Protein AF-A0A537KIN9-F1 (afdb_monomer)

pLDDT: mean 70.45, std 18.18, range [23.83, 96.81]

Sequence (550 aa):
MKKITTSLFFVIVSTILFAQNVKKIENLKDGWDLSYTYTGEVKDGKPNGMGVAKYKSGNAVRYVGNFQNGMYNGKGTMFFKEGAFLTGEWKNGKLNGKGSFLSESGILYIGNFVNGVKEGKGILFYKDNGMIMGGFSNDKLNGRGFQIFADGSIVSDVNYKDDKRNGTGYQYEIKSKKLYEGEWSDGKWVQSATPAFTSFLKSSSLSAEATEDHILAGPTNKDNFLIDSSYYFDLKKQKRYFGYYVDGHLKNGVIIGDSTRFWGAIGDKGASGYCYDFKYKNFYTEGNYTNDLLNGQILDIDLAKQSAYYGGAINGEFTGKTYFFNDNGTMFVGDYIKGRMNGNGYRLETNGTLTVGIWENGQVKKLTSVTTPAGEIIPGNPKNFMEGLNIAIKSYPDVFDNIYGSLVDDEDVISEMEEIDEDDALTFTYSLVNIPGSIGKNLIAEDYDENTFYYAKFLQTSDAAKAKAKYNELATQLQSAVISNSFFPGKIKLTGKIIPPDISKDKTESEFVLSEKSKDFEDFKIYLRLRKSSNDYVVEILLGEKTEDF

Mean predicted aligned error: 15.91 Å

Structure (mmCIF, N/CA/C/O backbone):
data_AF-A0A537KIN9-F1
#
_entry.id   AF-A0A537KIN9-F1
#
loop_
_atom_site.group_PDB
_atom_site.id
_atom_site.type_symbol
_atom_site.label_atom_id
_atom_site.label_alt_id
_atom_site.label_comp_id
_atom_site.label_asym_id
_atom_site.label_entity_id
_atom_site.label_seq_id
_atom_site.pdbx_PDB_ins_code
_atom_site.Cartn_x
_atom_site.Cartn_y
_atom_site.Cartn_z
_atom_site.occupancy
_atom_site.B_iso_or_equiv
_atom_site.auth_seq_id
_atom_site.auth_comp_id
_atom_site.auth_asym_id
_atom_site.auth_atom_id
_atom_site.pdbx_PDB_model_num
ATOM 1 N N . MET A 1 1 ? -18.355 -51.493 -9.378 1.00 34.62 1 MET A N 1
ATOM 2 C CA . MET A 1 1 ? -17.024 -51.383 -10.027 1.00 34.62 1 MET A CA 1
ATOM 3 C C . MET A 1 1 ? -17.131 -50.259 -11.053 1.00 34.62 1 MET A C 1
ATOM 5 O O . MET A 1 1 ? -17.979 -50.392 -11.910 1.00 34.62 1 MET A O 1
ATOM 9 N N . LYS A 1 2 ? -16.454 -49.110 -11.021 1.00 31.59 2 LYS A N 1
ATOM 10 C CA . LYS A 1 2 ? -15.260 -48.613 -10.320 1.00 31.59 2 LYS A CA 1
ATOM 11 C C . LYS A 1 2 ? -15.567 -47.255 -9.651 1.00 31.59 2 LYS A C 1
ATOM 13 O O . LYS A 1 2 ? -16.523 -46.583 -10.008 1.00 31.59 2 LYS A O 1
ATOM 18 N N . LYS A 1 3 ? -14.753 -46.939 -8.645 1.00 26.83 3 LYS A N 1
ATOM 19 C CA . LYS A 1 3 ? -14.874 -45.887 -7.626 1.00 26.83 3 LYS A CA 1
ATOM 20 C C . LYS A 1 3 ? -14.931 -44.458 -8.194 1.00 26.83 3 LYS A C 1
ATOM 22 O O . LYS A 1 3 ? -14.009 -44.052 -8.891 1.00 26.83 3 LYS A O 1
ATOM 27 N N . ILE A 1 4 ? -15.935 -43.690 -7.771 1.00 27.23 4 ILE A N 1
ATOM 28 C CA . ILE A 1 4 ? -15.866 -42.230 -7.624 1.00 27.23 4 ILE A CA 1
ATOM 29 C C . ILE A 1 4 ? -15.769 -41.993 -6.117 1.00 27.23 4 ILE A C 1
ATOM 31 O O . ILE A 1 4 ? -16.717 -42.267 -5.385 1.00 27.23 4 ILE A O 1
ATOM 35 N N . THR A 1 5 ? -14.603 -41.579 -5.636 1.00 29.66 5 THR A N 1
ATOM 36 C CA . THR A 1 5 ? -14.387 -41.219 -4.230 1.00 29.66 5 THR A CA 1
ATOM 37 C C . THR A 1 5 ? -14.279 -39.705 -4.107 1.00 29.66 5 THR A C 1
ATOM 39 O O . THR A 1 5 ? -13.303 -39.118 -4.556 1.00 29.66 5 THR A O 1
ATOM 42 N N . THR A 1 6 ? -15.315 -39.133 -3.492 1.00 26.94 6 THR A N 1
ATOM 43 C CA . THR A 1 6 ? -15.266 -38.074 -2.472 1.00 26.94 6 THR A CA 1
ATOM 44 C C . THR A 1 6 ? -14.586 -36.748 -2.842 1.00 26.94 6 THR A C 1
ATOM 46 O O . THR A 1 6 ? -13.380 -36.583 -2.707 1.00 26.94 6 THR A O 1
ATOM 49 N N . SER A 1 7 ? -15.394 -35.741 -3.182 1.00 28.12 7 SER A N 1
ATOM 50 C CA . SER A 1 7 ? -15.069 -34.326 -2.954 1.00 28.12 7 SER A CA 1
ATOM 51 C C . SER A 1 7 ? -16.184 -33.710 -2.118 1.00 28.12 7 SER A C 1
ATOM 53 O O . SER A 1 7 ? -17.212 -33.280 -2.630 1.00 28.12 7 SER A O 1
ATOM 55 N N . LEU A 1 8 ? -15.989 -33.755 -0.803 1.00 24.78 8 LEU A N 1
ATOM 56 C CA . LEU A 1 8 ? -16.791 -33.068 0.199 1.00 24.78 8 LEU A CA 1
ATOM 57 C C . LEU A 1 8 ? -15.809 -32.540 1.257 1.00 24.78 8 LEU A C 1
ATOM 59 O O . LEU A 1 8 ? -14.930 -33.284 1.683 1.00 24.78 8 LEU A O 1
ATOM 63 N N . PHE A 1 9 ? -16.006 -31.289 1.678 1.00 26.20 9 PHE A N 1
ATOM 64 C CA . PHE A 1 9 ? -15.374 -30.620 2.826 1.00 26.20 9 PHE A CA 1
ATOM 65 C C . PHE A 1 9 ? -13.874 -30.284 2.751 1.00 26.20 9 PHE A C 1
ATOM 67 O O . PHE A 1 9 ? -13.044 -31.053 3.209 1.00 26.20 9 PHE A O 1
ATOM 74 N N . PHE A 1 10 ? -13.549 -29.058 2.315 1.00 23.83 10 PHE A N 1
ATOM 75 C CA . PHE A 1 10 ? -12.441 -28.251 2.866 1.00 23.83 10 PHE A CA 1
ATOM 76 C C . PHE A 1 10 ? -12.634 -26.757 2.515 1.00 23.83 10 PHE A C 1
ATOM 78 O O . PHE A 1 10 ? -11.935 -26.210 1.674 1.00 23.83 10 PHE A O 1
ATOM 85 N N . VAL A 1 11 ? -13.620 -26.083 3.127 1.00 25.91 11 VAL A N 1
ATOM 86 C CA . VAL A 1 11 ? -13.688 -24.594 3.146 1.00 25.91 11 VAL A CA 1
ATOM 87 C C . VAL A 1 11 ? -13.986 -24.034 4.548 1.00 25.91 11 VAL A C 1
ATOM 89 O O . VAL A 1 11 ? -13.962 -22.829 4.764 1.00 25.91 11 VAL A O 1
ATOM 92 N N . ILE A 1 12 ? -14.157 -24.872 5.571 1.00 29.22 12 ILE A N 1
ATOM 93 C CA . ILE A 1 12 ? -14.297 -24.391 6.951 1.00 29.22 12 ILE A CA 1
ATOM 94 C C . ILE A 1 12 ? -13.080 -24.870 7.735 1.00 29.22 12 ILE A C 1
ATOM 96 O O . ILE A 1 12 ? -13.024 -26.030 8.114 1.00 29.22 12 ILE A O 1
ATOM 100 N N . VAL A 1 13 ? -12.083 -23.987 7.849 1.00 25.67 13 VAL A N 1
ATOM 101 C CA . VAL A 1 13 ? -11.209 -23.669 9.003 1.00 25.67 13 VAL A CA 1
ATOM 102 C C . VAL A 1 13 ? -9.966 -22.961 8.439 1.00 25.67 13 VAL A C 1
ATOM 104 O O . VAL A 1 13 ? -8.955 -23.572 8.118 1.00 25.67 13 VAL A O 1
ATOM 107 N N . SER A 1 14 ? -10.046 -21.641 8.306 1.00 27.45 14 SER A N 1
ATOM 108 C CA . SER A 1 14 ? -8.861 -20.767 8.208 1.00 27.45 14 SER A CA 1
ATOM 109 C C . SER A 1 14 ? -9.145 -19.380 8.800 1.00 27.45 14 SER A C 1
ATOM 111 O O . SER A 1 14 ? -8.244 -18.730 9.317 1.00 27.45 14 SER A O 1
ATOM 113 N N . THR A 1 15 ? -10.413 -18.977 8.884 1.00 32.16 15 THR A N 1
ATOM 114 C CA . THR A 1 15 ? -10.859 -17.680 9.416 1.00 32.16 15 THR A CA 1
ATOM 115 C C . THR A 1 15 ? -10.778 -17.515 10.943 1.00 32.16 15 THR A C 1
ATOM 117 O O . THR A 1 15 ? -11.188 -16.480 11.452 1.00 32.16 15 THR A O 1
ATOM 120 N N . ILE A 1 16 ? -10.217 -18.475 11.691 1.00 28.69 16 ILE A N 1
ATOM 121 C CA . ILE A 1 16 ? -10.007 -18.363 13.156 1.00 28.69 16 ILE A CA 1
ATOM 122 C C . ILE A 1 16 ? -8.514 -18.219 13.525 1.00 28.69 16 ILE A C 1
ATOM 124 O O . ILE A 1 16 ? -8.179 -17.894 14.662 1.00 28.69 16 ILE A O 1
ATOM 128 N N . LEU A 1 17 ? -7.586 -18.383 12.576 1.00 31.67 17 LEU A N 1
ATOM 129 C CA . LEU A 1 17 ? -6.151 -18.452 12.891 1.00 31.67 17 LEU A CA 1
ATOM 130 C C . LEU A 1 17 ? -5.392 -17.122 12.840 1.00 31.67 17 LEU A C 1
ATOM 132 O O . LEU A 1 17 ? -4.299 -17.061 13.397 1.00 31.67 17 LEU A O 1
ATOM 136 N N . PHE A 1 18 ? -5.962 -16.051 12.277 1.00 35.59 18 PHE A N 1
ATOM 137 C CA . PHE A 1 18 ? -5.285 -14.746 12.293 1.00 35.59 18 PHE A CA 1
ATOM 138 C C . PHE A 1 18 ? -5.124 -14.186 13.713 1.00 35.59 18 PHE A C 1
ATOM 140 O O . PHE A 1 18 ? -4.112 -13.566 14.011 1.00 35.59 18 PHE A O 1
ATOM 147 N N . ALA A 1 19 ? -6.065 -14.459 14.622 1.00 34.09 19 ALA A N 1
ATOM 148 C CA . ALA A 1 19 ? -6.001 -13.930 15.984 1.00 34.09 19 ALA A CA 1
ATOM 149 C C . ALA A 1 19 ? -5.093 -14.741 16.934 1.00 34.09 19 ALA A C 1
ATOM 151 O O . ALA A 1 19 ? -4.676 -14.219 17.962 1.00 34.09 19 ALA A O 1
ATOM 152 N N . GLN A 1 20 ? -4.787 -16.012 16.636 1.00 34.62 20 GLN A N 1
ATOM 153 C CA . GLN A 1 20 ? -4.149 -16.910 17.616 1.00 34.62 20 GLN A CA 1
ATOM 154 C C . GLN A 1 20 ? -2.611 -16.925 17.578 1.00 34.62 20 GLN A C 1
ATOM 156 O O . GLN A 1 20 ? -1.999 -17.415 18.525 1.00 34.62 20 GLN A O 1
ATOM 161 N N . ASN A 1 21 ? -1.977 -16.373 16.536 1.00 41.06 21 ASN A N 1
ATOM 162 C CA . ASN A 1 21 ? -0.520 -16.464 16.342 1.00 41.06 21 ASN A CA 1
ATOM 163 C C . ASN A 1 21 ? 0.200 -15.117 16.177 1.00 41.06 21 ASN A C 1
ATOM 165 O O . ASN A 1 21 ? 1.371 -15.106 15.795 1.00 41.06 21 ASN A O 1
ATOM 169 N N . VAL A 1 22 ? -0.445 -13.990 16.485 1.00 38.19 22 VAL A N 1
ATOM 170 C CA . VAL A 1 22 ? 0.256 -12.700 16.562 1.00 38.19 22 VAL A CA 1
ATOM 171 C C . VAL A 1 22 ? 1.024 -12.667 17.881 1.00 38.19 22 VAL A C 1
ATOM 173 O O . VAL A 1 22 ? 0.430 -12.587 18.956 1.00 38.19 22 VAL A O 1
ATOM 176 N N . LYS A 1 23 ? 2.352 -12.788 17.819 1.00 49.94 23 LYS A N 1
ATOM 177 C CA . LYS A 1 23 ? 3.227 -12.667 18.993 1.00 49.94 23 LYS A CA 1
ATOM 178 C C . LYS A 1 23 ? 4.236 -11.557 18.755 1.00 49.94 23 LYS A C 1
ATOM 180 O O . LYS A 1 23 ? 4.973 -11.590 17.774 1.00 49.94 23 LYS A O 1
ATOM 185 N N . LYS A 1 24 ? 4.328 -10.629 19.706 1.00 42.91 24 LYS A N 1
ATOM 186 C CA . LYS A 1 24 ? 5.484 -9.742 19.829 1.00 42.91 24 LYS A CA 1
ATOM 187 C C . LYS A 1 24 ? 6.681 -10.602 20.230 1.00 42.91 24 LYS A C 1
ATOM 189 O O . LYS A 1 24 ? 6.691 -11.174 21.320 1.00 42.91 24 LYS A O 1
ATOM 194 N N . ILE A 1 25 ? 7.665 -10.748 19.350 1.00 48.72 25 ILE A N 1
ATOM 195 C CA . ILE A 1 25 ? 8.933 -11.386 19.716 1.00 48.72 25 ILE A CA 1
ATOM 196 C C . ILE A 1 25 ? 9.941 -10.273 19.947 1.00 48.72 25 ILE A C 1
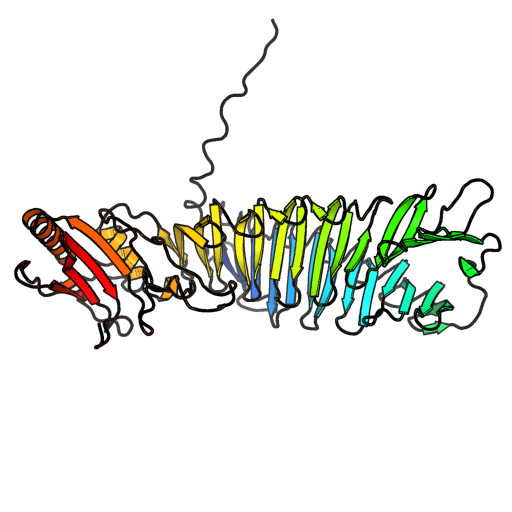ATOM 198 O O . ILE A 1 25 ? 10.457 -9.682 19.003 1.00 48.72 25 ILE A O 1
ATOM 202 N N . GLU A 1 26 ? 10.226 -10.001 21.216 1.00 42.50 26 GLU A N 1
ATOM 203 C CA . GLU A 1 26 ? 11.271 -9.049 21.600 1.00 42.50 26 GLU A CA 1
ATOM 204 C C . GLU A 1 26 ? 12.645 -9.695 21.745 1.00 42.50 26 GLU A C 1
ATOM 206 O O . GLU A 1 26 ? 13.611 -8.962 21.879 1.00 42.50 26 GLU A O 1
ATOM 211 N N . ASN A 1 27 ? 12.740 -11.031 21.728 1.00 41.69 27 ASN A N 1
ATOM 212 C CA . ASN A 1 27 ? 13.978 -11.795 21.894 1.00 41.69 27 ASN A CA 1
ATOM 213 C C . ASN A 1 27 ? 13.826 -13.190 21.275 1.00 41.69 27 ASN A C 1
ATOM 215 O O . ASN A 1 27 ? 13.173 -14.063 21.852 1.00 41.69 27 ASN A O 1
ATOM 219 N N . LEU A 1 28 ? 14.437 -13.420 20.109 1.00 41.97 28 LEU A N 1
ATOM 220 C CA . LEU A 1 28 ? 14.666 -14.780 19.623 1.00 41.97 28 LEU A CA 1
ATOM 221 C C . LEU A 1 28 ? 15.721 -15.412 20.542 1.00 41.97 28 LEU A C 1
ATOM 223 O O . LEU A 1 28 ? 16.890 -15.029 20.507 1.00 41.97 28 LEU A O 1
ATOM 227 N N . LYS A 1 29 ? 15.316 -16.358 21.398 1.00 38.06 29 LYS A N 1
ATOM 228 C CA . LYS A 1 29 ? 16.272 -17.211 22.116 1.00 38.06 29 LYS A CA 1
ATOM 229 C C . LYS A 1 29 ? 16.944 -18.125 21.096 1.00 38.06 29 LYS A C 1
ATOM 231 O O . LYS A 1 29 ? 16.352 -19.119 20.698 1.00 38.06 29 LYS A O 1
ATOM 236 N N . ASP A 1 30 ? 18.091 -17.661 20.605 1.00 37.03 30 ASP A N 1
ATOM 237 C CA . ASP A 1 30 ? 19.316 -18.409 20.285 1.00 37.03 30 ASP A CA 1
ATOM 238 C C . ASP A 1 30 ? 20.252 -17.501 19.463 1.00 37.03 30 ASP A C 1
ATOM 240 O O . ASP A 1 30 ? 20.365 -17.623 18.248 1.00 37.03 30 ASP A O 1
ATOM 244 N N . GLY A 1 31 ? 20.913 -16.552 20.137 1.00 35.69 31 GLY A N 1
ATOM 245 C CA . GLY A 1 31 ? 22.186 -15.985 19.667 1.00 35.69 31 GLY A CA 1
ATOM 246 C C . GLY A 1 31 ? 22.184 -15.070 18.436 1.00 35.69 31 GLY A C 1
ATOM 247 O O . GLY A 1 31 ? 23.253 -14.873 17.865 1.00 35.69 31 GLY A O 1
ATOM 248 N N . TRP A 1 32 ? 21.055 -14.480 18.039 1.00 33.97 32 TRP A N 1
ATOM 249 C CA . TRP A 1 32 ? 21.034 -13.439 17.003 1.00 33.97 32 TRP A CA 1
ATOM 250 C C . TRP A 1 32 ? 20.781 -12.067 17.627 1.00 33.97 32 TRP A C 1
ATOM 252 O O . TRP A 1 32 ? 19.756 -11.849 18.270 1.00 33.97 32 TRP A O 1
ATOM 262 N N . ASP A 1 33 ? 21.734 -11.158 17.429 1.00 40.59 33 ASP A N 1
ATOM 263 C CA . ASP A 1 33 ? 21.604 -9.727 17.700 1.00 40.59 33 ASP A CA 1
ATOM 264 C C . ASP A 1 33 ? 20.346 -9.194 16.991 1.00 40.59 33 ASP A C 1
ATOM 266 O O . ASP A 1 33 ? 20.217 -9.296 15.765 1.00 40.59 33 ASP A O 1
ATOM 270 N N . LEU A 1 34 ? 19.364 -8.709 17.756 1.00 50.94 34 LEU A N 1
ATOM 271 C CA . LEU A 1 34 ? 18.092 -8.245 17.208 1.00 50.94 34 LEU A CA 1
ATOM 272 C C . LEU A 1 34 ? 18.264 -6.862 16.589 1.00 50.94 34 LEU A C 1
ATOM 274 O O . LEU A 1 34 ? 17.921 -5.832 17.176 1.00 50.94 34 LEU A O 1
ATOM 278 N N . SER A 1 35 ? 18.743 -6.864 15.350 1.00 68.62 35 SER A N 1
ATOM 279 C CA . SER A 1 35 ? 18.797 -5.690 14.483 1.00 68.62 35 SER A CA 1
ATOM 280 C C . SER A 1 35 ? 17.413 -5.088 14.197 1.00 68.62 35 SER A C 1
ATOM 282 O O . SER A 1 35 ? 17.344 -3.952 13.726 1.00 68.62 35 SER A O 1
ATOM 284 N N . TYR A 1 36 ? 16.315 -5.791 14.524 1.00 74.00 36 TYR A N 1
ATOM 285 C CA . TYR A 1 36 ? 14.941 -5.316 14.359 1.00 74.00 36 TYR A CA 1
ATOM 286 C C . TYR A 1 36 ? 13.944 -5.823 15.419 1.00 74.00 36 TYR A C 1
ATOM 288 O O . TYR A 1 36 ? 14.142 -6.862 16.045 1.00 74.00 36 TYR A O 1
ATOM 296 N N . THR A 1 37 ? 12.838 -5.094 15.599 1.00 76.19 37 THR A N 1
ATOM 297 C CA . THR A 1 37 ? 11.624 -5.539 16.312 1.00 76.19 37 THR A CA 1
ATOM 298 C C . THR A 1 37 ? 10.613 -6.116 15.325 1.00 76.19 37 THR A C 1
ATOM 300 O O . THR A 1 37 ? 10.437 -5.531 14.254 1.00 76.19 37 THR A O 1
ATOM 303 N N . TYR A 1 38 ? 9.938 -7.217 15.678 1.00 77.12 38 TYR A N 1
ATOM 304 C CA . TYR A 1 38 ? 8.959 -7.877 14.807 1.00 77.12 38 TYR A CA 1
ATOM 305 C C . TYR A 1 38 ? 7.530 -7.850 15.356 1.00 77.12 38 TYR A C 1
ATOM 307 O O . TYR A 1 38 ? 7.301 -8.227 16.508 1.00 77.12 38 TYR A O 1
ATOM 315 N N . THR A 1 39 ? 6.582 -7.510 14.483 1.00 71.81 39 THR A N 1
ATOM 316 C CA . THR A 1 39 ? 5.140 -7.629 14.731 1.00 71.81 39 THR A CA 1
ATOM 317 C C . THR A 1 39 ? 4.496 -8.367 13.568 1.00 71.81 39 THR A C 1
ATOM 319 O O . THR A 1 39 ? 4.611 -7.939 12.422 1.00 71.81 39 THR A O 1
ATOM 322 N N . GLY A 1 40 ? 3.810 -9.468 13.850 1.00 72.25 40 GLY A N 1
ATOM 323 C CA . GLY A 1 40 ? 3.125 -10.253 12.832 1.00 72.25 40 GLY A CA 1
ATOM 324 C C . GLY A 1 40 ? 2.889 -11.684 13.276 1.00 72.25 40 GLY A C 1
ATOM 325 O O . GLY A 1 40 ? 3.007 -12.024 14.458 1.00 72.25 40 GLY A O 1
ATOM 326 N N . GLU A 1 41 ? 2.559 -12.525 12.307 1.00 71.88 41 GLU A N 1
ATOM 327 C CA . GLU A 1 41 ? 2.373 -13.952 12.521 1.00 71.88 41 GLU A CA 1
ATOM 328 C C . GLU A 1 41 ? 3.688 -14.618 12.981 1.00 71.88 41 GLU A C 1
ATOM 330 O O . GLU A 1 41 ? 4.795 -14.296 12.534 1.00 71.88 41 GLU A O 1
ATOM 335 N N . VAL A 1 42 ? 3.576 -15.547 13.929 1.00 75.19 42 VAL A N 1
ATOM 336 C CA . VAL A 1 42 ? 4.709 -16.294 14.478 1.00 75.19 42 VAL A CA 1
ATOM 337 C C . VAL A 1 42 ? 4.407 -17.778 14.449 1.00 75.19 42 VAL A C 1
ATOM 339 O O . VAL A 1 42 ? 3.397 -18.239 14.980 1.00 75.19 42 VAL A O 1
ATOM 342 N N . LYS A 1 43 ? 5.348 -18.548 13.906 1.00 80.38 43 LYS A N 1
ATOM 343 C CA . LYS A 1 43 ? 5.312 -20.009 13.917 1.00 80.38 43 LYS A CA 1
ATOM 344 C C . LYS A 1 43 ? 6.633 -20.543 14.454 1.00 80.38 43 LYS A C 1
ATOM 346 O O . LYS A 1 43 ? 7.693 -20.077 14.049 1.00 80.38 43 LYS A O 1
ATOM 351 N N . ASP A 1 44 ? 6.563 -21.485 15.393 1.00 83.75 44 ASP A N 1
ATOM 352 C CA . ASP A 1 44 ? 7.735 -22.120 16.019 1.00 83.75 44 ASP A CA 1
ATOM 353 C C . ASP A 1 44 ? 8.739 -21.104 16.599 1.00 83.75 44 ASP A C 1
ATOM 355 O O . ASP A 1 44 ? 9.955 -21.260 16.508 1.00 83.75 44 ASP A O 1
ATOM 359 N N . GLY A 1 45 ? 8.211 -20.013 17.165 1.00 79.00 45 GLY A N 1
ATOM 360 C CA . GLY A 1 45 ? 9.009 -18.935 17.750 1.00 79.00 45 GLY A CA 1
ATOM 361 C C . GLY A 1 45 ? 9.716 -18.037 16.734 1.00 79.00 45 GLY A C 1
ATOM 362 O O . GLY A 1 45 ? 10.533 -17.226 17.148 1.00 79.00 45 GLY A O 1
ATOM 363 N N . LYS A 1 46 ? 9.419 -18.147 15.433 1.00 84.19 46 LYS A N 1
ATOM 364 C CA . LYS A 1 46 ? 10.027 -17.337 14.367 1.00 84.19 46 LYS A CA 1
ATOM 365 C C . LYS A 1 46 ? 8.973 -16.530 13.600 1.00 84.19 46 LYS A C 1
ATOM 367 O O . LYS A 1 46 ? 7.857 -17.030 13.429 1.00 84.19 46 LYS A O 1
ATOM 372 N N . PRO A 1 47 ? 9.330 -15.341 13.075 1.00 83.50 47 PRO A N 1
ATOM 373 C CA . PRO A 1 47 ? 8.518 -14.636 12.086 1.00 83.50 47 PRO A CA 1
ATOM 374 C C . PRO A 1 47 ? 8.067 -15.568 10.955 1.00 83.50 47 PRO A C 1
ATOM 376 O O . PRO A 1 47 ? 8.880 -16.285 10.356 1.00 83.50 47 PRO A O 1
ATOM 379 N N . ASN A 1 48 ? 6.771 -15.606 10.683 1.00 85.44 48 ASN A N 1
ATOM 380 C CA . ASN A 1 48 ? 6.166 -16.429 9.638 1.00 85.44 48 ASN A CA 1
ATOM 381 C C . ASN A 1 48 ? 4.912 -15.721 9.128 1.00 85.44 48 ASN A C 1
ATOM 383 O O . ASN A 1 48 ? 4.347 -14.959 9.888 1.00 85.44 48 ASN A O 1
ATOM 387 N N . GLY A 1 49 ? 4.458 -15.964 7.902 1.00 80.44 49 GLY A N 1
ATOM 388 C CA . GLY A 1 49 ? 3.294 -15.250 7.368 1.00 80.44 49 GLY A CA 1
ATOM 389 C C . GLY A 1 49 ? 3.544 -13.745 7.264 1.00 80.44 49 GLY A C 1
ATOM 390 O O . GLY A 1 49 ? 4.687 -13.309 7.140 1.00 80.44 49 GLY A O 1
ATOM 391 N N . MET A 1 50 ? 2.496 -12.931 7.288 1.00 75.31 50 MET A N 1
ATOM 392 C CA . MET A 1 50 ? 2.660 -11.485 7.135 1.00 75.31 50 MET A CA 1
ATOM 393 C C . MET A 1 50 ? 3.174 -10.827 8.418 1.00 75.31 50 MET A C 1
ATOM 395 O O . MET A 1 50 ? 2.728 -11.140 9.525 1.00 75.31 50 MET A O 1
ATOM 399 N N . GLY A 1 51 ? 4.072 -9.854 8.269 1.00 74.31 51 GLY A N 1
ATOM 400 C CA . GLY A 1 51 ? 4.551 -9.071 9.398 1.00 74.31 51 GLY A CA 1
ATOM 401 C C . GLY A 1 51 ? 5.433 -7.889 9.025 1.00 74.31 51 GLY A C 1
ATOM 402 O O . GLY A 1 51 ? 5.602 -7.533 7.855 1.00 74.31 51 GLY A O 1
ATOM 403 N N . VAL A 1 52 ? 6.003 -7.287 10.064 1.00 75.75 52 VAL A N 1
ATOM 404 C CA . VAL A 1 52 ? 6.855 -6.098 10.005 1.00 75.75 52 VAL A CA 1
ATOM 405 C C . VAL A 1 52 ? 8.119 -6.343 10.776 1.00 75.75 52 VAL A C 1
ATOM 407 O O . VAL A 1 52 ? 8.049 -6.724 11.938 1.00 75.75 52 VAL A O 1
ATOM 410 N N . ALA A 1 53 ? 9.256 -6.030 10.174 1.00 78.88 53 ALA A N 1
ATOM 411 C CA . ALA A 1 53 ? 10.507 -5.849 10.891 1.00 78.88 53 ALA A CA 1
ATOM 412 C C . ALA A 1 53 ? 10.857 -4.359 10.910 1.00 78.88 53 ALA A C 1
ATOM 414 O O . ALA A 1 53 ? 11.000 -3.766 9.848 1.00 78.88 53 ALA A O 1
ATOM 415 N N . LYS A 1 54 ? 11.013 -3.743 12.084 1.00 78.56 54 LYS A N 1
ATOM 416 C CA . LYS A 1 54 ? 11.501 -2.359 12.230 1.00 78.56 54 LYS A CA 1
ATOM 417 C C . LYS A 1 54 ? 12.921 -2.375 12.763 1.00 78.56 54 LYS A C 1
ATOM 419 O O . LYS A 1 54 ? 13.156 -2.904 13.846 1.00 78.56 54 LYS A O 1
ATOM 424 N N . TYR A 1 55 ? 13.856 -1.802 12.020 1.00 81.12 55 TYR A N 1
ATOM 425 C CA . TYR A 1 55 ? 15.274 -1.895 12.342 1.00 81.12 55 TYR A CA 1
ATOM 426 C C . TYR A 1 55 ? 15.714 -0.778 13.279 1.00 81.12 55 TYR A C 1
ATOM 428 O O . TYR A 1 55 ? 15.286 0.368 13.151 1.00 81.12 55 TYR A O 1
ATOM 436 N N . LYS A 1 56 ? 16.580 -1.121 14.235 1.00 77.06 56 LYS A N 1
ATOM 437 C CA . LYS A 1 56 ? 17.095 -0.173 15.238 1.00 77.06 56 LYS A CA 1
ATOM 438 C C . LYS A 1 56 ? 18.306 0.620 14.739 1.00 77.06 56 LYS A C 1
ATOM 440 O O . LYS A 1 56 ? 18.618 1.672 15.288 1.00 77.06 56 LYS A O 1
ATOM 445 N N . SER A 1 57 ? 19.004 0.115 13.726 1.00 73.69 57 SER A N 1
ATOM 446 C CA . SER A 1 57 ? 20.220 0.706 13.167 1.00 73.69 57 SER A CA 1
ATOM 447 C C . SER A 1 57 ? 20.390 0.317 11.692 1.00 73.69 57 SER A C 1
ATOM 449 O O . SER A 1 57 ? 19.718 -0.583 11.193 1.00 73.69 57 SER A O 1
ATOM 451 N N . GLY A 1 58 ? 21.286 1.010 10.982 1.00 80.38 58 GLY A N 1
ATOM 452 C CA . GLY A 1 58 ? 21.508 0.826 9.543 1.00 80.38 58 GLY A CA 1
ATOM 453 C C . GLY A 1 58 ? 20.690 1.778 8.662 1.00 80.38 58 GLY A C 1
ATOM 454 O O . GLY A 1 58 ? 20.097 2.743 9.150 1.00 80.38 58 GLY A O 1
ATOM 455 N N . ASN A 1 59 ? 20.722 1.537 7.347 1.00 79.31 59 ASN A N 1
ATOM 456 C CA . ASN A 1 59 ? 19.990 2.342 6.358 1.00 79.31 59 ASN A CA 1
ATOM 457 C C . ASN A 1 59 ? 18.559 1.848 6.147 1.00 79.31 59 ASN A C 1
ATOM 459 O O . ASN A 1 59 ? 17.690 2.651 5.833 1.00 79.31 59 ASN A O 1
ATOM 463 N N . ALA A 1 60 ? 18.305 0.549 6.330 1.00 83.88 60 ALA A N 1
ATOM 464 C CA . ALA A 1 60 ? 16.948 0.024 6.338 1.00 83.88 60 ALA A CA 1
ATOM 465 C C . ALA A 1 60 ? 16.224 0.516 7.597 1.00 83.88 60 ALA A C 1
ATOM 467 O O . ALA A 1 60 ? 16.762 0.435 8.699 1.00 83.88 60 ALA A O 1
ATOM 468 N N . VAL A 1 61 ? 15.008 1.021 7.427 1.00 80.69 61 VAL A N 1
ATOM 469 C CA . VAL A 1 61 ? 14.153 1.507 8.517 1.00 80.69 61 VAL A CA 1
ATOM 470 C C . VAL A 1 61 ? 13.130 0.441 8.880 1.00 80.69 61 VAL A C 1
ATOM 472 O O . VAL A 1 61 ? 12.907 0.156 10.058 1.00 80.69 61 VAL A O 1
ATOM 475 N N . ARG A 1 62 ? 12.537 -0.206 7.872 1.00 79.50 62 ARG A N 1
ATOM 476 C CA . ARG A 1 62 ? 11.558 -1.277 8.077 1.00 79.50 62 ARG A CA 1
ATOM 477 C C . ARG A 1 62 ? 11.442 -2.203 6.869 1.00 79.50 62 ARG A C 1
ATOM 479 O O . ARG A 1 62 ? 11.688 -1.789 5.744 1.00 79.50 62 ARG A O 1
ATOM 486 N N . TYR A 1 63 ? 11.014 -3.433 7.107 1.00 83.00 63 TYR A N 1
ATOM 487 C CA . TYR A 1 63 ? 10.498 -4.356 6.105 1.00 83.00 63 TYR A CA 1
ATOM 488 C C . TYR A 1 63 ? 9.039 -4.658 6.415 1.00 83.00 63 TYR A C 1
ATOM 490 O O . TYR A 1 63 ? 8.701 -4.909 7.572 1.00 83.00 63 TYR A O 1
ATOM 498 N N . VAL A 1 64 ? 8.206 -4.692 5.385 1.00 76.31 64 VAL A N 1
ATOM 499 C CA . VAL A 1 64 ? 6.803 -5.079 5.479 1.00 76.31 64 VAL A CA 1
ATOM 500 C C . VAL A 1 64 ? 6.530 -6.137 4.423 1.00 76.31 64 VAL A C 1
ATOM 502 O O . VAL A 1 64 ? 6.747 -5.901 3.238 1.00 76.31 64 VAL A O 1
ATOM 505 N N . GLY A 1 65 ? 6.070 -7.314 4.823 1.00 77.88 65 GLY A N 1
ATOM 506 C CA . GLY A 1 65 ? 5.877 -8.391 3.864 1.00 77.88 65 GLY A CA 1
ATOM 507 C C . GLY A 1 65 ? 5.683 -9.745 4.507 1.00 77.88 65 GLY A C 1
ATOM 508 O O . GLY A 1 65 ? 5.506 -9.867 5.719 1.00 77.88 65 GLY A O 1
ATOM 509 N N . ASN A 1 66 ? 5.720 -10.768 3.667 1.00 83.12 66 ASN A N 1
ATOM 510 C CA . ASN A 1 66 ? 5.683 -12.145 4.119 1.00 83.12 66 ASN A CA 1
ATOM 511 C C . ASN A 1 66 ? 7.047 -12.568 4.704 1.00 83.12 66 ASN A C 1
ATOM 513 O O . ASN A 1 66 ? 8.131 -12.192 4.248 1.00 83.12 66 ASN A O 1
ATOM 517 N N . PHE A 1 67 ? 6.979 -13.405 5.726 1.00 85.62 67 PHE A N 1
ATOM 518 C CA . PHE A 1 67 ? 8.092 -14.047 6.393 1.00 85.62 67 PHE A CA 1
ATOM 519 C C . PHE A 1 67 ? 7.917 -15.558 6.315 1.00 85.62 67 PHE A C 1
ATOM 521 O O . PHE A 1 67 ? 6.815 -16.101 6.386 1.00 85.62 67 PHE A O 1
ATOM 528 N N . GLN A 1 68 ? 9.029 -16.274 6.234 1.00 91.75 68 GLN A N 1
ATOM 529 C CA . GLN A 1 68 ? 9.054 -17.717 6.397 1.00 91.75 68 GLN A CA 1
ATOM 530 C C . GLN A 1 68 ? 10.273 -18.088 7.232 1.00 91.75 68 GLN A C 1
ATOM 532 O O . GLN A 1 68 ? 11.410 -17.815 6.849 1.00 91.75 68 GLN A O 1
ATOM 537 N N . ASN A 1 69 ? 10.031 -18.725 8.378 1.00 89.12 69 ASN A N 1
ATOM 538 C CA . ASN A 1 69 ? 11.071 -19.186 9.303 1.00 89.12 69 ASN A CA 1
ATOM 539 C C . ASN A 1 69 ? 12.071 -18.085 9.711 1.00 89.12 69 ASN A C 1
ATOM 541 O O . ASN A 1 69 ? 13.267 -18.350 9.833 1.00 89.12 69 ASN A O 1
ATOM 545 N N . GLY A 1 70 ? 11.589 -16.861 9.929 1.00 88.19 70 GLY A N 1
ATOM 546 C CA . GLY A 1 70 ? 12.402 -15.719 10.356 1.00 88.19 70 GLY A CA 1
ATOM 547 C C . GLY A 1 70 ? 13.040 -14.910 9.228 1.00 88.19 70 GLY A C 1
ATOM 548 O O . GLY A 1 70 ? 13.719 -13.930 9.514 1.00 88.19 70 GLY A O 1
ATOM 549 N N . MET A 1 71 ? 12.835 -15.287 7.964 1.00 90.88 71 MET A N 1
ATOM 550 C CA . MET A 1 71 ? 13.406 -14.596 6.803 1.00 90.88 71 MET A CA 1
ATOM 551 C C . MET A 1 71 ? 12.321 -13.991 5.916 1.00 90.88 71 MET A C 1
ATOM 553 O O . MET A 1 71 ? 11.255 -14.584 5.772 1.00 90.88 71 MET A O 1
ATOM 557 N N . TYR A 1 72 ? 12.632 -12.882 5.241 1.00 89.75 72 TYR A N 1
ATOM 558 C CA . TYR A 1 72 ? 11.774 -12.313 4.194 1.00 89.75 72 TYR A CA 1
ATOM 559 C C . TYR A 1 72 ? 11.531 -13.344 3.092 1.00 89.75 72 TYR A C 1
ATOM 561 O O . TYR A 1 72 ? 12.475 -13.963 2.582 1.00 89.75 72 TYR A O 1
ATOM 569 N N . ASN A 1 73 ? 10.272 -13.567 2.744 1.00 92.38 73 ASN A N 1
ATOM 570 C CA . ASN A 1 73 ? 9.870 -14.587 1.784 1.00 92.38 73 ASN A CA 1
ATOM 571 C C . ASN A 1 73 ? 8.537 -14.192 1.152 1.00 92.38 73 ASN A C 1
ATOM 573 O O . ASN A 1 73 ? 7.714 -13.633 1.846 1.00 92.38 73 ASN A O 1
ATOM 577 N N . GLY A 1 74 ? 8.279 -14.477 -0.119 1.00 87.25 74 GLY A N 1
ATOM 578 C CA . GLY A 1 74 ? 7.062 -14.014 -0.790 1.00 87.25 74 GLY A CA 1
ATOM 579 C C . GLY A 1 74 ? 7.094 -12.510 -1.073 1.00 87.25 74 GLY A C 1
ATOM 580 O O . GLY A 1 74 ? 8.152 -11.936 -1.282 1.00 87.25 74 GLY A O 1
ATOM 581 N N . LYS A 1 75 ? 5.941 -11.848 -1.147 1.00 81.94 75 LYS A N 1
ATOM 582 C CA . LYS A 1 75 ? 5.876 -10.418 -1.499 1.00 81.94 75 LYS A CA 1
ATOM 583 C C . LYS A 1 75 ? 6.185 -9.527 -0.295 1.00 81.94 75 LYS A C 1
ATOM 585 O O . LYS A 1 75 ? 5.757 -9.839 0.818 1.00 81.94 75 LYS A O 1
ATOM 590 N N . GLY A 1 76 ? 6.897 -8.426 -0.522 1.00 80.31 76 GLY A N 1
ATOM 591 C CA . GLY A 1 76 ? 7.169 -7.433 0.515 1.00 80.31 76 GLY A CA 1
ATOM 592 C C . GLY A 1 76 ? 7.966 -6.225 0.037 1.00 80.31 76 GLY A C 1
ATOM 593 O O . GLY A 1 76 ? 8.453 -6.187 -1.097 1.00 80.31 76 GLY A O 1
ATOM 594 N N . THR A 1 77 ? 8.136 -5.265 0.939 1.00 80.19 77 THR A N 1
ATOM 595 C CA . THR A 1 77 ? 8.787 -3.980 0.701 1.00 80.19 77 THR A CA 1
ATOM 596 C C . THR A 1 77 ? 9.742 -3.634 1.842 1.00 80.19 77 THR A C 1
ATOM 598 O O . THR A 1 77 ? 9.366 -3.639 3.012 1.00 80.19 77 THR A O 1
ATOM 601 N N . MET A 1 78 ? 10.991 -3.332 1.501 1.00 83.31 78 MET A N 1
ATOM 602 C CA . MET A 1 78 ? 11.999 -2.764 2.390 1.00 83.31 78 MET A CA 1
ATOM 603 C C . MET A 1 78 ? 12.034 -1.254 2.198 1.00 83.31 78 MET A C 1
ATOM 605 O O . MET A 1 78 ? 12.201 -0.788 1.076 1.00 83.31 78 MET A O 1
ATOM 609 N N . PHE A 1 79 ? 11.943 -0.508 3.286 1.00 79.00 79 PHE A N 1
ATOM 610 C CA . PHE A 1 79 ? 12.062 0.941 3.308 1.00 79.00 79 PHE A CA 1
ATOM 611 C C . PHE A 1 79 ? 13.413 1.326 3.885 1.00 79.00 79 PHE A C 1
ATOM 613 O O . PHE A 1 79 ? 13.868 0.748 4.880 1.00 79.00 79 PHE A O 1
ATOM 620 N N . PHE A 1 80 ? 14.024 2.327 3.279 1.00 80.62 80 PHE A N 1
ATOM 621 C CA . PHE A 1 80 ? 15.284 2.901 3.706 1.00 80.62 80 PHE A CA 1
ATOM 622 C C . PHE A 1 80 ? 15.054 4.307 4.257 1.00 80.62 80 PHE A C 1
ATOM 624 O O . PHE A 1 80 ? 13.950 4.855 4.195 1.00 80.62 80 PHE A O 1
ATOM 631 N N . LYS A 1 81 ? 16.099 4.878 4.851 1.00 79.62 81 LYS A N 1
ATOM 632 C CA . LYS A 1 81 ? 16.131 6.304 5.173 1.00 79.62 81 LYS A CA 1
ATOM 633 C C . LYS A 1 81 ? 15.928 7.119 3.886 1.00 79.62 81 LYS A C 1
ATOM 635 O O . LYS A 1 81 ? 16.112 6.606 2.789 1.00 79.62 81 LYS A O 1
ATOM 640 N N . GLU A 1 82 ? 15.479 8.364 4.037 1.00 75.56 82 GLU A N 1
ATOM 641 C CA . GLU A 1 82 ? 15.402 9.330 2.927 1.00 75.56 82 GLU A CA 1
ATOM 642 C C . GLU A 1 82 ? 14.477 8.910 1.756 1.00 75.56 82 GLU A C 1
ATOM 644 O O . GLU A 1 82 ? 14.609 9.394 0.636 1.00 75.56 82 GLU A O 1
ATOM 649 N N . GLY A 1 83 ? 13.494 8.038 2.020 1.00 68.44 83 GLY A N 1
ATOM 650 C CA . GLY A 1 83 ? 12.400 7.722 1.089 1.00 68.44 83 GLY A CA 1
ATOM 651 C C . GLY A 1 83 ? 12.706 6.642 0.045 1.00 68.44 83 GLY A C 1
ATOM 652 O O . GLY A 1 83 ? 11.829 6.289 -0.742 1.00 68.44 83 GLY A O 1
ATOM 653 N N . ALA A 1 84 ? 13.913 6.067 0.040 1.00 78.69 84 ALA A N 1
ATOM 654 C CA . ALA A 1 84 ? 14.216 4.929 -0.825 1.00 78.69 84 ALA A CA 1
ATOM 655 C C . ALA A 1 84 ? 13.453 3.661 -0.410 1.00 78.69 84 ALA A C 1
ATOM 657 O O . ALA A 1 84 ? 13.226 3.400 0.777 1.00 78.69 84 ALA A O 1
ATOM 658 N N . PHE A 1 85 ? 13.119 2.811 -1.384 1.00 80.31 85 PHE A N 1
ATOM 659 C CA . PHE A 1 85 ? 12.487 1.519 -1.114 1.00 80.31 85 PHE A CA 1
ATOM 660 C C . PHE A 1 85 ? 12.854 0.428 -2.127 1.00 80.31 85 PHE A C 1
ATOM 662 O O . PHE A 1 85 ? 13.201 0.692 -3.277 1.00 80.31 85 PHE A O 1
ATOM 669 N N . LEU A 1 86 ? 12.733 -0.827 -1.691 1.00 83.06 86 LEU A N 1
ATOM 670 C CA . LEU A 1 86 ? 12.787 -2.033 -2.519 1.00 83.06 86 LEU A CA 1
ATOM 671 C C . LEU A 1 86 ? 11.487 -2.804 -2.355 1.00 83.06 86 LEU A C 1
ATOM 673 O O . LEU A 1 86 ? 11.180 -3.216 -1.243 1.00 83.06 86 LEU A O 1
ATOM 677 N N . THR A 1 87 ? 10.761 -3.067 -3.434 1.00 80.62 87 THR A N 1
ATOM 678 C CA . THR A 1 87 ? 9.523 -3.858 -3.400 1.00 80.62 87 THR A CA 1
ATOM 679 C C . THR A 1 87 ? 9.586 -5.012 -4.389 1.00 80.62 87 THR A C 1
ATOM 681 O O . THR A 1 87 ? 10.218 -4.894 -5.434 1.00 80.62 87 THR A O 1
ATOM 684 N N . GLY A 1 88 ? 8.962 -6.145 -4.075 1.00 81.81 88 GLY A N 1
ATOM 685 C CA . GLY A 1 88 ? 8.896 -7.272 -5.003 1.00 81.81 88 GLY A CA 1
ATOM 686 C C . GLY A 1 88 ? 8.823 -8.634 -4.332 1.00 81.81 88 GLY A C 1
ATOM 687 O O . GLY A 1 88 ? 8.300 -8.786 -3.227 1.00 81.81 88 GLY A O 1
ATOM 688 N N . GLU A 1 89 ? 9.322 -9.641 -5.042 1.00 86.50 89 GLU A N 1
ATOM 689 C CA . GLU A 1 89 ? 9.452 -11.019 -4.565 1.00 86.50 89 GLU A CA 1
ATOM 690 C C . GLU A 1 89 ? 10.698 -11.192 -3.709 1.00 86.50 89 GLU A C 1
ATOM 692 O O . GLU A 1 89 ? 11.800 -10.841 -4.112 1.00 86.50 89 GLU A O 1
ATOM 697 N N . TRP A 1 90 ? 10.525 -11.782 -2.536 1.00 88.19 90 TRP A N 1
ATOM 698 C CA . TRP A 1 90 ? 11.564 -12.114 -1.579 1.00 88.19 90 TRP A CA 1
ATOM 699 C C . TRP A 1 90 ? 11.675 -13.625 -1.451 1.00 88.19 90 TRP A C 1
ATOM 701 O O . TRP A 1 90 ? 10.687 -14.360 -1.438 1.00 88.19 90 TRP A O 1
ATOM 711 N N . LYS A 1 91 ? 12.899 -14.112 -1.302 1.00 94.31 91 LYS A N 1
ATOM 712 C CA . LYS A 1 91 ? 13.192 -15.511 -1.016 1.00 94.31 91 LYS A CA 1
ATOM 713 C C . LYS A 1 91 ? 14.414 -15.572 -0.120 1.00 94.31 91 LYS A C 1
ATOM 715 O O . LYS A 1 91 ? 15.481 -15.087 -0.491 1.00 94.31 91 LYS A O 1
ATOM 720 N N . ASN A 1 92 ? 14.261 -16.189 1.050 1.00 91.00 92 ASN A N 1
ATOM 721 C CA . ASN A 1 92 ? 15.337 -16.361 2.032 1.00 91.00 92 ASN A CA 1
ATOM 722 C C . ASN A 1 92 ? 16.066 -15.044 2.363 1.00 91.00 92 ASN A C 1
ATOM 724 O O . ASN A 1 92 ? 17.294 -14.976 2.340 1.00 91.00 92 ASN A O 1
ATOM 728 N N . GLY A 1 93 ? 15.306 -13.978 2.621 1.00 89.81 93 GLY A N 1
ATOM 729 C CA . GLY A 1 93 ? 15.844 -12.681 3.034 1.00 89.81 93 GLY A CA 1
ATOM 730 C C . GLY A 1 93 ? 16.322 -11.780 1.894 1.00 89.81 93 GLY A C 1
ATOM 731 O O . GLY A 1 93 ? 16.731 -10.655 2.162 1.00 89.81 93 GLY A O 1
ATOM 732 N N . LYS A 1 94 ? 16.276 -12.234 0.636 1.00 91.25 94 LYS A N 1
ATOM 733 C CA . LYS A 1 94 ? 16.774 -11.477 -0.521 1.00 91.25 94 LYS A CA 1
ATOM 734 C C . LYS A 1 94 ? 15.690 -11.276 -1.566 1.00 91.25 94 LYS A C 1
ATOM 736 O O . LYS A 1 94 ? 14.888 -12.180 -1.788 1.00 91.25 94 LYS A O 1
ATOM 741 N N . LEU A 1 95 ? 15.720 -10.132 -2.248 1.00 87.31 95 LEU A N 1
ATOM 742 C CA . LEU A 1 95 ? 14.872 -9.889 -3.411 1.00 87.31 95 LEU A CA 1
ATOM 743 C C . LEU A 1 95 ? 15.239 -10.898 -4.517 1.00 87.31 95 LEU A C 1
ATOM 745 O O . LEU A 1 95 ? 16.415 -11.067 -4.854 1.00 87.31 95 LEU A O 1
ATOM 749 N N . ASN A 1 96 ? 14.269 -11.653 -5.012 1.00 92.94 96 ASN A N 1
ATOM 750 C CA . ASN A 1 96 ? 14.481 -12.751 -5.945 1.00 92.94 96 ASN A CA 1
ATOM 751 C C . ASN A 1 96 ? 13.218 -12.962 -6.783 1.00 92.94 96 ASN A C 1
ATOM 753 O O . ASN A 1 96 ? 12.203 -13.402 -6.249 1.00 92.94 96 ASN A O 1
ATOM 757 N N . GLY A 1 97 ? 13.298 -12.647 -8.073 1.00 87.12 97 GLY A N 1
ATOM 758 C CA . GLY A 1 97 ? 12.155 -12.548 -8.974 1.00 87.12 97 GLY A CA 1
ATOM 759 C C . GLY A 1 97 ? 11.858 -11.100 -9.351 1.00 87.12 97 GLY A C 1
ATOM 760 O O . GLY A 1 97 ? 12.767 -10.273 -9.432 1.00 87.12 97 GLY A O 1
ATOM 761 N N . LYS A 1 98 ? 10.592 -10.791 -9.620 1.00 80.69 98 LYS A N 1
ATOM 762 C CA . LYS A 1 98 ? 10.166 -9.452 -10.050 1.00 80.69 98 LYS A CA 1
ATOM 763 C C . LYS A 1 98 ? 10.191 -8.454 -8.899 1.00 80.69 98 LYS A C 1
ATOM 765 O O . LYS A 1 98 ? 9.728 -8.767 -7.799 1.00 80.69 98 LYS A O 1
ATOM 770 N N . GLY A 1 99 ? 10.683 -7.249 -9.162 1.00 82.31 99 GLY A N 1
ATOM 771 C CA . GLY A 1 99 ? 10.662 -6.171 -8.187 1.00 82.31 99 GLY A CA 1
ATOM 772 C C . GLY A 1 99 ? 11.085 -4.822 -8.748 1.00 82.31 99 GLY A C 1
ATOM 773 O O . GLY A 1 99 ? 11.501 -4.702 -9.903 1.00 82.31 99 GLY A O 1
ATOM 774 N N . SER A 1 100 ? 11.037 -3.830 -7.870 1.00 81.81 100 SER A N 1
ATOM 775 C CA . SER A 1 100 ? 11.404 -2.447 -8.135 1.00 81.81 100 SER A CA 1
ATOM 776 C C . SER A 1 100 ? 12.257 -1.886 -7.005 1.00 81.81 100 SER A C 1
ATOM 778 O O . SER A 1 100 ? 12.130 -2.280 -5.844 1.00 81.81 100 SER A O 1
ATOM 780 N N . PHE A 1 101 ? 13.112 -0.936 -7.352 1.00 85.19 101 PHE A N 1
ATOM 781 C CA . PHE A 1 101 ? 13.961 -0.182 -6.443 1.00 85.19 101 PHE A CA 1
ATOM 782 C C . PHE A 1 101 ? 13.822 1.302 -6.750 1.00 85.19 101 PHE A C 1
ATOM 784 O O . PHE A 1 101 ? 14.133 1.692 -7.870 1.00 85.19 101 PHE A O 1
ATOM 791 N N . LEU A 1 102 ? 13.432 2.118 -5.776 1.00 81.12 102 LEU A N 1
ATOM 792 C CA . LEU A 1 102 ? 13.520 3.574 -5.859 1.00 81.12 102 LEU A CA 1
ATOM 793 C C . LEU A 1 102 ? 14.662 4.055 -4.960 1.00 81.12 102 LEU A C 1
ATOM 795 O O . LEU A 1 102 ? 14.675 3.749 -3.768 1.00 81.12 102 LEU A O 1
ATOM 799 N N . SER A 1 103 ? 15.614 4.797 -5.524 1.00 80.88 103 SER A N 1
ATOM 800 C CA . SER A 1 103 ? 16.668 5.462 -4.755 1.00 80.88 103 SER A CA 1
ATOM 801 C C . SER A 1 103 ? 16.194 6.792 -4.170 1.00 80.88 103 SER A C 1
ATOM 803 O O . SER A 1 103 ? 15.256 7.409 -4.667 1.00 80.88 103 SER A O 1
ATOM 805 N N . GLU A 1 104 ? 16.930 7.287 -3.175 1.00 79.06 104 GLU A N 1
ATOM 806 C CA . GLU A 1 104 ? 16.736 8.607 -2.552 1.00 79.06 104 GLU A CA 1
ATOM 807 C C . GLU A 1 104 ? 16.851 9.735 -3.596 1.00 79.06 104 GLU A C 1
ATOM 809 O O . GLU A 1 104 ? 16.137 10.730 -3.563 1.00 79.06 104 GLU A O 1
ATOM 814 N N . SER A 1 105 ? 17.707 9.537 -4.605 1.00 76.19 105 SER A N 1
ATOM 815 C CA . SER A 1 105 ? 17.871 10.443 -5.748 1.00 76.19 105 SER A CA 1
ATOM 816 C C . SER A 1 105 ? 16.764 10.343 -6.811 1.00 76.19 105 SER A C 1
ATOM 818 O O . SER A 1 105 ? 16.853 11.004 -7.846 1.00 76.19 105 SER A O 1
ATOM 820 N N . GLY A 1 106 ? 15.736 9.515 -6.598 1.00 73.81 106 GLY A N 1
ATOM 821 C CA . GLY A 1 106 ? 14.626 9.326 -7.534 1.00 73.81 106 GLY A CA 1
ATOM 822 C C . GLY A 1 106 ? 14.963 8.469 -8.759 1.00 73.81 106 GLY A C 1
ATOM 823 O O . GLY A 1 106 ? 14.256 8.540 -9.766 1.00 73.81 106 GLY A O 1
ATOM 824 N N . ILE A 1 107 ? 16.040 7.675 -8.706 1.00 82.56 107 ILE A N 1
ATOM 825 C CA . ILE A 1 107 ? 16.344 6.668 -9.728 1.00 82.56 107 ILE A CA 1
ATOM 826 C C . ILE A 1 107 ? 15.501 5.438 -9.430 1.00 82.56 107 ILE A C 1
ATOM 828 O O . ILE A 1 107 ? 15.640 4.817 -8.378 1.00 82.56 107 ILE A O 1
ATOM 832 N N . LEU A 1 108 ? 14.666 5.060 -10.386 1.00 78.56 108 LEU A N 1
ATOM 833 C CA . LEU A 1 108 ? 13.823 3.882 -10.276 1.00 78.56 108 LEU A CA 1
ATOM 834 C C . LEU A 1 108 ? 14.375 2.775 -11.169 1.00 78.56 108 LEU A C 1
ATOM 836 O O . LEU A 1 108 ? 14.500 2.952 -12.377 1.00 78.56 108 LEU A O 1
ATOM 840 N N . TYR A 1 109 ? 14.689 1.628 -10.584 1.00 84.75 109 TYR A N 1
ATOM 841 C CA . TYR A 1 109 ? 14.922 0.393 -11.317 1.00 84.75 109 TYR A CA 1
ATOM 842 C C . TYR A 1 109 ? 13.709 -0.514 -11.216 1.00 84.75 109 TYR A C 1
ATOM 844 O O . TYR A 1 109 ? 13.128 -0.649 -10.141 1.00 84.75 109 TYR A O 1
ATOM 852 N N . ILE A 1 110 ? 13.387 -1.195 -12.311 1.00 79.06 110 ILE A N 1
ATOM 853 C CA . ILE A 1 110 ? 12.334 -2.198 -12.337 1.00 79.06 110 ILE A CA 1
ATOM 854 C C . ILE A 1 110 ? 12.743 -3.347 -13.228 1.00 79.06 110 ILE A C 1
ATOM 856 O O . ILE A 1 110 ? 13.172 -3.146 -14.364 1.00 79.06 110 ILE A O 1
ATOM 860 N N . GLY A 1 111 ? 12.615 -4.566 -12.732 1.00 78.81 111 GLY A N 1
ATOM 861 C CA . GLY A 1 111 ? 13.056 -5.729 -13.475 1.00 78.81 111 GLY A CA 1
ATOM 862 C C . GLY A 1 111 ? 13.157 -6.953 -12.596 1.00 78.81 111 GLY A C 1
ATOM 863 O O . GLY A 1 111 ? 12.391 -7.125 -11.646 1.00 78.81 111 GLY A O 1
ATOM 864 N N . ASN A 1 112 ? 14.080 -7.840 -12.951 1.00 83.94 112 ASN A N 1
ATOM 865 C CA . ASN A 1 112 ? 14.305 -9.045 -12.173 1.00 83.94 112 ASN A CA 1
ATOM 866 C C . ASN A 1 112 ? 15.492 -8.865 -11.235 1.00 83.94 112 ASN A C 1
ATOM 868 O O . ASN A 1 112 ? 16.504 -8.248 -11.563 1.00 83.94 112 ASN A O 1
ATOM 872 N N . PHE A 1 113 ? 15.367 -9.486 -10.076 1.00 88.56 113 PHE A N 1
ATOM 873 C CA . PHE A 1 113 ? 16.424 -9.621 -9.102 1.00 88.56 113 PHE A CA 1
ATOM 874 C C . PHE A 1 113 ? 16.781 -11.089 -8.937 1.00 88.56 113 PHE A C 1
ATOM 876 O O . PHE A 1 113 ? 15.908 -11.957 -8.898 1.00 88.56 113 PHE A O 1
ATOM 883 N N . VAL A 1 114 ? 18.067 -11.374 -8.773 1.00 94.31 114 VAL A N 1
ATOM 884 C CA . VAL A 1 114 ? 18.562 -12.682 -8.347 1.00 94.31 114 VAL A CA 1
ATOM 885 C C . VAL A 1 114 ? 19.438 -12.452 -7.128 1.00 94.31 114 VAL A C 1
ATOM 887 O O . VAL A 1 114 ? 20.492 -11.833 -7.208 1.00 94.31 114 VAL A O 1
ATOM 890 N N . ASN A 1 115 ? 18.994 -12.946 -5.970 1.00 90.56 115 ASN A N 1
ATOM 891 C CA . ASN A 1 115 ? 19.706 -12.785 -4.697 1.00 90.56 115 ASN A CA 1
ATOM 892 C C . ASN A 1 115 ? 20.028 -11.320 -4.334 1.00 90.56 115 ASN A C 1
ATOM 894 O O . ASN A 1 115 ? 21.087 -11.044 -3.771 1.00 90.56 115 ASN A O 1
ATOM 898 N N . GLY A 1 116 ? 19.097 -10.407 -4.606 1.00 89.31 116 GLY A N 1
ATOM 899 C CA . GLY A 1 116 ? 19.200 -8.982 -4.284 1.00 89.31 116 GLY A CA 1
ATOM 900 C C . GLY A 1 116 ? 19.923 -8.138 -5.332 1.00 89.31 116 GLY A C 1
ATOM 901 O O . GLY A 1 116 ? 20.028 -6.935 -5.140 1.00 89.31 116 GLY A O 1
ATOM 902 N N . VAL A 1 117 ? 20.382 -8.748 -6.424 1.00 92.69 117 VAL A N 1
ATOM 903 C CA . VAL A 1 117 ? 21.156 -8.098 -7.488 1.00 92.69 117 VAL A CA 1
ATOM 904 C C . VAL A 1 117 ? 20.304 -8.012 -8.750 1.00 92.69 117 VAL A C 1
ATOM 906 O O . VAL A 1 117 ? 19.630 -8.990 -9.090 1.00 92.69 117 VAL A O 1
ATOM 909 N N . LYS A 1 118 ? 20.313 -6.869 -9.445 1.00 91.44 118 LYS A N 1
ATOM 910 C CA . LYS A 1 118 ? 19.588 -6.696 -10.714 1.00 91.44 118 LYS A CA 1
ATOM 911 C C . LYS A 1 118 ? 20.179 -7.629 -11.763 1.00 91.44 118 LYS A C 1
ATOM 913 O O . LYS A 1 118 ? 21.384 -7.604 -12.021 1.00 91.44 118 LYS A O 1
ATOM 918 N N . GLU A 1 119 ? 19.317 -8.417 -12.385 1.00 91.06 119 GLU A N 1
ATOM 919 C CA . GLU A 1 119 ? 19.696 -9.439 -13.356 1.00 91.06 119 GLU A CA 1
ATOM 920 C C . GLU A 1 119 ? 18.652 -9.553 -14.470 1.00 91.06 119 GLU A C 1
ATOM 922 O O . GLU A 1 119 ? 17.457 -9.314 -14.282 1.00 91.06 119 GLU A O 1
ATOM 927 N N . GLY A 1 120 ? 19.094 -9.946 -15.661 1.00 84.38 120 GLY A N 1
ATOM 928 C CA . GLY A 1 120 ? 18.217 -10.103 -16.818 1.00 84.38 120 GLY A CA 1
ATOM 929 C C . GLY A 1 120 ? 17.606 -8.780 -17.290 1.00 84.38 120 GLY A C 1
ATOM 930 O O . GLY A 1 120 ? 18.243 -7.738 -17.265 1.00 84.38 120 GLY A O 1
ATOM 931 N N . LYS A 1 121 ? 16.375 -8.799 -17.804 1.00 77.06 121 LYS A N 1
ATOM 932 C CA . LYS A 1 121 ? 15.757 -7.591 -18.377 1.00 77.06 121 LYS A CA 1
ATOM 933 C C . LYS A 1 121 ? 15.284 -6.630 -17.285 1.00 77.06 121 LYS A C 1
ATOM 935 O O . LYS A 1 121 ? 14.654 -7.073 -16.322 1.00 77.06 121 LYS A O 1
ATOM 940 N N . GLY A 1 122 ? 15.513 -5.336 -17.489 1.00 75.88 122 GLY A N 1
ATOM 941 C CA . GLY A 1 122 ? 15.014 -4.286 -16.609 1.00 75.88 122 GLY A CA 1
ATOM 942 C C . GLY A 1 122 ? 14.951 -2.905 -17.258 1.00 75.88 122 GLY A C 1
ATOM 943 O O . GLY A 1 122 ? 15.310 -2.715 -18.424 1.00 75.88 122 GLY A O 1
ATOM 944 N N . ILE A 1 123 ? 14.481 -1.951 -16.466 1.00 76.00 123 ILE A N 1
ATOM 945 C CA . ILE A 1 123 ? 14.230 -0.554 -16.805 1.00 76.00 123 ILE A CA 1
ATOM 946 C C . ILE A 1 123 ? 14.869 0.295 -15.719 1.00 76.00 123 ILE A C 1
ATOM 948 O O . ILE A 1 123 ? 14.653 0.044 -14.539 1.00 76.00 123 ILE A O 1
ATOM 952 N N . LEU A 1 124 ? 15.636 1.300 -16.114 1.00 80.81 124 LEU A N 1
ATOM 953 C CA . LEU A 1 124 ? 16.096 2.385 -15.265 1.00 80.81 124 LEU A CA 1
ATOM 954 C C . LEU A 1 124 ? 15.393 3.662 -15.695 1.00 80.81 124 LEU A C 1
ATOM 956 O O . LEU A 1 124 ? 15.446 4.033 -16.864 1.00 80.81 124 LEU A O 1
ATOM 960 N N . PHE A 1 125 ? 14.773 4.349 -14.754 1.00 76.12 125 PHE A N 1
ATOM 961 C CA . PHE A 1 125 ? 14.217 5.673 -14.936 1.00 76.12 125 PHE A CA 1
ATOM 962 C C . PHE A 1 125 ? 15.019 6.665 -14.102 1.00 76.12 125 PHE A C 1
ATOM 964 O O . PHE A 1 125 ? 15.242 6.472 -12.908 1.00 76.12 125 PHE A O 1
ATOM 971 N N . TYR A 1 126 ? 15.445 7.733 -14.758 1.00 78.94 126 TYR A N 1
ATOM 972 C CA . TYR A 1 126 ? 16.118 8.876 -14.180 1.00 78.94 126 TYR A CA 1
ATOM 973 C C . TYR A 1 126 ? 15.184 10.067 -14.346 1.00 78.94 126 TYR A C 1
ATOM 975 O O . TYR A 1 126 ? 14.929 10.479 -15.481 1.00 78.94 126 TYR A O 1
ATOM 983 N N . LYS A 1 127 ? 14.717 10.635 -13.230 1.00 67.81 127 LYS A N 1
ATOM 984 C CA . LYS A 1 127 ? 13.774 11.766 -13.205 1.00 67.81 127 LYS A CA 1
ATOM 985 C C . LYS A 1 127 ? 14.080 12.843 -14.257 1.00 67.81 127 LYS A C 1
ATOM 987 O O . LYS A 1 127 ? 13.174 13.255 -14.975 1.00 67.81 127 LYS A O 1
ATOM 992 N N . ASP A 1 128 ? 15.358 13.192 -14.417 1.00 68.44 128 ASP A N 1
ATOM 993 C CA . ASP A 1 128 ? 15.793 14.270 -15.315 1.00 68.44 128 ASP A CA 1
ATOM 994 C C . ASP A 1 128 ? 16.495 13.790 -16.600 1.00 68.44 128 ASP A C 1
ATOM 996 O O . ASP A 1 128 ? 16.627 14.552 -17.554 1.00 68.44 128 ASP A O 1
ATOM 1000 N N . ASN A 1 129 ? 16.923 12.522 -16.672 1.00 68.88 129 ASN A N 1
ATOM 1001 C CA . ASN A 1 129 ? 17.719 11.998 -17.801 1.00 68.88 129 ASN A CA 1
ATOM 1002 C C . ASN A 1 129 ? 16.957 11.000 -18.688 1.00 68.88 129 ASN A C 1
ATOM 1004 O O . ASN A 1 129 ? 17.511 10.461 -19.651 1.00 68.88 129 ASN A O 1
ATOM 1008 N N . GLY A 1 130 ? 15.679 10.772 -18.392 1.00 72.81 130 GLY A N 1
ATOM 1009 C CA . GLY A 1 130 ? 14.820 9.866 -19.137 1.00 72.81 130 GLY A CA 1
ATOM 1010 C C . GLY A 1 130 ? 14.959 8.427 -18.660 1.00 72.81 130 GLY A C 1
ATOM 1011 O O . GLY A 1 130 ? 15.156 8.176 -17.478 1.00 72.81 130 GLY A O 1
ATOM 1012 N N . MET A 1 131 ? 14.822 7.458 -19.554 1.00 74.56 131 MET A N 1
ATOM 1013 C CA . MET A 1 131 ? 14.829 6.041 -19.191 1.00 74.56 131 MET A CA 1
ATOM 1014 C C . MET A 1 131 ? 15.769 5.231 -20.064 1.00 74.56 131 MET A C 1
ATOM 1016 O O . MET A 1 131 ? 15.991 5.581 -21.221 1.00 74.56 131 MET A O 1
ATOM 1020 N N . ILE A 1 132 ? 16.275 4.133 -19.514 1.00 77.88 132 ILE A N 1
ATOM 1021 C CA . ILE A 1 132 ? 17.098 3.144 -20.198 1.00 77.88 132 ILE A CA 1
ATOM 1022 C C . ILE A 1 132 ? 16.520 1.761 -19.931 1.00 77.88 132 ILE A C 1
ATOM 1024 O O . ILE A 1 132 ? 16.202 1.411 -18.802 1.00 77.88 132 ILE A O 1
ATOM 1028 N N . MET A 1 133 ? 16.400 0.961 -20.973 1.00 71.81 133 MET A N 1
ATOM 1029 C CA . MET A 1 133 ? 15.814 -0.368 -20.938 1.00 71.81 133 MET A CA 1
ATOM 1030 C C . MET A 1 133 ? 16.827 -1.335 -21.504 1.00 71.81 133 MET A C 1
ATOM 1032 O O . MET A 1 133 ? 17.396 -1.057 -22.550 1.00 71.81 133 MET A O 1
ATOM 1036 N N . GLY A 1 134 ? 17.081 -2.460 -20.856 1.00 75.44 134 GLY A N 1
ATOM 1037 C CA . GLY A 1 134 ? 18.120 -3.357 -21.346 1.00 75.44 134 GLY A CA 1
ATOM 1038 C C . GLY A 1 134 ? 18.341 -4.574 -20.475 1.00 75.44 134 GLY A C 1
ATOM 1039 O O . GLY A 1 134 ? 17.555 -4.872 -19.570 1.00 75.44 134 GLY A O 1
ATOM 1040 N N . GLY A 1 135 ? 19.406 -5.301 -20.798 1.00 83.44 135 GLY A N 1
ATOM 1041 C CA . GLY A 1 135 ? 19.914 -6.383 -19.968 1.00 83.44 135 GLY A CA 1
ATOM 1042 C C . GLY A 1 135 ? 20.715 -5.843 -18.787 1.00 83.44 135 GLY A C 1
ATOM 1043 O O . GLY A 1 135 ? 21.444 -4.867 -18.907 1.00 83.44 135 GLY A O 1
ATOM 1044 N N . PHE A 1 136 ? 20.591 -6.498 -17.647 1.00 86.50 136 PHE A N 1
ATOM 1045 C CA . PHE A 1 136 ? 21.347 -6.257 -16.434 1.00 86.50 136 PHE A CA 1
ATOM 1046 C C . PHE A 1 136 ? 22.108 -7.526 -16.093 1.00 86.50 136 PHE A C 1
ATOM 1048 O O . PHE A 1 136 ? 21.575 -8.628 -16.225 1.00 86.50 136 PHE A O 1
ATOM 1055 N N . SER A 1 137 ? 23.351 -7.356 -15.665 1.00 93.12 137 SER A N 1
ATOM 1056 C CA . SER A 1 137 ? 24.128 -8.409 -15.031 1.00 93.12 137 SER A CA 1
ATOM 1057 C C . SER A 1 137 ? 24.958 -7.803 -13.914 1.00 93.12 137 SER A C 1
ATOM 1059 O O . SER A 1 137 ? 25.640 -6.797 -14.125 1.00 93.12 137 SER A O 1
ATOM 1061 N N . ASN A 1 138 ? 24.886 -8.410 -12.733 1.00 93.06 138 ASN A N 1
ATOM 1062 C CA . ASN A 1 138 ? 25.555 -7.959 -11.518 1.00 93.06 138 ASN A CA 1
ATOM 1063 C C . ASN A 1 138 ? 25.339 -6.465 -11.218 1.00 93.06 138 ASN A C 1
ATOM 1065 O O . ASN A 1 138 ? 26.302 -5.715 -11.080 1.00 93.06 138 ASN A O 1
ATOM 1069 N N . ASP A 1 139 ? 24.072 -6.036 -11.164 1.00 93.44 139 ASP A N 1
ATOM 1070 C CA . ASP A 1 139 ? 23.632 -4.648 -10.931 1.00 93.44 139 ASP A CA 1
ATOM 1071 C C . ASP A 1 139 ? 23.934 -3.636 -12.040 1.00 93.44 139 ASP A C 1
ATOM 1073 O O . ASP A 1 139 ? 23.447 -2.502 -11.970 1.00 93.44 139 ASP A O 1
ATOM 1077 N N . LYS A 1 140 ? 24.648 -4.048 -13.090 1.00 93.88 140 LYS A N 1
ATOM 1078 C CA . LYS A 1 140 ? 25.070 -3.165 -14.174 1.00 93.88 140 LYS A CA 1
ATOM 1079 C C . LYS A 1 140 ? 24.339 -3.444 -15.470 1.00 93.88 140 LYS A C 1
ATOM 1081 O O . LYS A 1 140 ? 24.145 -4.601 -15.858 1.00 93.88 140 LYS A O 1
ATOM 1086 N N . LEU A 1 141 ? 24.009 -2.379 -16.183 1.00 88.81 141 LEU A N 1
ATOM 1087 C CA . LEU A 1 141 ? 23.470 -2.435 -17.530 1.00 88.81 141 LEU A CA 1
ATOM 1088 C C . LEU A 1 141 ? 24.518 -3.034 -18.482 1.00 88.81 141 LEU A C 1
ATOM 1090 O O . LEU A 1 141 ? 25.655 -2.562 -18.576 1.00 88.81 141 LEU A O 1
ATOM 1094 N N . ASN A 1 142 ? 24.126 -4.099 -19.175 1.00 89.75 142 ASN A N 1
ATOM 1095 C CA . ASN A 1 142 ? 24.973 -4.901 -20.045 1.00 89.75 142 ASN A CA 1
ATOM 1096 C C . ASN A 1 142 ? 24.186 -5.427 -21.254 1.00 89.75 142 ASN A C 1
ATOM 1098 O O . ASN A 1 142 ? 23.038 -5.862 -21.148 1.00 89.75 142 ASN A O 1
ATOM 1102 N N . GLY A 1 143 ? 24.841 -5.448 -22.411 1.00 81.94 143 GLY A N 1
ATOM 1103 C CA . GLY A 1 143 ? 24.238 -5.850 -23.677 1.00 81.94 143 GLY A CA 1
ATOM 1104 C C . GLY A 1 143 ? 23.420 -4.734 -24.322 1.00 81.94 143 GLY A C 1
ATOM 1105 O O . GLY A 1 143 ? 23.596 -3.554 -24.022 1.00 81.94 143 GLY A O 1
ATOM 1106 N N . ARG A 1 144 ? 22.541 -5.101 -25.255 1.00 74.31 144 ARG A N 1
ATOM 1107 C CA . ARG A 1 144 ? 21.738 -4.135 -26.011 1.00 74.31 144 ARG A CA 1
ATOM 1108 C C . ARG A 1 144 ? 20.730 -3.440 -25.097 1.00 74.31 144 ARG A C 1
ATOM 1110 O O . ARG A 1 144 ? 19.995 -4.105 -24.363 1.00 74.31 144 ARG A O 1
ATOM 1117 N N . GLY A 1 145 ? 20.690 -2.117 -25.165 1.00 73.31 145 GLY A N 1
ATOM 1118 C CA . GLY A 1 145 ? 19.780 -1.286 -24.400 1.00 73.31 145 GLY A CA 1
ATOM 1119 C C . GLY A 1 145 ? 19.193 -0.154 -25.232 1.00 73.31 145 GLY A C 1
ATOM 1120 O O . GLY A 1 145 ? 19.769 0.296 -26.214 1.00 73.31 145 GLY A O 1
ATOM 1121 N N . PHE A 1 146 ? 18.025 0.309 -24.825 1.00 69.38 146 PHE A N 1
ATOM 1122 C CA . PHE A 1 146 ? 17.270 1.358 -25.476 1.00 69.38 146 PHE A CA 1
ATOM 1123 C C . PHE A 1 146 ? 17.042 2.500 -24.499 1.00 69.38 146 PHE A C 1
ATOM 1125 O O . PHE A 1 146 ? 16.557 2.277 -23.393 1.00 69.38 146 PHE A O 1
ATOM 1132 N N . GLN A 1 147 ? 17.370 3.721 -24.897 1.00 76.31 147 GLN A N 1
ATOM 1133 C CA . GLN A 1 147 ? 17.240 4.904 -24.061 1.00 76.31 147 GLN A CA 1
ATOM 1134 C C . GLN A 1 147 ? 16.342 5.950 -24.713 1.00 76.31 147 GLN A C 1
ATOM 1136 O O . GLN A 1 147 ? 16.503 6.267 -25.890 1.00 76.31 147 GLN A O 1
ATOM 1141 N N . ILE A 1 148 ? 15.448 6.533 -23.916 1.00 68.31 148 ILE A N 1
ATOM 1142 C CA . ILE A 1 148 ? 14.615 7.680 -24.289 1.00 68.31 148 ILE A CA 1
ATOM 1143 C C . ILE A 1 148 ? 14.942 8.820 -23.332 1.00 68.31 148 ILE A C 1
ATOM 1145 O O . ILE A 1 148 ? 14.885 8.626 -22.121 1.00 68.31 148 ILE A O 1
ATOM 1149 N N . PHE A 1 149 ? 15.234 10.008 -23.851 1.00 71.50 149 PHE A N 1
ATOM 1150 C CA . PHE A 1 149 ? 15.476 11.194 -23.025 1.00 71.50 149 PHE A CA 1
ATOM 1151 C C . PHE A 1 149 ? 14.174 11.703 -22.383 1.00 71.50 149 PHE A C 1
ATOM 1153 O O . PHE A 1 149 ? 13.078 11.432 -22.879 1.00 71.50 149 PHE A O 1
ATOM 1160 N N . ALA A 1 150 ? 14.273 12.406 -21.249 1.00 66.44 150 ALA A N 1
ATOM 1161 C CA . ALA A 1 150 ? 13.108 12.815 -20.453 1.00 66.44 150 ALA A CA 1
ATOM 1162 C C . ALA A 1 150 ? 12.085 13.619 -21.274 1.00 66.44 150 ALA A C 1
ATOM 1164 O O . ALA A 1 150 ? 10.890 13.319 -21.256 1.00 66.44 150 ALA A O 1
ATOM 1165 N N . ASP A 1 151 ? 12.577 14.556 -22.083 1.00 64.81 151 ASP A N 1
ATOM 1166 C CA . ASP A 1 151 ? 11.791 15.396 -22.992 1.00 64.81 151 ASP A CA 1
ATOM 1167 C C . ASP A 1 151 ? 11.270 14.655 -24.240 1.00 64.81 151 ASP A C 1
ATOM 1169 O O . ASP A 1 151 ? 10.590 15.240 -25.083 1.00 64.81 151 ASP A O 1
ATOM 1173 N N . GLY A 1 152 ? 11.605 13.370 -24.383 1.00 59.50 152 GLY A N 1
ATOM 1174 C CA . GLY A 1 152 ? 11.244 12.553 -25.532 1.00 59.50 152 GLY A CA 1
ATOM 1175 C C . GLY A 1 152 ? 11.833 13.057 -26.848 1.00 59.50 152 GLY A C 1
ATOM 1176 O O . GLY A 1 152 ? 11.312 12.694 -27.898 1.00 59.50 152 GLY A O 1
ATOM 1177 N N . SER A 1 153 ? 12.871 13.899 -26.827 1.00 66.06 153 SER A N 1
ATOM 1178 C CA . SER A 1 153 ? 13.482 14.455 -28.041 1.00 66.06 153 SER A CA 1
ATOM 1179 C C . SER A 1 153 ? 14.414 13.470 -28.738 1.00 66.06 153 SER A C 1
ATOM 1181 O O . SER A 1 153 ? 14.572 13.533 -29.957 1.00 66.06 153 SER A O 1
ATOM 1183 N N . ILE A 1 154 ? 15.016 12.558 -27.975 1.00 69.50 154 ILE A N 1
ATOM 1184 C CA . ILE A 1 154 ? 16.022 11.618 -28.454 1.00 69.50 154 ILE A CA 1
ATOM 1185 C C . ILE A 1 154 ? 15.664 10.204 -28.015 1.00 69.50 154 ILE A C 1
ATOM 1187 O O . ILE A 1 154 ? 15.330 9.950 -26.854 1.00 69.50 154 ILE A O 1
ATOM 1191 N N . VAL A 1 155 ? 15.799 9.283 -28.961 1.00 66.50 155 VAL A N 1
ATOM 1192 C CA . VAL A 1 155 ? 15.704 7.840 -28.760 1.00 66.50 155 VAL A CA 1
ATOM 1193 C C . VAL A 1 155 ? 17.019 7.214 -29.203 1.00 66.50 155 VAL A C 1
ATOM 1195 O O . VAL A 1 155 ? 17.573 7.610 -30.223 1.00 66.50 155 VAL A O 1
ATOM 1198 N N . SER A 1 156 ? 17.541 6.244 -28.465 1.00 71.44 156 SER A N 1
ATOM 1199 C CA . SER A 1 156 ? 18.785 5.565 -28.827 1.00 71.44 156 SER A CA 1
ATOM 1200 C C . SER A 1 156 ? 18.723 4.071 -28.547 1.00 71.44 156 SER A C 1
ATOM 1202 O O . SER A 1 156 ? 18.099 3.656 -27.581 1.00 71.44 156 SER A O 1
ATOM 1204 N N . ASP A 1 157 ? 19.364 3.280 -29.400 1.00 70.81 157 ASP A N 1
ATOM 1205 C CA . ASP A 1 157 ? 19.543 1.831 -29.276 1.00 70.81 157 ASP A CA 1
ATOM 1206 C C . ASP A 1 157 ? 21.047 1.571 -29.289 1.00 70.81 157 ASP A C 1
ATOM 1208 O O . ASP A 1 157 ? 21.717 1.833 -30.288 1.00 70.81 157 ASP A O 1
ATOM 1212 N N . VAL A 1 158 ? 21.601 1.181 -28.150 1.00 78.00 158 VAL A N 1
ATOM 1213 C CA . VAL A 1 158 ? 23.038 1.199 -27.890 1.00 78.00 158 VAL A CA 1
ATOM 1214 C C . VAL A 1 158 ? 23.434 -0.056 -27.128 1.00 78.00 158 VAL A C 1
ATOM 1216 O O . VAL A 1 158 ? 22.713 -0.513 -26.246 1.00 78.00 158 VAL A O 1
ATOM 1219 N N . ASN A 1 159 ? 24.598 -0.618 -27.437 1.00 83.12 159 ASN A N 1
ATOM 1220 C CA . ASN A 1 159 ? 25.184 -1.658 -26.600 1.00 83.12 159 ASN A CA 1
ATOM 1221 C C . ASN A 1 159 ? 25.831 -1.056 -25.346 1.00 83.12 159 ASN A C 1
ATOM 1223 O O . ASN A 1 159 ? 26.451 0.005 -25.393 1.00 83.12 159 ASN A O 1
ATOM 1227 N N . TYR A 1 160 ? 25.699 -1.747 -24.220 1.00 88.31 160 TYR A N 1
ATOM 1228 C CA . TYR A 1 160 ? 26.271 -1.363 -22.938 1.00 88.31 160 TYR A CA 1
ATOM 1229 C C . TYR A 1 160 ? 27.219 -2.442 -22.423 1.00 88.31 160 TYR A C 1
ATOM 1231 O O . TYR A 1 160 ? 26.994 -3.641 -22.607 1.00 88.31 160 TYR A O 1
ATOM 1239 N N . LYS A 1 161 ? 28.270 -2.001 -21.742 1.00 94.31 161 LYS A N 1
ATOM 1240 C CA . LYS A 1 161 ? 29.185 -2.834 -20.971 1.00 94.31 161 LYS A CA 1
ATOM 1241 C C . LYS A 1 161 ? 29.478 -2.122 -19.659 1.00 94.31 161 LYS A C 1
ATOM 1243 O O . LYS A 1 161 ? 30.007 -1.013 -19.685 1.00 94.31 161 LYS A O 1
ATOM 1248 N N . ASP A 1 162 ? 29.143 -2.760 -18.542 1.00 94.12 162 ASP A N 1
ATOM 1249 C CA . ASP A 1 162 ? 29.347 -2.212 -17.197 1.00 94.12 162 ASP A CA 1
ATOM 1250 C C . ASP A 1 162 ? 28.825 -0.762 -17.065 1.00 94.12 162 ASP A C 1
ATOM 1252 O O . ASP A 1 162 ? 29.581 0.148 -16.726 1.00 94.12 162 ASP A O 1
ATOM 1256 N N . ASP A 1 163 ? 27.547 -0.540 -17.403 1.00 92.25 163 ASP A N 1
ATOM 1257 C CA . ASP A 1 163 ? 26.846 0.763 -17.401 1.00 92.25 163 ASP A CA 1
ATOM 1258 C C . ASP A 1 163 ? 27.301 1.782 -18.456 1.00 92.25 163 ASP A C 1
ATOM 1260 O O . ASP A 1 163 ? 26.652 2.812 -18.661 1.00 92.25 163 ASP A O 1
ATOM 1264 N N . LYS A 1 164 ? 28.378 1.501 -19.189 1.00 92.69 164 LYS A N 1
ATOM 1265 C CA . LYS A 1 164 ? 28.902 2.400 -20.218 1.00 92.69 164 LYS A CA 1
ATOM 1266 C C . LYS A 1 164 ? 28.445 1.971 -21.601 1.00 92.69 164 LYS A C 1
ATOM 1268 O O . LYS A 1 164 ? 28.537 0.799 -21.955 1.00 92.69 164 LYS A O 1
ATOM 1273 N N . ARG A 1 165 ? 28.035 2.938 -22.425 1.00 90.38 165 ARG A N 1
ATOM 1274 C CA . ARG A 1 165 ? 27.812 2.709 -23.860 1.00 90.38 165 ARG A CA 1
ATOM 1275 C C . ARG A 1 165 ? 29.100 2.157 -24.484 1.00 90.38 165 ARG A C 1
ATOM 1277 O O . ARG A 1 165 ? 30.164 2.762 -24.339 1.00 90.38 165 ARG A O 1
ATOM 1284 N N . ASN A 1 166 ? 29.022 1.007 -25.135 1.00 90.00 166 ASN A N 1
ATOM 1285 C CA . ASN A 1 166 ? 30.165 0.292 -25.685 1.00 90.00 166 ASN A CA 1
ATOM 1286 C C . ASN A 1 166 ? 29.723 -0.584 -26.866 1.00 90.00 166 ASN A C 1
ATOM 1288 O O . ASN A 1 166 ? 28.813 -1.392 -26.719 1.00 90.00 166 ASN A O 1
ATOM 1292 N N . GLY A 1 167 ? 30.368 -0.444 -28.021 1.00 84.00 167 GLY A N 1
ATOM 1293 C CA . GLY A 1 167 ? 29.997 -1.104 -29.271 1.00 84.00 167 GLY A CA 1
ATOM 1294 C C . GLY A 1 167 ? 29.031 -0.280 -30.124 1.00 84.00 167 GLY A C 1
ATOM 1295 O O . GLY A 1 167 ? 28.848 0.919 -29.917 1.00 84.00 167 GLY A O 1
ATOM 1296 N N . THR A 1 168 ? 28.417 -0.917 -31.117 1.00 78.00 168 THR A N 1
ATOM 1297 C CA . THR A 1 168 ? 27.531 -0.250 -32.083 1.00 78.00 168 THR A CA 1
ATOM 1298 C C . THR A 1 168 ? 26.308 0.386 -31.420 1.00 78.00 168 THR A C 1
ATOM 1300 O O . THR A 1 168 ? 25.736 -0.182 -30.483 1.00 78.00 168 THR A O 1
ATOM 1303 N N . GLY A 1 169 ? 25.859 1.526 -31.945 1.00 74.31 169 GLY A N 1
ATOM 1304 C CA . GLY A 1 169 ? 24.610 2.144 -31.521 1.00 74.31 169 GLY A CA 1
ATOM 1305 C C . GLY A 1 169 ? 24.021 3.139 -32.517 1.00 74.31 169 GLY A C 1
ATOM 1306 O O . GLY A 1 169 ? 24.677 3.616 -33.446 1.00 74.31 169 GLY A O 1
ATOM 1307 N N . TYR A 1 170 ? 22.759 3.461 -32.270 1.00 69.69 170 TYR A N 1
ATOM 1308 C CA . TYR A 1 170 ? 21.922 4.361 -33.046 1.00 69.69 170 TYR A CA 1
ATOM 1309 C C . TYR A 1 170 ? 21.336 5.425 -32.123 1.00 69.69 170 TYR A C 1
ATOM 1311 O O . TYR A 1 170 ? 20.935 5.120 -31.001 1.00 69.69 170 TYR A O 1
ATOM 1319 N N . GLN A 1 171 ? 21.250 6.663 -32.596 1.00 72.75 171 GLN A N 1
ATOM 1320 C CA . GLN A 1 171 ? 20.559 7.747 -31.906 1.00 72.75 171 GLN A CA 1
ATOM 1321 C C . GLN A 1 171 ? 19.700 8.513 -32.909 1.00 72.75 171 GLN A C 1
ATOM 1323 O O . GLN A 1 171 ? 20.202 8.997 -33.917 1.00 72.75 171 GLN A O 1
ATOM 1328 N N . TYR A 1 172 ? 18.409 8.631 -32.635 1.00 59.41 172 TYR A N 1
ATOM 1329 C CA . TYR A 1 172 ? 17.440 9.336 -33.458 1.00 59.41 172 TYR A CA 1
ATOM 1330 C C . TYR A 1 172 ? 16.932 10.577 -32.729 1.00 59.41 172 TYR A C 1
ATOM 1332 O O . TYR A 1 172 ? 16.431 10.486 -31.607 1.00 59.41 172 TYR A O 1
ATOM 1340 N N . GLU A 1 173 ? 17.050 11.732 -33.374 1.00 64.00 173 GLU A N 1
ATOM 1341 C CA . GLU A 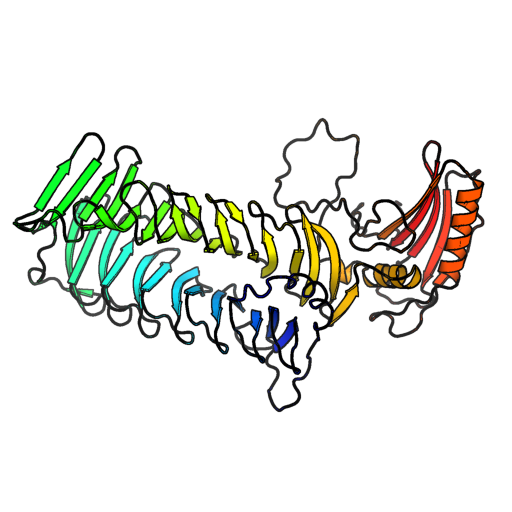1 173 ? 16.528 13.002 -32.879 1.00 64.00 173 GLU A CA 1
ATOM 1342 C C . GLU A 1 173 ? 15.164 13.287 -33.522 1.00 64.00 173 GLU A C 1
ATOM 1344 O O . GLU A 1 173 ? 15.045 13.476 -34.733 1.00 64.00 173 GLU A O 1
ATOM 1349 N N . ILE A 1 174 ? 14.114 13.335 -32.703 1.00 57.22 174 ILE A N 1
ATOM 1350 C CA . ILE A 1 174 ? 12.719 13.360 -33.156 1.00 57.22 174 ILE A CA 1
ATOM 1351 C C . ILE A 1 174 ? 12.360 14.670 -33.863 1.00 57.22 174 ILE A C 1
ATOM 1353 O O . ILE A 1 174 ? 11.692 14.633 -34.895 1.00 57.22 174 ILE A O 1
ATOM 1357 N N . LYS A 1 175 ? 12.806 15.824 -33.346 1.00 60.72 175 LYS A N 1
ATOM 1358 C CA . LYS A 1 175 ? 12.479 17.136 -33.936 1.00 60.72 175 LYS A CA 1
ATOM 1359 C C . LYS A 1 175 ? 13.149 17.339 -35.294 1.00 60.72 175 LYS A C 1
ATOM 1361 O O . LYS A 1 175 ? 12.499 17.767 -36.242 1.00 60.72 175 LYS A O 1
ATOM 1366 N N . SER A 1 176 ? 14.443 17.034 -35.384 1.00 63.81 176 SER A N 1
ATOM 1367 C CA . SER A 1 176 ? 15.227 17.226 -36.608 1.00 63.81 176 SER A CA 1
ATOM 1368 C C . SER A 1 176 ? 15.078 16.075 -37.607 1.00 63.81 176 SER A C 1
ATOM 1370 O O . SER A 1 176 ? 15.464 16.225 -38.766 1.00 63.81 176 SER A O 1
ATOM 1372 N N . LYS A 1 177 ? 14.532 14.935 -37.160 1.00 57.06 177 LYS A N 1
ATOM 1373 C CA . LYS A 1 177 ? 14.447 13.670 -37.902 1.00 57.06 177 LYS A CA 1
ATOM 1374 C C . LYS A 1 177 ? 15.815 13.120 -38.324 1.00 57.06 177 LYS A C 1
ATOM 1376 O O . LYS A 1 177 ? 15.914 12.384 -39.305 1.00 57.06 177 LYS A O 1
ATOM 1381 N N . LYS A 1 178 ? 16.887 13.479 -37.612 1.00 56.69 178 LYS A N 1
ATOM 1382 C CA . LYS A 1 178 ? 18.248 13.008 -37.905 1.00 56.69 178 LYS A CA 1
ATOM 1383 C C . LYS A 1 178 ? 18.536 11.685 -37.201 1.00 56.69 178 LYS A C 1
ATOM 1385 O O . LYS A 1 178 ? 18.288 11.550 -36.004 1.00 56.69 178 LYS A O 1
ATOM 1390 N N . LEU A 1 179 ? 19.115 10.739 -37.943 1.00 58.97 179 LEU A N 1
ATOM 1391 C CA . LEU A 1 179 ? 19.701 9.512 -37.403 1.00 58.97 179 LEU A CA 1
ATOM 1392 C C . LEU A 1 179 ? 21.226 9.648 -37.328 1.00 58.97 179 LEU A C 1
ATOM 1394 O O . LEU A 1 179 ? 21.881 10.010 -38.305 1.00 58.97 179 LEU A O 1
ATOM 1398 N N . TYR A 1 180 ? 21.774 9.295 -36.174 1.00 68.06 180 TYR A N 1
ATOM 1399 C CA . TYR A 1 180 ? 23.197 9.161 -35.907 1.00 68.06 180 TYR A CA 1
ATOM 1400 C C . TYR A 1 180 ? 23.520 7.676 -35.716 1.00 68.06 180 TYR A C 1
ATOM 1402 O O . TYR A 1 180 ? 22.837 6.977 -34.967 1.00 68.06 180 TYR A O 1
ATOM 1410 N N . GLU A 1 181 ? 24.560 7.196 -36.393 1.00 71.50 181 GLU A N 1
ATOM 1411 C CA . GLU A 1 181 ? 24.993 5.794 -36.383 1.00 71.50 181 GLU A CA 1
ATOM 1412 C C . GLU A 1 181 ? 26.502 5.735 -36.167 1.00 71.50 181 GLU A C 1
ATOM 1414 O O . GLU A 1 181 ? 27.240 6.507 -36.789 1.00 71.50 181 GLU A O 1
ATOM 1419 N N . GLY A 1 182 ? 26.969 4.827 -35.317 1.00 74.44 182 GLY A N 1
ATOM 1420 C CA . GLY A 1 182 ? 28.393 4.707 -35.032 1.00 74.44 182 GLY A CA 1
ATOM 1421 C C . GLY A 1 182 ? 28.695 3.720 -33.918 1.00 74.44 182 GLY A C 1
ATOM 1422 O O . GLY A 1 182 ? 27.857 2.895 -33.546 1.00 74.44 182 GLY A O 1
ATOM 1423 N N . GLU A 1 183 ? 29.912 3.813 -33.397 1.00 84.25 183 GLU A N 1
ATOM 1424 C CA . GLU A 1 183 ? 30.384 2.986 -32.295 1.00 84.25 183 GLU A CA 1
ATOM 1425 C C . GLU A 1 183 ? 30.637 3.829 -31.050 1.00 84.25 183 GLU A C 1
ATOM 1427 O O . GLU A 1 183 ? 31.055 4.985 -31.112 1.00 84.25 183 GLU A O 1
ATOM 1432 N N . TRP A 1 184 ? 30.394 3.224 -29.896 1.00 86.12 184 TRP A N 1
ATOM 1433 C CA . TRP A 1 184 ? 30.757 3.749 -28.595 1.00 86.12 184 TRP A CA 1
ATOM 1434 C C . TRP A 1 184 ? 31.965 2.991 -28.060 1.00 86.12 184 TRP A C 1
ATOM 1436 O O . TRP A 1 184 ? 32.032 1.768 -28.143 1.00 86.12 184 TRP A O 1
ATOM 1446 N N . SER A 1 185 ? 32.889 3.700 -27.428 1.00 89.31 185 SER A N 1
ATOM 1447 C CA . SER A 1 185 ? 33.939 3.099 -26.617 1.00 89.31 185 SER A CA 1
ATOM 1448 C C . SER A 1 185 ? 33.957 3.782 -25.263 1.00 89.31 185 SER A C 1
ATOM 1450 O O . SER A 1 185 ? 34.173 4.990 -25.156 1.00 89.31 185 SER A O 1
ATOM 1452 N N . ASP A 1 186 ? 33.667 2.994 -24.233 1.00 89.69 186 ASP A N 1
ATOM 1453 C CA . ASP A 1 186 ? 33.709 3.405 -22.830 1.00 89.69 186 ASP A CA 1
ATOM 1454 C C . ASP A 1 186 ? 32.915 4.699 -22.539 1.00 89.69 186 ASP A C 1
ATOM 1456 O O . ASP A 1 186 ? 33.371 5.620 -21.862 1.00 89.69 186 ASP A O 1
ATOM 1460 N N . GLY A 1 187 ? 31.701 4.774 -23.092 1.00 87.44 187 GLY A N 1
ATOM 1461 C CA . GLY A 1 187 ? 30.776 5.899 -22.942 1.00 87.44 187 GLY A CA 1
ATOM 1462 C C . GLY A 1 187 ? 30.986 7.044 -23.935 1.00 87.44 187 GLY A C 1
ATOM 1463 O O . GLY A 1 187 ? 30.172 7.966 -23.966 1.00 87.44 187 GLY A O 1
ATOM 1464 N N . LYS A 1 188 ? 32.029 6.999 -24.771 1.00 86.50 188 LYS A N 1
ATOM 1465 C CA . LYS A 1 188 ? 32.340 8.049 -25.752 1.00 86.50 188 LYS A CA 1
ATOM 1466 C C . LYS A 1 188 ? 32.012 7.594 -27.163 1.00 86.50 188 LYS A C 1
ATOM 1468 O O . LYS A 1 188 ? 32.321 6.469 -27.539 1.00 86.50 188 LYS A O 1
ATOM 1473 N N . TRP A 1 189 ? 31.409 8.482 -27.945 1.00 81.81 189 TRP A N 1
ATOM 1474 C CA . TRP A 1 189 ? 31.186 8.237 -29.366 1.00 81.81 189 TRP A CA 1
ATOM 1475 C C . TRP A 1 189 ? 32.530 8.214 -30.092 1.00 81.81 189 TRP A C 1
ATOM 1477 O O . TRP A 1 189 ? 33.307 9.166 -29.998 1.00 81.81 189 TRP A O 1
ATOM 1487 N N . VAL A 1 190 ? 32.806 7.129 -30.806 1.00 81.38 190 VAL A N 1
ATOM 1488 C CA . VAL A 1 190 ? 34.001 6.962 -31.628 1.00 81.38 190 VAL A CA 1
ATOM 1489 C C . VAL A 1 190 ? 33.588 7.143 -33.080 1.00 81.38 190 VAL A C 1
ATOM 1491 O O . VAL A 1 190 ? 32.849 6.344 -33.652 1.00 81.38 190 VAL A O 1
ATOM 1494 N N . GLN A 1 191 ? 34.052 8.230 -33.691 1.00 63.78 191 GLN A N 1
ATOM 1495 C CA . GLN A 1 191 ? 33.784 8.510 -35.095 1.00 63.78 191 GLN A CA 1
ATOM 1496 C C . GLN A 1 191 ? 34.828 7.814 -35.978 1.00 63.78 191 GLN A C 1
ATOM 1498 O O . GLN A 1 191 ? 35.816 8.440 -36.338 1.00 63.78 191 GLN A O 1
ATOM 1503 N N . SER A 1 192 ? 34.618 6.545 -36.344 1.00 52.16 192 SER A N 1
ATOM 1504 C CA . SER A 1 192 ? 34.943 6.024 -37.688 1.00 52.16 192 SER A CA 1
ATOM 1505 C C . SER A 1 192 ? 34.624 4.537 -37.844 1.00 52.16 192 SER A C 1
ATOM 1507 O O . SER A 1 192 ? 34.831 3.768 -36.915 1.00 52.16 192 SER A O 1
ATOM 1509 N N . ALA A 1 193 ? 34.315 4.185 -39.095 1.00 43.81 193 ALA A N 1
ATOM 1510 C CA . ALA A 1 193 ? 34.023 2.882 -39.687 1.00 43.81 193 ALA A CA 1
ATOM 1511 C C . ALA A 1 193 ? 32.521 2.618 -39.796 1.00 43.81 193 ALA A C 1
ATOM 1513 O O . ALA A 1 193 ? 31.769 2.655 -38.829 1.00 43.81 193 ALA A O 1
ATOM 1514 N N . THR A 1 194 ? 32.092 2.438 -41.043 1.00 50.56 194 THR A N 1
ATOM 1515 C CA . THR A 1 194 ? 30.762 2.003 -41.460 1.00 50.56 194 THR A CA 1
ATOM 1516 C C . THR A 1 194 ? 30.245 0.966 -40.463 1.00 50.56 194 THR A C 1
ATOM 1518 O O . THR A 1 194 ? 30.939 -0.032 -40.265 1.00 50.56 194 THR A O 1
ATOM 1521 N N . PRO A 1 195 ? 29.097 1.192 -39.796 1.00 46.28 195 PRO A N 1
ATOM 1522 C CA . PRO A 1 195 ? 28.634 0.267 -38.773 1.00 46.28 195 PRO A CA 1
ATOM 1523 C C . PRO A 1 195 ? 28.546 -1.141 -39.376 1.00 46.28 195 PRO A C 1
ATOM 1525 O O . PRO A 1 195 ? 28.045 -1.303 -40.490 1.00 46.28 195 PRO A O 1
ATOM 1528 N N . ALA A 1 196 ? 29.063 -2.150 -38.662 1.00 44.62 196 ALA A N 1
ATOM 1529 C CA . ALA A 1 196 ? 29.072 -3.549 -39.116 1.00 44.62 196 ALA A CA 1
ATOM 1530 C C . ALA A 1 196 ? 27.659 -4.072 -39.454 1.00 44.62 196 ALA A C 1
ATOM 1532 O O . ALA A 1 196 ? 27.505 -5.026 -40.212 1.00 44.62 196 ALA A O 1
ATOM 1533 N N . PHE A 1 197 ? 26.636 -3.389 -38.936 1.00 40.41 197 PHE A N 1
ATOM 1534 C CA . PHE A 1 197 ? 25.267 -3.431 -39.418 1.00 40.41 197 PHE A CA 1
ATOM 1535 C C . PHE A 1 197 ? 24.945 -2.113 -40.125 1.00 40.41 197 PHE A C 1
ATOM 1537 O O . PHE A 1 197 ? 24.919 -1.056 -39.488 1.00 40.41 197 PHE A O 1
ATOM 1544 N N . THR A 1 198 ? 24.631 -2.159 -41.422 1.00 41.25 198 THR A N 1
ATOM 1545 C CA . THR A 1 198 ? 23.854 -1.081 -42.043 1.00 41.25 198 THR A CA 1
ATOM 1546 C C . THR A 1 198 ? 22.632 -0.845 -41.167 1.00 41.25 198 THR A C 1
ATOM 1548 O O . THR A 1 198 ? 21.897 -1.791 -40.881 1.00 41.25 198 THR A O 1
ATOM 1551 N N . SER A 1 199 ? 22.426 0.391 -40.704 1.00 42.19 199 SER A N 1
ATOM 1552 C CA . SER A 1 199 ? 21.148 0.759 -40.096 1.00 42.19 199 SER A CA 1
ATOM 1553 C C . SER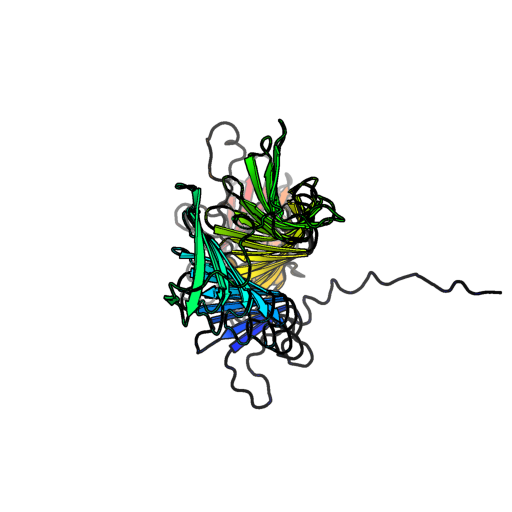 A 1 199 ? 20.004 0.310 -41.001 1.00 42.19 199 SER A C 1
ATOM 1555 O O . SER A 1 199 ? 20.194 0.163 -42.211 1.00 42.19 199 SER A O 1
ATOM 1557 N N . PHE A 1 200 ? 18.799 0.137 -40.459 1.00 43.81 200 PHE A N 1
ATOM 1558 C CA . PHE A 1 200 ? 17.622 -0.054 -41.308 1.00 43.81 200 PHE A CA 1
ATOM 1559 C C . PHE A 1 200 ? 17.571 1.031 -42.405 1.00 43.81 200 PHE A C 1
ATOM 1561 O O . PHE A 1 200 ? 17.364 0.689 -43.560 1.00 43.81 200 PHE A O 1
ATOM 1568 N N . LEU A 1 201 ? 17.942 2.288 -42.104 1.00 39.53 201 LEU A N 1
ATOM 1569 C CA . LEU A 1 201 ? 18.045 3.388 -43.082 1.00 39.53 201 LEU A CA 1
ATOM 1570 C C . LEU A 1 201 ? 19.145 3.231 -44.153 1.00 39.53 201 LEU A C 1
ATOM 1572 O O . LEU A 1 201 ? 19.106 3.937 -45.157 1.00 39.53 201 LEU A O 1
ATOM 1576 N N . LYS A 1 202 ? 20.118 2.335 -43.964 1.00 37.88 202 LYS A N 1
ATOM 1577 C CA . LYS A 1 202 ? 21.150 1.971 -44.952 1.00 37.88 202 LYS A CA 1
ATOM 1578 C C . LYS A 1 202 ? 20.954 0.578 -45.548 1.00 37.88 202 LYS A C 1
ATOM 1580 O O . LYS A 1 202 ? 21.780 0.154 -46.356 1.00 37.88 202 LYS A O 1
ATOM 1585 N N . SER A 1 203 ? 19.888 -0.133 -45.178 1.00 40.31 203 SER A N 1
ATOM 1586 C CA . SER A 1 203 ? 19.480 -1.331 -45.903 1.00 40.31 203 SER A CA 1
ATOM 1587 C C . SER A 1 203 ? 19.137 -0.924 -47.333 1.00 40.31 203 SER A C 1
ATOM 1589 O O . SER A 1 203 ? 18.249 -0.105 -47.558 1.00 40.31 203 SER A O 1
ATOM 1591 N N . SER A 1 204 ? 19.797 -1.529 -48.319 1.00 42.00 204 SER A N 1
ATOM 1592 C CA . SER A 1 204 ? 19.387 -1.426 -49.727 1.00 42.00 204 SER A CA 1
ATOM 1593 C C . SER A 1 204 ? 18.006 -2.049 -49.995 1.00 42.00 204 SER A C 1
ATOM 1595 O O . SER A 1 204 ? 17.513 -1.973 -51.116 1.00 42.00 204 SER A O 1
ATOM 1597 N N . SER A 1 205 ? 17.388 -2.655 -48.974 1.00 47.84 205 SER A N 1
ATOM 1598 C CA . SER A 1 205 ? 16.100 -3.354 -49.004 1.00 47.84 205 SER A CA 1
ATOM 1599 C C . SER A 1 205 ? 15.165 -2.792 -47.918 1.00 47.84 205 SER A C 1
ATOM 1601 O O . SER A 1 205 ? 14.630 -3.538 -47.094 1.00 47.84 205 SER A O 1
ATOM 1603 N N . LEU A 1 206 ? 15.029 -1.464 -47.837 1.00 49.12 206 LEU A N 1
ATOM 1604 C CA . LEU A 1 206 ? 14.043 -0.813 -46.970 1.00 49.12 206 LEU A CA 1
ATOM 1605 C C . LEU A 1 206 ? 12.691 -0.743 -47.695 1.00 49.12 206 LEU A C 1
ATOM 1607 O O . LEU A 1 206 ? 12.623 -0.233 -48.813 1.00 49.12 206 LEU A O 1
ATOM 1611 N N . SER A 1 207 ? 11.617 -1.206 -47.057 1.00 52.94 207 SER A N 1
ATOM 1612 C CA . SER A 1 207 ? 10.249 -0.971 -47.528 1.00 52.94 207 SER A CA 1
ATOM 1613 C C . SER A 1 207 ? 9.513 -0.055 -46.559 1.00 52.94 207 SER A C 1
ATOM 1615 O O . SER A 1 207 ? 9.615 -0.228 -45.341 1.00 52.94 207 SER A O 1
ATOM 1617 N N . ALA A 1 208 ? 8.751 0.890 -47.103 1.00 48.47 208 ALA A N 1
ATOM 1618 C CA . ALA A 1 208 ? 7.800 1.687 -46.348 1.00 48.47 208 ALA A CA 1
ATOM 1619 C C . ALA A 1 208 ? 6.418 1.565 -46.993 1.00 48.47 208 ALA A C 1
ATOM 1621 O O . ALA A 1 208 ? 6.277 1.764 -48.200 1.00 48.47 208 ALA A O 1
ATOM 1622 N N . GLU A 1 209 ? 5.419 1.239 -46.185 1.00 52.53 209 GLU A N 1
ATOM 1623 C CA . GLU A 1 209 ? 4.012 1.246 -46.559 1.00 52.53 209 GLU A CA 1
ATOM 1624 C C . GLU A 1 209 ? 3.324 2.382 -45.805 1.00 52.53 209 GLU A C 1
ATOM 1626 O O . GLU A 1 209 ? 3.508 2.553 -44.600 1.00 52.53 209 GLU A O 1
ATOM 1631 N N . ALA A 1 210 ? 2.553 3.189 -46.526 1.00 44.06 210 ALA A N 1
ATOM 1632 C CA . ALA A 1 210 ? 1.728 4.233 -45.945 1.00 44.06 210 ALA A CA 1
ATOM 1633 C C . ALA A 1 210 ? 0.307 4.076 -46.482 1.00 44.06 210 ALA A C 1
ATOM 1635 O O . ALA A 1 210 ? 0.095 4.009 -47.693 1.00 44.06 210 ALA A O 1
ATOM 1636 N N . THR A 1 211 ? -0.652 4.025 -45.570 1.00 63.41 211 THR A N 1
ATOM 1637 C CA . THR A 1 211 ? -2.088 3.989 -45.856 1.00 63.41 211 THR A CA 1
ATOM 1638 C C . THR A 1 211 ? -2.766 5.184 -45.181 1.00 63.41 211 THR A C 1
ATOM 1640 O O . THR A 1 211 ? -2.116 5.951 -44.471 1.00 63.41 211 THR A O 1
ATOM 1643 N N . GLU A 1 212 ? -4.079 5.348 -45.366 1.00 61.28 212 GLU A N 1
ATOM 1644 C CA . GLU A 1 212 ? -4.860 6.356 -44.624 1.00 61.28 212 GLU A CA 1
ATOM 1645 C C . GLU A 1 212 ? -4.845 6.117 -43.102 1.00 61.28 212 GLU A C 1
ATOM 1647 O O . GLU A 1 212 ? -5.034 7.047 -42.319 1.00 61.28 212 GLU A O 1
ATOM 1652 N N . ASP A 1 213 ? -4.569 4.881 -42.679 1.00 54.88 213 ASP A N 1
ATOM 1653 C CA . ASP A 1 213 ? -4.687 4.449 -41.289 1.00 54.88 213 ASP A CA 1
ATOM 1654 C C . ASP A 1 213 ? -3.339 4.353 -40.571 1.00 54.88 213 ASP A C 1
ATOM 1656 O O . ASP A 1 213 ? -3.283 4.492 -39.345 1.00 54.88 213 ASP A O 1
ATOM 1660 N N . HIS A 1 214 ? -2.248 4.107 -41.304 1.00 53.78 214 HIS A N 1
ATOM 1661 C CA . HIS A 1 214 ? -0.945 3.871 -40.694 1.00 53.78 214 HIS A CA 1
ATOM 1662 C C . HIS A 1 214 ? 0.258 4.129 -41.607 1.00 53.78 214 HIS A C 1
ATOM 1664 O O . HIS A 1 214 ? 0.144 4.185 -42.830 1.00 53.78 214 HIS A O 1
ATOM 1670 N N . ILE A 1 215 ? 1.438 4.209 -40.988 1.00 51.44 215 ILE A N 1
ATOM 1671 C CA . ILE A 1 215 ? 2.749 4.225 -41.651 1.00 51.44 215 ILE A CA 1
ATOM 1672 C C . ILE A 1 215 ? 3.593 3.089 -41.069 1.00 51.44 215 ILE A C 1
ATOM 1674 O O . ILE A 1 215 ? 3.792 3.061 -39.862 1.00 51.44 215 ILE A O 1
ATOM 1678 N N . LEU A 1 216 ? 4.124 2.189 -41.894 1.00 57.59 216 LEU A N 1
ATOM 1679 C CA . LEU A 1 216 ? 5.011 1.087 -41.505 1.00 57.59 216 LEU A CA 1
ATOM 1680 C C . LEU A 1 216 ? 6.332 1.191 -42.277 1.00 57.59 216 LEU A C 1
ATOM 1682 O O . LEU A 1 216 ? 6.320 1.325 -43.495 1.00 57.59 216 LEU A O 1
ATOM 1686 N N . ALA A 1 217 ? 7.476 1.125 -41.597 1.00 55.03 217 ALA A N 1
ATOM 1687 C CA . ALA A 1 217 ? 8.797 1.209 -42.221 1.00 55.03 217 ALA A CA 1
ATOM 1688 C C . ALA A 1 217 ? 9.802 0.248 -41.565 1.00 55.03 217 ALA A C 1
ATOM 1690 O O . ALA A 1 217 ? 9.954 0.247 -40.340 1.00 55.03 217 ALA A O 1
ATOM 1691 N N . GLY A 1 218 ? 10.524 -0.535 -42.376 1.00 55.31 218 GLY A N 1
ATOM 1692 C CA . GLY A 1 218 ? 11.495 -1.511 -41.873 1.00 55.31 218 GLY A CA 1
ATOM 1693 C C . GLY A 1 218 ? 12.321 -2.237 -42.950 1.00 55.31 218 GLY A C 1
ATOM 1694 O O . GLY A 1 218 ? 12.093 -2.054 -44.150 1.00 55.31 218 GLY A O 1
ATOM 1695 N N . PRO A 1 219 ? 13.319 -3.037 -42.531 1.00 54.19 219 PRO A N 1
ATOM 1696 C CA . PRO A 1 219 ? 14.129 -3.869 -43.423 1.00 54.19 219 PRO A CA 1
ATOM 1697 C C . PRO A 1 219 ? 13.361 -5.106 -43.940 1.00 54.19 219 PRO A C 1
ATOM 1699 O O . PRO A 1 219 ? 12.569 -5.709 -43.216 1.00 54.19 219 PRO A O 1
ATOM 1702 N N . THR A 1 220 ? 13.630 -5.516 -45.186 1.00 48.16 220 THR A N 1
ATOM 1703 C CA . THR A 1 220 ? 13.038 -6.704 -45.843 1.00 48.16 220 THR A CA 1
ATOM 1704 C C . THR A 1 220 ? 14.097 -7.755 -46.197 1.00 48.16 220 THR A C 1
ATOM 1706 O O . THR A 1 220 ? 15.243 -7.403 -46.479 1.00 48.16 220 THR A O 1
ATOM 1709 N N . ASN A 1 221 ? 13.724 -9.044 -46.213 1.00 50.16 221 ASN A N 1
ATOM 1710 C CA . ASN A 1 221 ? 14.504 -10.109 -46.860 1.00 50.16 221 ASN A CA 1
ATOM 1711 C C . ASN A 1 221 ? 13.680 -10.737 -48.003 1.00 50.16 221 ASN A C 1
ATOM 1713 O O . ASN A 1 221 ? 12.454 -10.659 -47.992 1.00 50.16 221 ASN A O 1
ATOM 1717 N N . LYS A 1 222 ? 14.349 -11.342 -48.995 1.00 43.12 222 LYS A N 1
ATOM 1718 C CA . LYS A 1 222 ? 13.775 -11.756 -50.292 1.00 43.12 222 LYS A CA 1
ATOM 1719 C C . LYS A 1 222 ? 12.597 -12.737 -50.221 1.00 43.12 222 LYS A C 1
ATOM 1721 O O . LYS A 1 222 ? 11.856 -12.807 -51.194 1.00 43.12 222 LYS A O 1
ATOM 1726 N N . ASP A 1 223 ? 12.408 -13.426 -49.097 1.00 46.53 223 ASP A N 1
ATOM 1727 C CA . ASP A 1 223 ? 11.428 -14.511 -48.974 1.00 46.53 223 ASP A CA 1
ATOM 1728 C C . ASP A 1 223 ? 10.350 -14.294 -47.896 1.00 46.53 223 ASP A C 1
ATOM 1730 O O . ASP A 1 223 ? 9.493 -15.157 -47.752 1.00 46.53 223 ASP A O 1
ATOM 1734 N N . ASN A 1 224 ? 10.357 -13.187 -47.134 1.00 43.75 224 ASN A N 1
ATOM 1735 C CA . ASN A 1 224 ? 9.271 -12.855 -46.195 1.00 43.75 224 ASN A CA 1
ATOM 1736 C C . ASN A 1 224 ? 9.353 -11.406 -45.684 1.00 43.75 224 ASN A C 1
ATOM 1738 O O . ASN A 1 224 ? 10.438 -10.861 -45.456 1.00 43.75 224 ASN A O 1
ATOM 1742 N N . PHE A 1 225 ? 8.188 -10.793 -45.464 1.00 46.88 225 PHE A N 1
ATOM 1743 C CA . PHE A 1 225 ? 8.066 -9.460 -44.878 1.00 46.88 225 PHE A CA 1
ATOM 1744 C C . PHE A 1 225 ? 8.509 -9.454 -43.406 1.00 46.88 225 PHE A C 1
ATOM 1746 O O . PHE A 1 225 ? 8.000 -10.226 -42.600 1.00 46.88 225 PHE A O 1
ATOM 1753 N N . LEU A 1 226 ? 9.394 -8.502 -43.084 1.00 53.00 226 LEU A N 1
ATOM 1754 C CA . LEU A 1 226 ? 9.634 -7.930 -41.753 1.00 53.00 226 LEU A CA 1
ATOM 1755 C C . LEU A 1 226 ? 10.018 -8.958 -40.682 1.00 53.00 226 LEU A C 1
ATOM 1757 O O . LEU A 1 226 ? 9.166 -9.501 -39.986 1.00 53.00 226 LEU A O 1
ATOM 1761 N N . ILE A 1 227 ? 11.326 -9.185 -40.542 1.00 49.88 227 ILE A N 1
ATOM 1762 C CA . ILE A 1 227 ? 11.906 -10.072 -39.521 1.00 49.88 227 ILE A CA 1
ATOM 1763 C C . ILE A 1 227 ? 12.837 -9.287 -38.587 1.00 49.88 227 ILE A C 1
ATOM 1765 O O . ILE A 1 227 ? 13.463 -9.892 -37.742 1.00 49.88 227 ILE A O 1
ATOM 1769 N N . ASP A 1 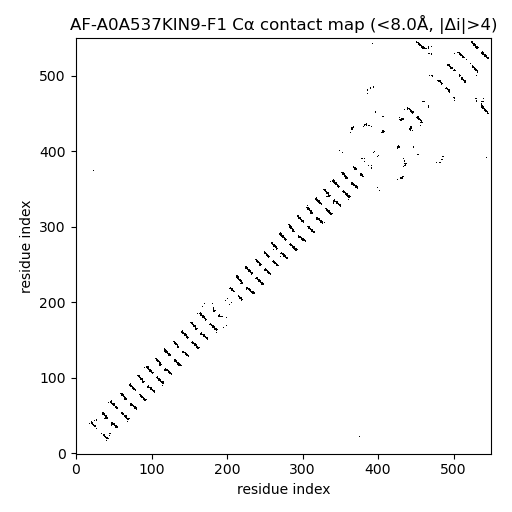228 ? 12.953 -7.957 -38.697 1.00 53.44 228 ASP A N 1
ATOM 1770 C CA . ASP A 1 228 ? 13.867 -7.150 -37.873 1.00 53.44 228 ASP A CA 1
ATOM 1771 C C . ASP A 1 228 ? 13.264 -5.783 -37.494 1.00 53.44 228 ASP A C 1
ATOM 1773 O O . ASP A 1 228 ? 12.283 -5.330 -38.087 1.00 53.44 228 ASP A O 1
ATOM 1777 N N . SER A 1 229 ? 13.838 -5.142 -36.465 1.00 57.47 229 SER A N 1
ATOM 1778 C CA . SER A 1 229 ? 13.415 -3.873 -35.845 1.00 57.47 229 SER A CA 1
ATOM 1779 C C . SER A 1 229 ? 12.777 -2.866 -36.822 1.00 57.47 229 SER A C 1
ATOM 1781 O O . SER A 1 229 ? 13.467 -2.283 -37.656 1.00 57.47 229 SER A O 1
ATOM 1783 N N . SER A 1 230 ? 11.468 -2.638 -36.689 1.00 59.53 230 SER A N 1
ATOM 1784 C CA . SER A 1 230 ? 10.638 -1.810 -37.572 1.00 59.53 230 SER A CA 1
ATOM 1785 C C . SER A 1 230 ? 9.854 -0.740 -36.799 1.00 59.53 230 SER A C 1
ATOM 1787 O O . SER A 1 230 ? 9.633 -0.837 -35.586 1.00 59.53 230 SER A O 1
ATOM 1789 N N . TYR A 1 231 ? 9.449 0.301 -37.523 1.00 61.03 231 TYR A N 1
ATOM 1790 C CA . TYR A 1 231 ? 8.655 1.431 -37.048 1.00 61.03 231 TYR A CA 1
ATOM 1791 C C . TYR A 1 231 ? 7.239 1.356 -37.618 1.00 61.03 231 TYR A C 1
ATOM 1793 O O . TYR A 1 231 ? 7.084 1.209 -38.826 1.00 61.03 231 TYR A O 1
ATOM 1801 N N . TYR A 1 232 ? 6.223 1.514 -36.773 1.00 65.31 232 TYR A N 1
ATOM 1802 C CA . TYR A 1 232 ? 4.821 1.629 -37.179 1.00 65.31 232 TYR A CA 1
ATOM 1803 C C . TYR A 1 232 ? 4.171 2.838 -36.497 1.00 65.31 232 TYR A C 1
ATOM 1805 O O . TYR A 1 232 ? 4.390 3.084 -35.314 1.00 65.31 232 TYR A O 1
ATOM 1813 N N . PHE A 1 233 ? 3.377 3.618 -37.215 1.00 57.16 233 PHE A N 1
ATOM 1814 C CA . PHE A 1 233 ? 2.634 4.761 -36.692 1.00 57.16 233 PHE A CA 1
ATOM 1815 C C . PHE A 1 233 ? 1.158 4.580 -37.011 1.00 57.16 233 PHE A C 1
ATOM 1817 O O . PHE A 1 233 ? 0.789 4.543 -38.180 1.00 57.16 233 PHE A O 1
ATOM 1824 N N . ASP A 1 234 ? 0.325 4.496 -35.977 1.00 63.28 234 ASP A N 1
ATOM 1825 C CA . ASP A 1 234 ? -1.131 4.461 -36.104 1.00 63.28 234 ASP A CA 1
ATOM 1826 C C . ASP A 1 234 ? -1.648 5.904 -36.172 1.00 63.28 234 ASP A C 1
ATOM 1828 O O . ASP A 1 234 ? -1.610 6.638 -35.176 1.00 63.28 234 ASP A O 1
ATOM 1832 N N . LEU A 1 235 ? -2.107 6.319 -37.357 1.00 52.59 235 LEU A N 1
ATOM 1833 C CA . LEU A 1 235 ? -2.571 7.685 -37.616 1.00 52.59 235 LEU A CA 1
ATOM 1834 C C . LEU A 1 235 ? -3.878 7.991 -36.868 1.00 52.59 235 LEU A C 1
ATOM 1836 O O . LEU A 1 235 ? -4.097 9.133 -36.459 1.00 52.59 235 LEU A O 1
ATOM 1840 N N . LYS A 1 236 ? -4.720 6.977 -36.632 1.00 68.94 236 LYS A N 1
ATOM 1841 C CA . LYS A 1 236 ? -6.007 7.122 -35.933 1.00 68.94 236 LYS A CA 1
ATOM 1842 C C . LYS A 1 236 ? -5.820 7.287 -34.430 1.00 68.94 236 LYS A C 1
ATOM 1844 O O . LYS A 1 236 ? -6.516 8.084 -33.809 1.00 68.94 236 LYS A O 1
ATOM 1849 N N . LYS A 1 237 ? -4.886 6.539 -33.842 1.00 65.38 237 LYS A N 1
ATOM 1850 C CA . LYS A 1 237 ? -4.629 6.545 -32.392 1.00 65.38 237 LYS A CA 1
ATOM 1851 C C . LYS A 1 237 ? -3.534 7.514 -31.962 1.00 65.38 237 LYS A C 1
ATOM 1853 O O . LYS A 1 237 ? -3.318 7.646 -30.761 1.00 65.38 237 LYS A O 1
ATOM 1858 N N . GLN A 1 238 ? -2.823 8.134 -32.908 1.00 64.88 238 GLN A N 1
ATOM 1859 C CA . GLN A 1 238 ? -1.646 8.970 -32.633 1.00 64.88 238 GLN A CA 1
ATOM 1860 C C . GLN A 1 238 ? -0.594 8.220 -31.787 1.00 64.88 238 GLN A C 1
ATOM 1862 O O . GLN A 1 238 ? 0.049 8.775 -30.896 1.00 64.88 238 GLN A O 1
ATOM 1867 N N . LYS A 1 239 ? -0.421 6.918 -32.056 1.00 65.19 239 LYS A N 1
ATOM 1868 C CA . LYS A 1 239 ? 0.509 6.034 -31.335 1.00 65.19 239 LYS A CA 1
ATOM 1869 C C . LYS A 1 239 ? 1.654 5.613 -32.253 1.00 65.19 239 LYS A C 1
ATOM 1871 O O . LYS A 1 239 ? 1.437 5.229 -33.401 1.00 65.19 239 LYS A O 1
ATOM 1876 N N . ARG A 1 240 ? 2.883 5.641 -31.734 1.00 64.38 240 ARG A N 1
ATOM 1877 C CA . ARG A 1 240 ? 4.101 5.196 -32.440 1.00 64.38 240 ARG A CA 1
ATOM 1878 C C . ARG A 1 240 ? 4.581 3.896 -31.844 1.00 64.38 240 ARG A C 1
ATOM 1880 O O . ARG A 1 240 ? 4.694 3.805 -30.634 1.00 64.38 240 ARG A O 1
ATOM 1887 N N . TYR A 1 241 ? 4.933 2.942 -32.676 1.00 67.19 241 TYR A N 1
ATOM 1888 C CA . TYR A 1 241 ? 5.325 1.601 -32.299 1.00 67.19 241 TYR A CA 1
ATOM 1889 C C . TYR A 1 241 ? 6.737 1.351 -32.831 1.00 67.19 241 TYR A C 1
ATOM 1891 O O . TYR A 1 241 ? 7.001 1.515 -34.021 1.00 67.19 241 TYR A O 1
ATOM 1899 N N . PHE A 1 242 ? 7.652 0.952 -31.957 1.00 63.72 242 PHE A N 1
ATOM 1900 C CA . PHE A 1 242 ? 9.039 0.632 -32.287 1.00 63.72 242 PHE A CA 1
ATOM 1901 C C . PHE A 1 242 ? 9.325 -0.788 -31.832 1.00 63.72 242 PHE A C 1
ATOM 1903 O O . PHE A 1 242 ? 9.278 -1.046 -30.634 1.00 63.72 242 PHE A O 1
ATOM 1910 N N . GLY A 1 243 ? 9.625 -1.727 -32.723 1.00 65.62 243 GLY A N 1
ATOM 1911 C CA . GLY A 1 243 ? 9.825 -3.095 -32.252 1.00 65.62 243 GLY A CA 1
ATOM 1912 C C . GLY A 1 243 ? 10.150 -4.130 -33.304 1.00 65.62 243 GLY A C 1
ATOM 1913 O O . GLY A 1 243 ? 10.322 -3.831 -34.476 1.00 65.62 243 GLY A O 1
ATOM 1914 N N . TYR A 1 244 ? 10.259 -5.365 -32.844 1.00 62.91 244 TYR A N 1
ATOM 1915 C CA . TYR A 1 244 ? 10.466 -6.552 -33.654 1.00 62.91 244 TYR A CA 1
ATOM 1916 C C . TYR A 1 244 ? 9.122 -7.047 -34.193 1.00 62.91 244 TYR A C 1
ATOM 1918 O O . TYR A 1 244 ? 8.216 -7.325 -33.400 1.00 62.91 244 TYR A O 1
ATOM 1926 N N . TYR A 1 245 ? 9.002 -7.157 -35.516 1.00 63.78 245 TYR A N 1
ATOM 1927 C CA . TYR A 1 245 ? 7.809 -7.656 -36.198 1.00 63.78 245 TYR A CA 1
ATOM 1928 C C . TYR A 1 245 ? 8.098 -9.025 -36.814 1.00 63.78 245 TYR A C 1
ATOM 1930 O O . TYR A 1 245 ? 9.242 -9.315 -37.153 1.00 63.78 245 TYR A O 1
ATOM 1938 N N . VAL A 1 246 ? 7.069 -9.864 -36.914 1.00 65.19 246 VAL A N 1
ATOM 1939 C CA . VAL A 1 246 ? 7.090 -11.141 -37.641 1.00 65.19 246 VAL A CA 1
ATOM 1940 C C . VAL A 1 246 ? 5.783 -11.244 -38.410 1.00 65.19 246 VAL A C 1
ATOM 1942 O O . VAL A 1 246 ? 4.718 -11.162 -37.794 1.00 65.19 246 VAL A O 1
ATOM 1945 N N . ASP A 1 247 ? 5.864 -11.410 -39.730 1.00 67.06 247 ASP A N 1
ATOM 1946 C CA . ASP A 1 247 ? 4.712 -11.510 -40.640 1.00 67.06 247 ASP A CA 1
ATOM 1947 C C . ASP A 1 247 ? 3.765 -10.296 -40.552 1.00 67.06 247 ASP A C 1
ATOM 1949 O O . ASP A 1 247 ? 2.545 -10.433 -40.540 1.00 67.06 247 ASP A O 1
ATOM 1953 N N . GLY A 1 248 ? 4.328 -9.090 -40.420 1.00 60.69 248 GLY A N 1
ATOM 1954 C CA . GLY A 1 248 ? 3.560 -7.847 -40.250 1.00 60.69 248 GLY A CA 1
ATOM 1955 C C . GLY A 1 248 ? 3.029 -7.608 -38.832 1.00 60.69 248 GLY A C 1
ATOM 1956 O O . GLY A 1 248 ? 2.507 -6.529 -38.570 1.00 60.69 248 GLY A O 1
ATOM 1957 N N . HIS A 1 249 ? 3.234 -8.556 -37.907 1.00 64.31 249 HIS A N 1
ATOM 1958 C CA . HIS A 1 249 ? 2.734 -8.491 -36.536 1.00 64.31 249 HIS A CA 1
ATOM 1959 C C . HIS A 1 249 ? 3.796 -8.093 -35.508 1.00 64.31 249 HIS A C 1
ATOM 1961 O O . HIS A 1 249 ? 4.878 -8.685 -35.481 1.00 64.31 249 HIS A O 1
ATOM 1967 N N . LEU A 1 250 ? 3.492 -7.142 -34.613 1.00 64.44 250 LEU A N 1
ATOM 1968 C CA . LEU A 1 250 ? 4.416 -6.730 -33.549 1.00 64.44 250 LEU A CA 1
ATOM 1969 C C . LEU A 1 250 ? 4.575 -7.882 -32.545 1.00 64.44 250 LEU A C 1
ATOM 1971 O O . LEU A 1 250 ? 3.607 -8.414 -32.006 1.00 64.44 250 LEU A O 1
ATOM 1975 N N . LYS A 1 251 ? 5.816 -8.295 -32.283 1.00 64.94 251 LYS A N 1
ATOM 1976 C CA . LYS A 1 251 ? 6.131 -9.360 -31.315 1.00 64.94 251 LYS A CA 1
ATOM 1977 C C . LYS A 1 251 ? 6.721 -8.823 -30.021 1.00 64.94 251 LYS A C 1
ATOM 1979 O O . LYS A 1 251 ? 6.465 -9.390 -28.963 1.00 64.94 251 LYS A O 1
ATOM 1984 N N . ASN A 1 252 ? 7.528 -7.767 -30.092 1.00 61.41 252 ASN A N 1
ATOM 1985 C CA . ASN A 1 252 ? 8.106 -7.110 -28.921 1.00 61.41 252 ASN A CA 1
ATOM 1986 C C . ASN A 1 252 ? 8.498 -5.676 -29.279 1.00 61.41 252 ASN A C 1
ATOM 1988 O O . ASN A 1 252 ? 9.211 -5.481 -30.263 1.00 61.41 252 ASN A O 1
ATOM 1992 N N . GLY A 1 253 ? 8.067 -4.681 -28.509 1.00 62.91 253 GLY A N 1
ATOM 1993 C CA . GLY A 1 253 ? 8.367 -3.292 -28.834 1.00 62.91 253 GLY A CA 1
ATOM 1994 C C . GLY A 1 253 ? 7.861 -2.265 -27.835 1.00 62.91 253 GLY A C 1
ATOM 1995 O O . GLY A 1 253 ? 7.365 -2.600 -26.762 1.00 62.91 253 GLY A O 1
ATOM 1996 N N . VAL A 1 254 ? 8.013 -1.004 -28.223 1.00 61.47 254 VAL A N 1
ATOM 1997 C CA . VAL A 1 254 ? 7.650 0.198 -27.480 1.00 61.47 254 VAL A CA 1
ATOM 1998 C C . VAL A 1 254 ? 6.486 0.871 -28.176 1.00 61.47 254 VAL A C 1
ATOM 2000 O O . VAL A 1 254 ? 6.589 1.145 -29.368 1.00 61.47 254 VAL A O 1
ATOM 2003 N N . ILE A 1 255 ? 5.426 1.203 -27.449 1.00 65.38 255 ILE A N 1
ATOM 2004 C CA . ILE A 1 255 ? 4.393 2.125 -27.922 1.00 65.38 255 ILE A CA 1
ATOM 2005 C C . ILE A 1 255 ? 4.614 3.468 -27.247 1.00 65.38 255 ILE A C 1
ATOM 2007 O O . ILE A 1 255 ? 4.773 3.525 -26.035 1.00 65.38 255 ILE A O 1
ATOM 2011 N N . ILE A 1 256 ? 4.591 4.550 -28.010 1.00 61.97 256 ILE A N 1
ATOM 2012 C CA . ILE A 1 256 ? 4.715 5.922 -27.532 1.00 61.97 256 ILE A CA 1
ATOM 2013 C C . ILE A 1 256 ? 3.458 6.677 -27.972 1.00 61.97 256 ILE A C 1
ATOM 2015 O O . ILE A 1 256 ? 3.260 6.885 -29.169 1.00 61.97 256 ILE A O 1
ATOM 2019 N N . GLY A 1 257 ? 2.620 7.072 -27.015 1.00 61.81 257 GLY A N 1
ATOM 2020 C CA . GLY A 1 257 ? 1.524 8.031 -27.198 1.00 61.81 257 GLY A CA 1
ATOM 2021 C C . GLY A 1 257 ? 1.809 9.362 -26.492 1.00 61.81 257 GLY A C 1
ATOM 2022 O O . GLY A 1 257 ? 2.863 9.521 -25.872 1.00 61.81 257 GLY A O 1
ATOM 2023 N N . ASP A 1 258 ? 0.861 10.300 -26.557 1.00 55.66 258 ASP A N 1
ATOM 2024 C CA . ASP A 1 258 ? 1.013 11.681 -26.054 1.00 55.66 258 ASP A CA 1
ATOM 2025 C C . ASP A 1 258 ? 1.341 11.779 -24.556 1.00 55.66 258 ASP A C 1
ATOM 2027 O O . ASP A 1 258 ? 1.979 12.735 -24.116 1.00 55.66 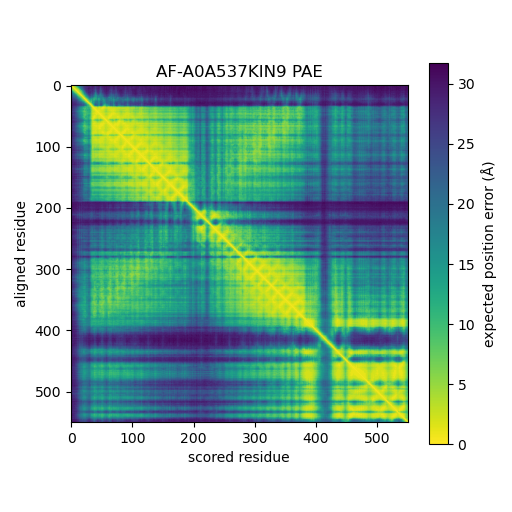258 ASP A O 1
ATOM 2031 N N . SER A 1 259 ? 0.971 10.767 -23.769 1.00 55.50 259 SER A N 1
ATOM 2032 C CA . SER A 1 259 ? 1.237 10.719 -22.328 1.00 55.50 259 SER A CA 1
ATOM 2033 C C . SER A 1 259 ? 1.633 9.341 -21.807 1.00 55.50 259 SER A C 1
ATOM 2035 O O . SER A 1 259 ? 1.871 9.211 -20.618 1.00 55.50 259 SER A O 1
ATOM 2037 N N . THR A 1 260 ? 1.675 8.305 -22.644 1.00 56.00 260 THR A N 1
ATOM 2038 C CA . THR A 1 260 ? 1.719 6.905 -22.189 1.00 56.00 260 THR A CA 1
ATOM 2039 C C . THR A 1 260 ? 2.734 6.123 -23.015 1.00 56.00 260 THR A C 1
ATOM 2041 O O . THR A 1 260 ? 2.714 6.194 -24.250 1.00 56.00 260 THR A O 1
ATOM 2044 N N . ARG A 1 261 ? 3.648 5.410 -22.354 1.00 62.91 261 ARG A N 1
ATOM 2045 C CA . ARG A 1 261 ? 4.686 4.598 -22.997 1.00 62.91 261 ARG A CA 1
ATOM 2046 C C . ARG A 1 261 ? 4.516 3.144 -22.579 1.00 62.91 261 ARG A C 1
ATOM 2048 O O . ARG A 1 261 ? 4.686 2.840 -21.407 1.00 62.91 261 ARG A O 1
ATOM 2055 N N . PHE A 1 262 ? 4.232 2.264 -23.534 1.00 62.28 262 PHE A N 1
ATOM 2056 C CA . PHE A 1 262 ? 4.157 0.825 -23.288 1.00 62.28 262 PHE A CA 1
ATOM 2057 C C . PHE A 1 262 ? 5.428 0.132 -23.746 1.00 62.28 262 PHE A C 1
ATOM 2059 O O . PHE A 1 262 ? 5.968 0.489 -24.789 1.00 62.28 262 PHE A O 1
ATOM 2066 N N . TRP A 1 263 ? 5.857 -0.909 -23.043 1.00 61.09 263 TRP A N 1
ATOM 2067 C CA . TRP A 1 263 ? 6.913 -1.799 -23.522 1.00 61.09 263 TRP A CA 1
ATOM 2068 C C . TRP A 1 263 ? 6.576 -3.259 -23.285 1.00 61.09 263 TRP A C 1
ATOM 2070 O O . TRP A 1 263 ? 6.276 -3.628 -22.156 1.00 61.09 263 TRP A O 1
ATOM 2080 N N . GLY A 1 264 ? 6.722 -4.113 -24.295 1.00 63.50 264 GLY A N 1
ATOM 2081 C CA . GLY A 1 264 ? 6.624 -5.561 -24.123 1.00 63.50 264 GLY A CA 1
ATOM 2082 C C . GLY A 1 264 ? 6.100 -6.290 -25.351 1.00 63.50 264 GLY A C 1
ATOM 2083 O O . GLY A 1 264 ? 6.161 -5.780 -26.471 1.00 63.50 264 GLY A O 1
ATOM 2084 N N . ALA A 1 265 ? 5.598 -7.507 -25.135 1.00 63.97 265 ALA A N 1
ATOM 2085 C CA . ALA A 1 265 ? 4.941 -8.272 -26.186 1.00 63.97 265 ALA A CA 1
ATOM 2086 C C . ALA A 1 265 ? 3.547 -7.685 -26.392 1.00 63.97 265 ALA A C 1
ATOM 2088 O O . ALA A 1 265 ? 2.682 -7.855 -25.539 1.00 63.97 265 ALA A O 1
ATOM 2089 N N . ILE A 1 266 ? 3.359 -6.954 -27.487 1.00 64.19 266 ILE A N 1
ATOM 2090 C CA . ILE A 1 266 ? 2.113 -6.252 -27.771 1.00 64.19 266 ILE A CA 1
ATOM 2091 C C . ILE A 1 266 ? 1.606 -6.700 -29.131 1.00 64.19 266 ILE A C 1
ATOM 2093 O O . ILE A 1 266 ? 2.321 -6.565 -30.118 1.00 64.19 266 ILE A O 1
ATOM 2097 N N . GLY A 1 267 ? 0.386 -7.232 -29.168 1.00 62.22 267 GLY A N 1
ATOM 2098 C CA . GLY A 1 267 ? -0.279 -7.577 -30.419 1.00 62.22 267 GLY A CA 1
ATOM 2099 C C . GLY A 1 267 ? -0.717 -6.348 -31.222 1.00 62.22 267 GLY A C 1
ATOM 2100 O O . GLY A 1 267 ? -0.888 -5.248 -30.712 1.00 62.22 267 GLY A O 1
ATOM 2101 N N . ASP A 1 268 ? -0.966 -6.560 -32.503 1.00 56.12 268 ASP A N 1
ATOM 2102 C CA . ASP A 1 268 ? -1.291 -5.527 -33.493 1.00 56.12 268 ASP A CA 1
ATOM 2103 C C . ASP A 1 268 ? -2.654 -4.862 -33.306 1.00 56.12 268 ASP A C 1
ATOM 2105 O O . ASP A 1 268 ? -2.927 -3.784 -33.828 1.00 56.12 268 ASP A O 1
ATOM 2109 N N . LYS A 1 269 ? -3.558 -5.538 -32.593 1.00 56.34 269 LYS A N 1
ATOM 2110 C CA . LYS A 1 269 ? -4.971 -5.161 -32.469 1.00 56.34 269 LYS A CA 1
ATOM 2111 C C . LYS A 1 269 ? -5.256 -4.373 -31.180 1.00 56.34 269 LYS A C 1
ATOM 2113 O O . LYS A 1 269 ? -6.327 -4.518 -30.604 1.00 56.34 269 LYS A O 1
ATOM 2118 N N . GLY A 1 270 ? -4.312 -3.538 -30.734 1.00 58.78 270 GLY A N 1
ATOM 2119 C CA . GLY A 1 270 ? -4.362 -2.784 -29.464 1.00 58.78 270 GLY A CA 1
ATOM 2120 C C . GLY A 1 270 ? -3.282 -3.236 -28.476 1.00 58.78 270 GLY A C 1
ATOM 2121 O O . GLY A 1 270 ? -2.683 -4.285 -28.696 1.00 58.78 270 GLY A O 1
ATOM 2122 N N . ALA A 1 271 ? -3.001 -2.473 -27.408 1.00 64.38 271 ALA A N 1
ATOM 2123 C CA . ALA A 1 271 ? -2.007 -2.875 -26.412 1.00 64.38 271 ALA A CA 1
ATOM 2124 C C . ALA A 1 271 ? -2.511 -4.093 -25.628 1.00 64.38 271 ALA A C 1
ATOM 2126 O O . ALA A 1 271 ? -3.177 -3.974 -24.603 1.00 64.38 271 ALA A O 1
ATOM 2127 N N . SER A 1 272 ? -2.244 -5.276 -26.176 1.00 71.81 272 SER A N 1
ATOM 2128 C CA . SER A 1 272 ? -2.622 -6.569 -25.622 1.00 71.81 272 SER A CA 1
ATOM 2129 C C . SER A 1 272 ? -1.375 -7.427 -25.461 1.00 71.81 272 SER A C 1
ATOM 2131 O O . SER A 1 272 ? -0.652 -7.644 -26.434 1.00 71.81 272 SER A O 1
ATOM 2133 N N . GLY A 1 273 ? -1.151 -7.926 -24.248 1.00 71.50 273 GLY A N 1
ATOM 2134 C CA . GLY A 1 273 ? 0.018 -8.709 -23.849 1.00 71.50 273 GLY A CA 1
ATOM 2135 C C . GLY A 1 273 ? 0.728 -8.124 -22.627 1.00 71.50 273 GLY A C 1
ATOM 2136 O O . GLY A 1 273 ? 0.271 -7.147 -22.037 1.00 71.50 273 GLY A O 1
ATOM 2137 N N . TYR A 1 274 ? 1.810 -8.770 -22.194 1.00 69.38 274 TYR A N 1
ATOM 2138 C CA . TYR A 1 274 ? 2.557 -8.327 -21.018 1.00 69.38 274 TYR A CA 1
ATOM 2139 C C . TYR A 1 274 ? 3.332 -7.061 -21.345 1.00 69.38 274 TYR A C 1
ATOM 2141 O O . TYR A 1 274 ? 4.196 -7.086 -22.234 1.00 69.38 274 TYR A O 1
ATOM 2149 N N . CYS A 1 275 ? 3.061 -5.982 -20.617 1.00 68.50 275 CYS A N 1
ATOM 2150 C CA . CYS A 1 275 ? 3.780 -4.746 -20.818 1.00 68.50 275 CYS A CA 1
ATOM 2151 C C . CYS A 1 275 ? 4.003 -3.928 -19.547 1.00 68.50 275 CYS A C 1
ATOM 2153 O O . CYS A 1 275 ? 3.465 -4.177 -18.467 1.00 68.50 275 CYS A O 1
ATOM 2155 N N . TYR A 1 276 ? 4.880 -2.959 -19.733 1.00 69.56 276 TYR A N 1
ATOM 2156 C CA . TYR A 1 276 ? 5.219 -1.907 -18.803 1.00 69.56 276 TYR A CA 1
ATOM 2157 C C . TYR A 1 276 ? 4.558 -0.635 -19.306 1.00 69.56 276 TYR A C 1
ATOM 2159 O O . TYR A 1 276 ? 4.930 -0.186 -20.387 1.00 69.56 276 TYR A O 1
ATOM 2167 N N . ASP A 1 277 ? 3.589 -0.095 -18.577 1.00 69.56 277 ASP A N 1
ATOM 2168 C CA . ASP A 1 277 ? 2.985 1.206 -18.844 1.00 69.56 277 ASP A CA 1
ATOM 2169 C C . ASP A 1 277 ? 3.669 2.273 -17.985 1.00 69.56 277 ASP A C 1
ATOM 2171 O O . ASP A 1 277 ? 3.846 2.119 -16.776 1.00 69.56 277 ASP A O 1
ATOM 2175 N N . PHE A 1 278 ? 4.071 3.356 -18.633 1.00 65.00 278 PHE A N 1
ATOM 2176 C CA . PHE A 1 278 ? 4.546 4.564 -17.997 1.00 65.00 278 PHE A CA 1
ATOM 2177 C C . PHE A 1 278 ? 3.707 5.748 -18.466 1.00 65.00 278 PHE A C 1
ATOM 2179 O O . PHE A 1 278 ? 3.782 6.144 -19.637 1.00 65.00 278 PHE A O 1
ATOM 2186 N N . LYS A 1 279 ? 2.974 6.367 -17.538 1.00 64.00 279 LYS A N 1
ATOM 2187 C CA . LYS A 1 279 ? 2.247 7.613 -17.799 1.00 64.00 279 LYS A CA 1
ATOM 2188 C C . LYS A 1 279 ? 3.093 8.825 -17.416 1.00 64.00 279 LYS A C 1
ATOM 2190 O O . LYS A 1 279 ? 3.817 8.825 -16.420 1.00 64.00 279 LYS A O 1
ATOM 2195 N N . TYR A 1 280 ? 3.021 9.863 -18.243 1.00 47.53 280 TYR A N 1
ATOM 2196 C CA . TYR A 1 280 ? 3.786 11.096 -18.120 1.00 47.53 280 TYR A CA 1
ATOM 2197 C C . TYR A 1 280 ? 3.569 11.694 -16.727 1.00 47.53 280 TYR A C 1
ATOM 2199 O O . TYR A 1 280 ? 2.444 12.026 -16.366 1.00 47.53 280 TYR A O 1
ATOM 2207 N N . LYS A 1 281 ? 4.675 11.835 -15.984 1.00 50.81 281 LYS A N 1
ATOM 2208 C CA . LYS A 1 281 ? 4.758 12.267 -14.580 1.00 50.81 281 LYS A CA 1
ATOM 2209 C C . LYS A 1 281 ? 4.196 11.262 -13.563 1.00 50.81 281 LYS A C 1
ATOM 2211 O O . LYS A 1 281 ? 3.224 11.555 -12.881 1.00 50.81 281 LYS A O 1
ATOM 2216 N N . ASN A 1 282 ? 4.963 10.189 -13.344 1.00 66.69 282 ASN A N 1
ATOM 2217 C CA . ASN A 1 282 ? 5.113 9.505 -12.047 1.00 66.69 282 ASN A CA 1
ATOM 2218 C C . ASN A 1 282 ? 4.378 8.171 -11.841 1.00 66.69 282 ASN A C 1
ATOM 2220 O O . ASN A 1 282 ? 4.462 7.650 -10.740 1.00 66.69 282 ASN A O 1
ATOM 2224 N N . PHE A 1 283 ? 3.762 7.560 -12.856 1.00 69.19 283 PHE A N 1
ATOM 2225 C CA . PHE A 1 283 ? 3.160 6.224 -12.702 1.00 69.19 283 PHE A CA 1
ATOM 2226 C C . PHE A 1 283 ? 3.927 5.164 -13.479 1.00 69.19 283 PHE A C 1
ATOM 2228 O O . PHE A 1 283 ? 4.263 5.363 -14.651 1.00 69.19 283 PHE A O 1
ATOM 2235 N N . TYR A 1 284 ? 4.174 4.035 -12.826 1.00 72.50 284 TYR A N 1
ATOM 2236 C CA . TYR A 1 284 ? 4.661 2.820 -13.456 1.00 72.50 284 TYR A CA 1
ATOM 2237 C C . TYR A 1 284 ? 3.711 1.668 -13.176 1.00 72.50 284 TYR A C 1
ATOM 2239 O O . TYR A 1 284 ? 3.468 1.352 -12.017 1.00 72.50 284 TYR A O 1
ATOM 2247 N N . THR A 1 285 ? 3.294 0.971 -14.225 1.00 76.88 285 THR A N 1
ATOM 2248 C CA . THR A 1 285 ? 2.441 -0.206 -14.108 1.00 76.88 285 THR A CA 1
ATOM 2249 C C . THR A 1 285 ? 3.032 -1.375 -14.894 1.00 76.88 285 THR A C 1
ATOM 2251 O O . THR A 1 285 ? 3.219 -1.298 -16.105 1.00 76.88 285 THR A O 1
ATOM 2254 N N . GLU A 1 286 ? 3.298 -2.497 -14.235 1.00 79.06 286 GLU A N 1
ATOM 2255 C CA . GLU A 1 286 ? 3.681 -3.772 -14.848 1.00 79.06 286 GLU A CA 1
ATOM 2256 C C . GLU A 1 286 ? 2.502 -4.744 -14.786 1.00 79.06 286 GLU A C 1
ATOM 2258 O O . GLU A 1 286 ? 1.955 -4.987 -13.710 1.00 79.06 286 GLU A O 1
ATOM 2263 N N . GLY A 1 287 ? 2.127 -5.339 -15.920 1.00 78.62 287 GLY A N 1
ATOM 2264 C CA . GLY A 1 287 ? 1.094 -6.372 -15.947 1.00 78.62 287 GLY A CA 1
ATOM 2265 C C . GLY A 1 287 ? 0.690 -6.808 -17.351 1.00 78.62 287 GLY A C 1
ATOM 2266 O O . GLY A 1 287 ? 1.293 -6.414 -18.349 1.00 78.62 287 GLY A O 1
ATOM 2267 N N . ASN A 1 288 ? -0.344 -7.647 -17.439 1.00 83.62 288 ASN A N 1
ATOM 2268 C CA . ASN A 1 288 ? -0.934 -8.005 -18.727 1.00 83.62 288 ASN A CA 1
ATOM 2269 C C . ASN A 1 288 ? -1.972 -6.968 -19.130 1.00 83.62 288 ASN A C 1
ATOM 2271 O O . ASN A 1 288 ? -2.800 -6.571 -18.319 1.00 83.62 288 ASN A O 1
ATOM 2275 N N . TYR A 1 289 ? -1.977 -6.590 -20.399 1.00 81.44 289 TYR A N 1
ATOM 2276 C CA . TYR A 1 289 ? -2.990 -5.713 -20.960 1.00 81.44 289 TYR A CA 1
ATOM 2277 C C . TYR A 1 289 ? -3.854 -6.470 -21.959 1.00 81.44 289 TYR A C 1
ATOM 2279 O O . TYR A 1 289 ? -3.434 -7.449 -22.580 1.00 81.44 289 TYR A O 1
ATOM 2287 N N . THR A 1 290 ? -5.099 -6.042 -22.099 1.00 82.75 290 THR A N 1
ATOM 2288 C CA . THR A 1 290 ? -6.024 -6.492 -23.136 1.00 82.75 290 THR A CA 1
ATOM 2289 C C . THR A 1 290 ? -6.845 -5.285 -23.555 1.00 82.75 290 THR A C 1
ATOM 2291 O O . THR A 1 290 ? -7.537 -4.701 -22.726 1.00 82.75 290 THR A O 1
ATOM 2294 N N . ASN A 1 291 ? -6.750 -4.895 -24.828 1.00 76.69 291 ASN A N 1
ATOM 2295 C CA . ASN A 1 291 ? -7.392 -3.691 -25.373 1.00 76.69 291 ASN A CA 1
ATOM 2296 C C . ASN A 1 291 ? -7.052 -2.410 -24.585 1.00 76.69 291 ASN A C 1
ATOM 2298 O O . ASN A 1 291 ? -7.950 -1.656 -24.227 1.00 76.69 291 ASN A O 1
ATOM 2302 N N . ASP A 1 292 ? -5.766 -2.177 -24.298 1.00 73.81 292 ASP A N 1
ATOM 2303 C CA . ASP A 1 292 ? -5.270 -1.036 -23.503 1.00 73.81 292 ASP A CA 1
ATOM 2304 C C . ASP A 1 292 ? -5.716 -1.039 -22.021 1.00 73.81 292 ASP A C 1
ATOM 2306 O O . ASP A 1 292 ? -5.406 -0.103 -21.286 1.00 73.81 292 ASP A O 1
ATOM 2310 N N . LEU A 1 293 ? -6.382 -2.098 -21.544 1.00 81.62 293 LEU A N 1
ATOM 2311 C CA . LEU A 1 293 ? -6.805 -2.234 -20.150 1.00 81.62 293 LEU A CA 1
ATOM 2312 C C . LEU A 1 293 ? -5.983 -3.282 -19.404 1.00 81.62 293 LEU A C 1
ATOM 2314 O O . LEU A 1 293 ? -5.764 -4.394 -19.890 1.00 81.62 293 LEU A O 1
ATOM 2318 N N . LEU A 1 294 ? -5.581 -2.933 -18.189 1.00 85.38 294 LEU A N 1
ATOM 2319 C CA . LEU A 1 294 ? -4.765 -3.766 -17.319 1.00 85.38 294 LEU A CA 1
ATOM 2320 C C . LEU A 1 294 ? -5.565 -4.941 -16.731 1.00 85.38 294 LEU A C 1
ATOM 2322 O O . LEU A 1 294 ? -6.709 -4.785 -16.301 1.00 85.38 294 LEU A O 1
ATOM 2326 N N . ASN A 1 295 ? -4.959 -6.125 -16.718 1.00 87.94 295 ASN A N 1
ATOM 2327 C CA . ASN A 1 295 ? -5.580 -7.387 -16.346 1.00 87.94 295 ASN A CA 1
ATOM 2328 C C . ASN A 1 295 ? -4.592 -8.347 -15.656 1.00 87.94 295 ASN A C 1
ATOM 2330 O O . ASN A 1 295 ? -3.398 -8.393 -15.960 1.00 87.94 295 ASN A O 1
ATOM 2334 N N . GLY A 1 296 ? -5.115 -9.203 -14.779 1.00 87.94 296 GLY A N 1
ATOM 2335 C CA . GLY A 1 296 ? -4.335 -10.228 -14.085 1.00 87.94 296 GLY A CA 1
ATOM 2336 C C . GLY A 1 296 ? -3.533 -9.656 -12.920 1.00 87.94 296 GLY A C 1
ATOM 2337 O O . GLY A 1 296 ? -3.967 -8.708 -12.285 1.00 87.94 296 GLY A O 1
ATOM 2338 N N . GLN A 1 297 ? -2.393 -10.265 -12.597 1.00 86.12 297 GLN A N 1
ATOM 2339 C CA . GLN A 1 297 ? -1.522 -9.793 -11.520 1.00 86.12 297 GLN A CA 1
ATOM 2340 C C . GLN A 1 297 ? -0.650 -8.627 -11.991 1.00 86.12 297 GLN A C 1
ATOM 2342 O O . GLN A 1 297 ? -0.073 -8.698 -13.078 1.00 86.12 297 GLN A O 1
ATOM 2347 N N . ILE A 1 298 ? -0.549 -7.590 -11.160 1.00 84.00 298 ILE A N 1
ATOM 2348 C CA . ILE A 1 298 ? 0.081 -6.320 -11.509 1.00 84.00 298 ILE A CA 1
ATOM 2349 C C . ILE A 1 298 ? 0.974 -5.790 -10.387 1.00 84.00 298 ILE A C 1
ATOM 2351 O O . ILE A 1 298 ? 0.785 -6.120 -9.211 1.00 84.00 298 ILE A O 1
ATOM 2355 N N . LEU A 1 299 ? 1.899 -4.917 -10.767 1.00 80.19 299 LEU A N 1
ATOM 2356 C CA . LEU A 1 299 ? 2.598 -3.997 -9.878 1.00 80.19 299 LEU A CA 1
ATOM 2357 C C . LEU A 1 299 ? 2.372 -2.583 -10.408 1.00 80.19 299 LEU A C 1
ATOM 2359 O O . LEU A 1 299 ? 2.791 -2.286 -11.520 1.00 80.19 299 LEU A O 1
ATOM 2363 N N . ASP A 1 300 ? 1.733 -1.730 -9.623 1.00 80.62 300 ASP A N 1
ATOM 2364 C CA . ASP A 1 300 ? 1.537 -0.316 -9.925 1.00 80.62 300 ASP A CA 1
ATOM 2365 C C . ASP A 1 300 ? 2.269 0.529 -8.876 1.00 80.62 300 ASP A C 1
ATOM 2367 O O . ASP A 1 300 ? 2.242 0.214 -7.688 1.00 80.62 300 ASP A O 1
ATOM 2371 N N . ILE A 1 301 ? 3.010 1.543 -9.305 1.00 76.31 301 ILE A N 1
ATOM 2372 C CA . ILE A 1 301 ? 3.816 2.410 -8.446 1.00 76.31 301 ILE A CA 1
ATOM 2373 C C . ILE A 1 301 ? 3.522 3.851 -8.835 1.00 76.31 301 ILE A C 1
ATOM 2375 O O . ILE A 1 301 ? 3.828 4.266 -9.956 1.00 76.31 301 ILE A O 1
ATOM 2379 N N . ASP A 1 302 ? 3.002 4.617 -7.881 1.00 75.81 302 ASP A N 1
ATOM 2380 C CA . ASP A 1 302 ? 2.908 6.069 -7.978 1.00 75.81 302 ASP A CA 1
ATOM 2381 C C . ASP A 1 302 ? 4.137 6.675 -7.299 1.00 75.81 302 ASP A C 1
ATOM 2383 O O . ASP A 1 302 ? 4.265 6.720 -6.074 1.00 75.81 302 ASP A O 1
ATOM 2387 N N . LEU A 1 303 ? 5.071 7.129 -8.123 1.00 69.69 303 LEU A N 1
ATOM 2388 C CA . LEU A 1 303 ? 6.331 7.733 -7.712 1.00 69.69 303 LEU A CA 1
ATOM 2389 C C . LEU A 1 303 ? 6.136 9.121 -7.096 1.00 69.69 303 LEU A C 1
ATOM 2391 O O . LEU A 1 303 ? 7.011 9.565 -6.356 1.00 69.69 303 LEU A O 1
ATOM 2395 N N . ALA A 1 304 ? 5.033 9.816 -7.395 1.00 69.06 304 ALA A N 1
ATOM 2396 C CA . ALA A 1 304 ? 4.732 11.113 -6.794 1.00 69.06 304 ALA A CA 1
ATOM 2397 C C . ALA A 1 304 ? 4.206 10.920 -5.378 1.00 69.06 304 ALA A C 1
ATOM 2399 O O . ALA A 1 304 ? 4.697 11.560 -4.451 1.00 69.06 304 ALA A O 1
ATOM 2400 N N . LYS A 1 305 ? 3.256 9.995 -5.224 1.00 70.31 305 LYS A N 1
ATOM 2401 C CA . LYS A 1 305 ? 2.655 9.634 -3.937 1.00 70.31 305 LYS A CA 1
ATOM 2402 C C . LYS A 1 305 ? 3.475 8.608 -3.153 1.00 70.31 305 LYS A C 1
ATOM 2404 O O . LYS A 1 305 ? 2.970 8.067 -2.183 1.00 70.31 305 LYS A O 1
ATOM 2409 N N . GLN A 1 306 ? 4.687 8.266 -3.605 1.00 68.88 306 GLN A N 1
ATOM 2410 C CA . GLN A 1 306 ? 5.551 7.234 -3.007 1.00 68.88 306 GLN A CA 1
ATOM 2411 C C . GLN A 1 306 ? 4.784 5.961 -2.596 1.00 68.88 306 GLN A C 1
ATOM 2413 O O . GLN A 1 306 ? 5.060 5.347 -1.566 1.00 68.88 306 GLN A O 1
ATOM 2418 N N . SER A 1 307 ? 3.802 5.578 -3.410 1.00 75.50 307 SER A N 1
ATOM 2419 C CA . SER A 1 307 ? 2.838 4.529 -3.101 1.00 75.50 307 SER A CA 1
ATOM 2420 C C . SER A 1 307 ? 3.028 3.356 -4.054 1.00 75.50 307 SER A C 1
ATOM 2422 O O . SER A 1 307 ? 3.520 3.512 -5.177 1.00 75.50 307 SER A O 1
ATOM 2424 N N . ALA A 1 308 ? 2.675 2.158 -3.602 1.00 77.06 308 ALA A N 1
ATOM 2425 C CA . ALA A 1 308 ? 2.792 0.956 -4.412 1.00 77.06 308 ALA A CA 1
ATOM 2426 C C . ALA A 1 308 ? 1.584 0.050 -4.207 1.00 77.06 308 ALA A C 1
ATOM 2428 O O . ALA A 1 308 ? 1.169 -0.216 -3.081 1.00 77.06 308 ALA A O 1
ATOM 2429 N N . TYR A 1 309 ? 1.064 -0.477 -5.304 1.00 83.38 309 TYR A N 1
ATOM 2430 C CA . TYR A 1 309 ? 0.006 -1.465 -5.355 1.00 83.38 309 TYR A CA 1
ATOM 2431 C C . TYR A 1 309 ? 0.553 -2.747 -5.980 1.00 83.38 309 TYR A C 1
ATOM 2433 O O . TYR A 1 309 ? 1.084 -2.755 -7.088 1.00 83.38 309 TYR A O 1
ATOM 2441 N N . TYR A 1 310 ? 0.392 -3.863 -5.284 1.00 82.44 310 TYR A N 1
ATOM 2442 C CA . TYR A 1 310 ? 0.687 -5.189 -5.800 1.00 82.44 310 TYR A CA 1
ATOM 2443 C C . TYR A 1 310 ? -0.542 -6.074 -5.623 1.00 82.44 310 TYR A C 1
ATOM 2445 O O . TYR A 1 310 ? -0.892 -6.449 -4.502 1.00 82.44 310 TYR A O 1
ATOM 2453 N N . GLY A 1 311 ? -1.217 -6.409 -6.716 1.00 85.88 311 GLY A N 1
ATOM 2454 C CA . GLY A 1 311 ? -2.523 -7.062 -6.645 1.00 85.88 311 GLY A CA 1
ATOM 2455 C C . GLY A 1 311 ? -3.051 -7.492 -8.001 1.00 85.88 311 GLY A C 1
ATOM 2456 O O . GLY A 1 311 ? -2.279 -7.697 -8.937 1.00 85.88 311 GLY A O 1
ATOM 2457 N N . GLY A 1 312 ? -4.362 -7.686 -8.091 1.00 88.56 312 GLY A N 1
ATOM 2458 C CA . GLY A 1 312 ? -5.034 -8.011 -9.340 1.00 88.56 312 GLY A CA 1
ATOM 2459 C C . GLY A 1 312 ? -5.596 -6.771 -10.034 1.00 88.56 312 GLY A C 1
ATOM 2460 O O . GLY A 1 312 ? -5.890 -5.761 -9.408 1.00 88.56 312 GLY A O 1
ATOM 2461 N N . ALA A 1 313 ? -5.815 -6.864 -11.335 1.00 90.44 313 ALA A N 1
ATOM 2462 C CA . ALA A 1 313 ? -6.641 -5.928 -12.078 1.00 90.44 313 ALA A CA 1
ATOM 2463 C C . ALA A 1 313 ? -7.558 -6.679 -13.037 1.00 90.44 313 ALA A C 1
ATOM 2465 O O . ALA A 1 313 ? -7.209 -7.751 -13.542 1.00 90.44 313 ALA A O 1
ATOM 2466 N N . ILE A 1 314 ? -8.732 -6.112 -13.287 1.00 90.75 314 ILE A N 1
ATOM 2467 C CA . ILE A 1 314 ? -9.653 -6.555 -14.333 1.00 90.75 314 ILE A CA 1
ATOM 2468 C C . ILE A 1 314 ? -10.136 -5.306 -15.058 1.00 90.75 314 ILE A C 1
ATOM 2470 O O . ILE A 1 314 ? -10.728 -4.425 -14.441 1.00 90.75 314 ILE A O 1
ATOM 2474 N N . ASN A 1 315 ? -9.904 -5.233 -16.368 1.00 88.06 315 ASN A N 1
ATOM 2475 C CA . ASN A 1 315 ? -10.308 -4.097 -17.203 1.00 88.06 315 ASN A CA 1
ATOM 2476 C C . ASN A 1 315 ? -9.837 -2.729 -16.666 1.00 88.06 315 ASN A C 1
ATOM 2478 O O . ASN A 1 315 ? -10.575 -1.750 -16.722 1.00 88.06 315 ASN A O 1
ATOM 2482 N N . GLY A 1 316 ? -8.611 -2.660 -16.142 1.00 84.06 316 GLY A N 1
ATOM 2483 C CA . GLY A 1 316 ? -8.038 -1.442 -15.560 1.00 84.06 316 GLY A CA 1
ATOM 2484 C C . GLY A 1 316 ? -8.433 -1.181 -14.106 1.00 84.06 316 GLY A C 1
ATOM 2485 O O . GLY A 1 316 ? -7.803 -0.356 -13.455 1.00 84.06 316 GLY A O 1
ATOM 2486 N N . GLU A 1 317 ? -9.419 -1.899 -13.570 1.00 88.25 317 GLU A N 1
ATOM 2487 C CA . GLU A 1 317 ? -9.871 -1.735 -12.191 1.00 88.25 317 GLU A CA 1
ATOM 2488 C C . GLU A 1 317 ? -9.091 -2.658 -11.252 1.00 88.25 317 GLU A C 1
ATOM 2490 O O . GLU A 1 317 ? -9.095 -3.883 -11.404 1.00 88.25 317 GLU A O 1
ATOM 2495 N N . PHE A 1 318 ? -8.431 -2.067 -10.257 1.00 88.12 318 PHE A N 1
ATOM 2496 C CA . PHE A 1 318 ? -7.687 -2.786 -9.226 1.00 88.12 318 PHE A CA 1
ATOM 2497 C C . PHE A 1 318 ? -8.623 -3.652 -8.376 1.00 88.12 318 PHE A C 1
ATOM 2499 O O . PHE A 1 318 ? -9.626 -3.175 -7.837 1.00 88.12 318 PHE A O 1
ATOM 2506 N N . THR A 1 319 ? -8.318 -4.940 -8.239 1.00 89.25 319 THR A N 1
ATOM 2507 C CA . THR A 1 319 ? -9.197 -5.897 -7.562 1.00 89.25 319 THR A CA 1
ATOM 2508 C C . THR A 1 319 ? -8.469 -7.147 -7.059 1.00 89.25 319 THR A C 1
ATOM 2510 O O . THR A 1 319 ? -7.337 -7.436 -7.440 1.00 89.25 319 THR A O 1
ATOM 2513 N N . GLY A 1 320 ? -9.132 -7.930 -6.210 1.00 85.38 320 GLY A N 1
ATOM 2514 C CA . GLY A 1 320 ? -8.609 -9.182 -5.670 1.00 85.38 320 GLY A CA 1
ATOM 2515 C C . GLY A 1 320 ? -7.723 -8.966 -4.447 1.00 85.38 320 GLY A C 1
ATOM 2516 O O . GLY A 1 320 ? -7.817 -7.942 -3.781 1.00 85.38 320 GLY A O 1
ATOM 2517 N N . LYS A 1 321 ? -6.890 -9.960 -4.120 1.00 82.50 321 LYS A N 1
ATOM 2518 C CA . LYS A 1 321 ? -5.973 -9.865 -2.979 1.00 82.50 321 LYS A CA 1
ATOM 2519 C C . LYS A 1 321 ? -4.821 -8.934 -3.305 1.00 82.50 321 LYS A C 1
ATOM 2521 O O . LYS A 1 321 ? -4.063 -9.190 -4.242 1.00 82.50 321 LYS A O 1
ATOM 2526 N N . THR A 1 322 ? -4.679 -7.908 -2.486 1.00 81.94 322 THR A N 1
ATOM 2527 C CA . THR A 1 322 ? -3.805 -6.776 -2.758 1.00 81.94 322 THR A CA 1
ATOM 2528 C C . THR A 1 322 ? -2.952 -6.447 -1.552 1.00 81.94 322 THR A C 1
ATOM 2530 O O . THR A 1 322 ? -3.384 -6.589 -0.410 1.00 81.94 322 THR A O 1
ATOM 2533 N N . TYR A 1 323 ? -1.758 -5.948 -1.846 1.00 82.19 323 TYR A N 1
ATOM 2534 C CA . TYR A 1 323 ? -0.893 -5.217 -0.939 1.00 82.19 323 TYR A CA 1
ATOM 2535 C C . TYR A 1 323 ? -0.783 -3.793 -1.472 1.00 82.19 323 TYR A C 1
ATOM 2537 O O . TYR A 1 323 ? -0.282 -3.593 -2.578 1.00 82.19 323 TYR A O 1
ATOM 2545 N N . PHE A 1 324 ? -1.279 -2.824 -0.720 1.00 82.94 324 PHE A N 1
ATOM 2546 C CA . PHE A 1 324 ? -1.163 -1.411 -1.041 1.00 82.94 324 PHE A CA 1
ATOM 2547 C C . PHE A 1 324 ? -0.365 -0.707 0.051 1.00 82.94 324 PHE A C 1
ATOM 2549 O O . PHE A 1 324 ? -0.543 -0.981 1.236 1.00 82.94 324 PHE A O 1
ATOM 2556 N N . PHE A 1 325 ? 0.512 0.196 -0.351 1.00 77.12 325 PHE A N 1
ATOM 2557 C CA . PHE A 1 325 ? 1.335 1.017 0.525 1.00 77.12 325 PHE A CA 1
ATOM 2558 C C . PHE A 1 325 ? 1.147 2.463 0.102 1.00 77.12 325 PHE A C 1
ATOM 2560 O O . PHE A 1 325 ? 1.256 2.730 -1.090 1.00 77.12 325 PHE A O 1
ATOM 2567 N N . ASN A 1 326 ? 0.895 3.373 1.040 1.00 75.94 326 ASN A N 1
ATOM 2568 C CA . ASN A 1 326 ? 0.875 4.813 0.762 1.00 75.94 326 ASN A CA 1
ATOM 2569 C C . ASN A 1 326 ? 2.256 5.462 0.998 1.00 75.94 326 ASN A C 1
ATOM 2571 O O . ASN A 1 326 ? 3.201 4.783 1.403 1.00 75.94 326 ASN A O 1
ATOM 2575 N N . ASP A 1 327 ? 2.353 6.771 0.768 1.00 68.44 327 ASP A N 1
ATOM 2576 C CA . ASP A 1 327 ? 3.529 7.624 1.028 1.00 68.44 327 ASP A CA 1
ATOM 2577 C C . ASP A 1 327 ? 4.056 7.533 2.461 1.00 68.44 327 ASP A C 1
ATOM 2579 O O . ASP A 1 327 ? 5.262 7.439 2.696 1.00 68.44 327 ASP A O 1
ATOM 2583 N N . ASN A 1 328 ? 3.157 7.511 3.439 1.00 67.25 328 ASN A N 1
ATOM 2584 C CA . ASN A 1 328 ? 3.519 7.370 4.846 1.00 67.25 328 ASN A CA 1
ATOM 2585 C C . ASN A 1 328 ? 4.048 5.945 5.134 1.00 67.25 328 ASN A C 1
ATOM 2587 O O . ASN A 1 328 ? 4.762 5.687 6.108 1.00 67.25 328 ASN A O 1
ATOM 2591 N N . GLY A 1 329 ? 3.785 5.009 4.221 1.00 66.62 329 GLY A N 1
ATOM 2592 C CA . GLY A 1 329 ? 4.103 3.586 4.253 1.00 66.62 329 GLY A CA 1
ATOM 2593 C C . GLY A 1 329 ? 3.333 2.817 5.314 1.00 66.62 329 GLY A C 1
ATOM 2594 O O . GLY A 1 329 ? 3.824 1.816 5.848 1.00 66.62 329 GLY A O 1
ATOM 2595 N N . THR A 1 330 ? 2.113 3.281 5.567 1.00 75.06 330 THR A N 1
ATOM 2596 C CA . THR A 1 330 ? 1.016 2.453 6.050 1.00 75.06 330 THR A CA 1
ATOM 2597 C C . THR A 1 330 ? 0.709 1.410 4.981 1.00 75.06 330 THR A C 1
ATOM 2599 O O . THR A 1 330 ? 0.595 1.724 3.794 1.00 75.06 330 THR A O 1
ATOM 2602 N N . MET A 1 331 ? 0.590 0.151 5.395 1.00 77.75 331 MET A N 1
ATOM 2603 C CA . MET A 1 331 ? 0.231 -0.943 4.499 1.00 77.75 331 MET A CA 1
ATOM 2604 C C . MET A 1 331 ? -1.233 -1.317 4.687 1.00 77.75 331 MET A C 1
ATOM 2606 O O . MET A 1 331 ? -1.687 -1.518 5.811 1.00 77.75 331 MET A O 1
ATOM 2610 N N . PHE A 1 332 ? -1.928 -1.508 3.578 1.00 84.56 332 PHE A N 1
ATOM 2611 C CA . PHE A 1 332 ? -3.278 -2.029 3.493 1.00 84.56 332 PHE A CA 1
ATOM 2612 C C . PHE A 1 332 ? -3.225 -3.360 2.754 1.00 84.56 332 PHE A C 1
ATOM 2614 O O . PHE A 1 332 ? -2.670 -3.459 1.657 1.00 84.56 332 PHE A O 1
ATOM 2621 N N . VAL A 1 333 ? -3.773 -4.404 3.361 1.00 84.06 333 VAL A N 1
ATOM 2622 C CA . VAL A 1 333 ? -3.792 -5.739 2.768 1.00 84.06 333 VAL A CA 1
ATOM 2623 C C . VAL A 1 333 ? -5.171 -6.320 2.915 1.00 84.06 333 VAL A C 1
ATOM 2625 O O . VAL A 1 333 ? -5.686 -6.449 4.021 1.00 84.06 333 VAL A O 1
ATOM 2628 N N . GLY A 1 334 ? -5.756 -6.732 1.806 1.00 87.44 334 GLY A N 1
ATOM 2629 C CA . GLY A 1 334 ? -7.096 -7.281 1.822 1.00 87.44 334 GLY A CA 1
ATOM 2630 C C . GLY A 1 334 ? -7.590 -7.599 0.433 1.00 87.44 334 GLY A C 1
ATOM 2631 O O . GLY A 1 334 ? -6.838 -7.564 -0.544 1.00 87.44 334 GLY A O 1
ATOM 2632 N N . ASP A 1 335 ? -8.868 -7.931 0.369 1.00 87.44 335 ASP A N 1
ATOM 2633 C CA . ASP A 1 335 ? -9.584 -8.015 -0.892 1.00 87.44 335 ASP A CA 1
ATOM 2634 C C . ASP A 1 335 ? -9.936 -6.588 -1.359 1.00 87.44 335 ASP A C 1
ATOM 2636 O O . ASP A 1 335 ? -10.297 -5.732 -0.554 1.00 87.44 335 ASP A O 1
ATOM 2640 N N . TYR A 1 336 ? -9.768 -6.305 -2.649 1.00 87.19 336 TYR A N 1
ATOM 2641 C CA . TYR A 1 336 ? -10.052 -5.010 -3.263 1.00 87.19 336 TYR A CA 1
ATOM 2642 C C . TYR A 1 336 ? -11.135 -5.153 -4.330 1.00 87.19 336 TYR A C 1
ATOM 2644 O O . TYR A 1 336 ? -11.163 -6.114 -5.108 1.00 87.19 336 TYR A O 1
ATOM 2652 N N . ILE A 1 337 ? -12.013 -4.161 -4.399 1.00 86.62 337 ILE A N 1
ATOM 2653 C CA . ILE A 1 337 ? -13.019 -3.998 -5.444 1.00 86.62 337 ILE A CA 1
ATOM 2654 C C . ILE A 1 337 ? -12.895 -2.558 -5.928 1.00 86.62 337 ILE A C 1
ATOM 2656 O O . ILE A 1 337 ? -13.059 -1.633 -5.135 1.00 86.62 337 ILE A O 1
ATOM 2660 N N . LYS A 1 338 ? -12.587 -2.373 -7.216 1.00 84.75 338 LYS A N 1
ATOM 2661 C CA . LYS A 1 338 ? -12.462 -1.044 -7.833 1.00 84.75 338 LYS A CA 1
ATOM 2662 C C . LYS A 1 338 ? -11.474 -0.118 -7.110 1.00 84.75 338 LYS A C 1
ATOM 2664 O O . LYS A 1 338 ? -11.784 1.020 -6.777 1.00 84.75 338 LYS A O 1
ATOM 2669 N N . GLY A 1 339 ? -10.302 -0.645 -6.762 1.00 82.56 339 GLY A N 1
ATOM 2670 C CA . GLY A 1 339 ? -9.251 0.101 -6.061 1.00 82.56 339 GLY A CA 1
ATOM 2671 C C . GLY A 1 339 ? -9.508 0.367 -4.581 1.00 82.56 339 GLY A C 1
ATOM 2672 O O . GLY A 1 339 ? -8.611 0.857 -3.902 1.00 82.56 339 GLY A O 1
ATOM 2673 N N . ARG A 1 340 ? -10.663 -0.029 -4.038 1.00 84.50 340 ARG A N 1
ATOM 2674 C CA . ARG A 1 340 ? -10.992 0.149 -2.622 1.00 84.50 340 ARG A CA 1
ATOM 2675 C C . ARG A 1 340 ? -10.998 -1.184 -1.887 1.00 84.50 340 ARG A C 1
ATOM 2677 O O . ARG A 1 340 ? -11.530 -2.175 -2.388 1.00 84.50 340 ARG A O 1
ATOM 2684 N N . MET A 1 341 ? -10.431 -1.208 -0.683 1.00 84.31 341 MET A N 1
ATOM 2685 C CA . MET A 1 341 ? -10.431 -2.411 0.149 1.00 84.31 341 MET A CA 1
ATOM 2686 C C . MET A 1 341 ? -11.865 -2.759 0.573 1.00 84.31 341 MET A C 1
ATOM 2688 O O . MET A 1 341 ? -12.624 -1.898 1.021 1.00 84.31 341 MET A O 1
ATOM 2692 N N . ASN A 1 342 ? -12.254 -4.015 0.394 1.00 88.25 342 ASN A N 1
ATOM 2693 C CA . ASN A 1 342 ? -13.609 -4.496 0.606 1.00 88.25 342 ASN A CA 1
ATOM 2694 C C . ASN A 1 342 ? -13.576 -5.976 1.019 1.00 88.25 342 ASN A C 1
ATOM 2696 O O . ASN A 1 342 ? -13.024 -6.802 0.302 1.00 88.25 342 ASN A O 1
ATOM 2700 N N . GLY A 1 343 ? -14.155 -6.324 2.168 1.00 87.44 343 GLY A N 1
ATOM 2701 C CA . GLY A 1 343 ? -14.053 -7.657 2.767 1.00 87.44 343 GLY A CA 1
ATOM 2702 C C . GLY A 1 343 ? -12.978 -7.742 3.852 1.00 87.44 343 GLY A C 1
ATOM 2703 O O . GLY A 1 343 ? -12.697 -6.767 4.538 1.00 87.44 343 GLY A O 1
ATOM 2704 N N . ASN A 1 344 ? -12.400 -8.922 4.077 1.00 86.44 344 ASN A N 1
ATOM 2705 C CA . ASN A 1 344 ? -11.414 -9.085 5.148 1.00 86.44 344 ASN A CA 1
ATOM 2706 C C . ASN A 1 344 ? -10.085 -8.434 4.764 1.00 86.44 344 ASN A C 1
ATOM 2708 O O . ASN A 1 344 ? -9.566 -8.654 3.668 1.00 86.44 344 ASN A O 1
ATOM 2712 N N . GLY A 1 345 ? -9.499 -7.702 5.701 1.00 87.12 345 GLY A N 1
ATOM 2713 C CA . GLY A 1 345 ? -8.208 -7.077 5.492 1.00 87.12 345 GLY A CA 1
ATOM 2714 C C . GLY A 1 345 ? -7.616 -6.529 6.773 1.00 87.12 345 GLY A C 1
ATOM 2715 O O . GLY A 1 345 ? -8.221 -6.569 7.850 1.00 87.12 345 GLY A O 1
ATOM 2716 N N . TYR A 1 346 ? -6.423 -5.983 6.656 1.00 84.44 346 TYR A N 1
ATOM 2717 C CA . TYR A 1 346 ? -5.764 -5.304 7.743 1.00 84.44 346 TYR A CA 1
ATOM 2718 C C . TYR A 1 346 ? -5.000 -4.089 7.244 1.00 84.44 346 TYR A C 1
ATOM 2720 O O . TYR A 1 346 ? -4.542 -4.028 6.102 1.00 84.44 346 TYR A O 1
ATOM 2728 N N . ARG A 1 347 ? -4.868 -3.129 8.147 1.00 83.31 347 ARG A N 1
ATOM 2729 C CA . ARG A 1 347 ? -4.057 -1.938 7.994 1.00 83.31 347 ARG A CA 1
ATOM 2730 C C . ARG A 1 347 ? -2.970 -1.963 9.043 1.00 83.31 347 ARG A C 1
ATOM 2732 O O . ARG A 1 347 ? -3.218 -2.316 10.193 1.00 83.31 347 ARG A O 1
ATOM 2739 N N . LEU A 1 348 ? -1.770 -1.618 8.637 1.00 75.06 348 LEU A N 1
ATOM 2740 C CA . LEU A 1 348 ? -0.600 -1.640 9.483 1.00 75.06 348 LEU A CA 1
ATOM 2741 C C . LEU A 1 348 ? 0.109 -0.301 9.367 1.00 75.06 348 LEU A C 1
ATOM 2743 O O . LEU A 1 348 ? 0.606 0.051 8.298 1.00 75.06 348 LEU A O 1
ATOM 2747 N N . GLU A 1 349 ? 0.192 0.391 10.490 1.00 74.12 349 GLU A N 1
ATOM 2748 C CA . GLU A 1 349 ? 0.832 1.690 10.597 1.00 74.12 349 GLU A CA 1
ATOM 2749 C C . GLU A 1 349 ? 2.343 1.582 10.795 1.00 74.12 349 GLU A C 1
ATOM 2751 O O . GLU A 1 349 ? 2.898 0.584 11.267 1.00 74.12 349 GLU A O 1
ATOM 2756 N N . THR A 1 350 ? 3.018 2.685 10.499 1.00 64.81 350 THR A N 1
ATOM 2757 C CA . THR A 1 350 ? 4.473 2.838 10.614 1.00 64.81 350 THR A CA 1
ATOM 2758 C C . THR A 1 350 ? 5.005 2.674 12.040 1.00 64.81 350 THR A C 1
ATOM 2760 O O . THR A 1 350 ? 6.158 2.272 12.237 1.00 64.81 350 THR A O 1
ATOM 2763 N N . ASN A 1 351 ? 4.173 2.974 13.039 1.00 65.31 351 ASN A N 1
ATOM 2764 C CA . ASN A 1 351 ? 4.484 2.820 14.455 1.00 65.31 351 ASN A CA 1
ATOM 2765 C C . ASN A 1 351 ? 4.344 1.364 14.941 1.00 65.31 351 ASN A C 1
ATOM 2767 O O . ASN A 1 351 ? 4.811 1.058 16.035 1.00 65.31 351 ASN A O 1
ATOM 2771 N N . GLY A 1 352 ? 3.797 0.457 14.122 1.00 65.00 352 GLY A N 1
ATOM 2772 C CA . GLY A 1 352 ? 3.571 -0.950 14.461 1.00 65.00 352 GLY A CA 1
ATOM 2773 C C . GLY A 1 352 ? 2.138 -1.278 14.884 1.00 65.00 352 GLY A C 1
ATOM 2774 O O . GLY A 1 352 ? 1.874 -2.442 15.189 1.00 65.00 352 GLY A O 1
ATOM 2775 N N . THR A 1 353 ? 1.222 -0.303 14.883 1.00 71.88 353 THR A N 1
ATOM 2776 C CA . THR A 1 353 ? -0.208 -0.551 15.102 1.00 71.88 353 THR A CA 1
ATOM 2777 C C . THR A 1 353 ? -0.777 -1.397 13.964 1.00 71.88 353 THR A C 1
ATOM 2779 O O . THR A 1 353 ? -0.670 -1.023 12.798 1.00 71.88 353 THR A O 1
ATOM 2782 N N . LEU A 1 354 ? -1.392 -2.535 14.291 1.00 74.56 354 LEU A N 1
ATOM 2783 C CA . LEU A 1 354 ? -2.031 -3.442 13.331 1.00 74.56 354 LEU A CA 1
ATOM 2784 C C . LEU A 1 354 ? -3.539 -3.496 13.577 1.00 74.56 354 LEU A C 1
ATOM 2786 O O . LEU A 1 354 ? -3.990 -4.091 14.554 1.00 74.56 354 LEU A O 1
ATOM 2790 N N . THR A 1 355 ? -4.311 -2.948 12.651 1.00 79.69 355 THR A N 1
ATOM 2791 C CA . THR A 1 355 ? -5.775 -2.941 12.652 1.00 79.69 355 THR A CA 1
ATOM 2792 C C . THR A 1 355 ? -6.290 -4.032 11.726 1.00 79.69 355 THR A C 1
ATOM 2794 O O . THR A 1 355 ? -6.088 -3.972 10.519 1.00 79.69 355 THR A O 1
ATOM 2797 N N . VAL A 1 356 ? -6.978 -5.033 12.266 1.00 82.38 356 VAL A N 1
ATOM 2798 C CA . VAL A 1 356 ? -7.563 -6.151 11.511 1.00 82.38 356 VAL A CA 1
ATOM 2799 C C . VAL A 1 356 ? -9.075 -6.003 11.509 1.00 82.38 356 VAL A C 1
ATOM 2801 O O . VAL A 1 356 ? -9.671 -5.802 12.569 1.00 82.38 356 VAL A O 1
ATOM 2804 N N . GLY A 1 357 ? -9.721 -6.145 10.353 1.00 84.88 357 GLY A N 1
ATOM 2805 C CA . GLY A 1 357 ? -11.161 -5.942 10.249 1.00 84.88 357 GLY A CA 1
ATOM 2806 C C . GLY A 1 357 ? -11.792 -6.401 8.940 1.00 84.88 357 GLY A C 1
ATOM 2807 O O . GLY A 1 357 ? -11.146 -6.958 8.053 1.00 84.88 357 GLY A O 1
ATOM 2808 N N . ILE A 1 358 ? -13.094 -6.155 8.856 1.00 85.19 358 ILE A N 1
ATOM 2809 C CA . ILE A 1 358 ? -13.873 -6.194 7.624 1.00 85.19 358 ILE A CA 1
ATOM 2810 C C . ILE A 1 358 ? -13.964 -4.761 7.117 1.00 85.19 358 ILE A C 1
ATOM 2812 O O . ILE A 1 358 ? -14.328 -3.863 7.876 1.00 85.19 358 ILE A O 1
ATOM 2816 N N . TRP A 1 359 ? -13.652 -4.570 5.848 1.00 83.38 359 TRP A N 1
ATOM 2817 C CA . TRP A 1 359 ? -13.579 -3.295 5.163 1.00 83.38 359 TRP A CA 1
ATOM 2818 C C . TRP A 1 359 ? -14.720 -3.159 4.164 1.00 83.38 359 TRP A C 1
ATOM 2820 O O . TRP A 1 359 ? -15.184 -4.149 3.599 1.00 83.38 359 TRP A O 1
ATOM 2830 N N . GLU A 1 360 ? -15.170 -1.937 3.934 1.00 83.12 360 GLU A N 1
ATOM 2831 C CA . GLU A 1 360 ? -16.140 -1.595 2.902 1.00 83.12 360 GLU A CA 1
ATOM 2832 C C . GLU A 1 360 ? -15.721 -0.259 2.297 1.00 83.12 360 GLU A C 1
ATOM 2834 O O . GLU A 1 360 ? -15.524 0.719 3.011 1.00 83.12 360 GLU A O 1
ATOM 2839 N N . ASN A 1 361 ? -15.518 -0.239 0.979 1.00 81.44 361 ASN A N 1
ATOM 2840 C CA . ASN A 1 361 ? -15.103 0.948 0.225 1.00 81.44 361 ASN A CA 1
ATOM 2841 C C . ASN A 1 361 ? -13.877 1.685 0.802 1.00 81.44 361 ASN A C 1
ATOM 2843 O O . ASN A 1 361 ? -13.807 2.909 0.749 1.00 81.44 361 ASN A O 1
ATOM 2847 N N . GLY A 1 362 ? -12.888 0.935 1.297 1.00 75.94 362 GLY A N 1
ATOM 2848 C CA . GLY A 1 362 ? -11.641 1.474 1.849 1.00 75.94 362 GLY A CA 1
ATOM 2849 C C . GLY A 1 362 ? -11.697 1.812 3.340 1.00 75.94 362 GLY A C 1
ATOM 2850 O O . GLY A 1 362 ? -10.655 2.075 3.931 1.00 75.94 362 GLY A O 1
ATOM 2851 N N . GLN A 1 363 ? -12.870 1.731 3.970 1.00 73.81 363 GLN A N 1
ATOM 2852 C CA . GLN A 1 363 ? -13.070 2.050 5.385 1.00 73.81 363 GLN A CA 1
ATOM 2853 C C . GLN A 1 363 ? -13.274 0.785 6.227 1.00 73.81 363 GLN A C 1
ATOM 2855 O O . GLN A 1 363 ? -13.788 -0.221 5.737 1.00 73.81 363 GLN A O 1
ATOM 2860 N N . VAL A 1 364 ? -12.882 0.813 7.506 1.00 73.50 364 VAL A N 1
ATOM 2861 C CA . VAL A 1 364 ? -13.142 -0.302 8.432 1.00 73.50 364 VAL A CA 1
ATOM 2862 C C . VAL A 1 364 ? -14.630 -0.322 8.774 1.00 73.50 364 VAL A C 1
ATOM 2864 O O . VAL A 1 364 ? -15.113 0.508 9.535 1.00 73.50 364 VAL A O 1
ATOM 2867 N N . LYS A 1 365 ? -15.357 -1.316 8.266 1.00 76.06 365 LYS A N 1
ATOM 2868 C CA . LYS A 1 365 ? -16.768 -1.555 8.601 1.00 76.06 365 LYS A CA 1
ATOM 2869 C C . LYS A 1 365 ? -16.938 -2.264 9.942 1.00 76.06 365 LYS A C 1
ATOM 2871 O O . LYS A 1 365 ? -17.907 -2.033 10.660 1.00 76.06 365 LYS A O 1
ATOM 2876 N N . LYS A 1 366 ? -16.032 -3.192 10.258 1.00 74.44 366 LYS A N 1
ATOM 2877 C CA . LYS A 1 366 ? -16.060 -3.957 11.510 1.00 74.44 366 LYS A CA 1
ATOM 2878 C C . LYS A 1 366 ? -14.653 -4.304 11.960 1.00 74.44 366 LYS A C 1
ATOM 2880 O O . LYS A 1 366 ? -13.948 -5.039 11.271 1.00 74.44 366 LYS A O 1
ATOM 2885 N N . LEU A 1 367 ? -14.276 -3.865 13.153 1.00 74.88 367 LEU A N 1
ATOM 2886 C CA . LEU A 1 367 ? -13.010 -4.256 13.755 1.00 74.88 367 LEU A CA 1
ATOM 2887 C C . LEU A 1 367 ? -13.049 -5.722 14.211 1.00 74.88 367 LEU A C 1
ATOM 2889 O O . LEU A 1 367 ? -14.009 -6.188 14.824 1.00 74.88 367 LEU A O 1
ATOM 2893 N N . THR A 1 368 ? -11.974 -6.449 13.933 1.00 82.88 368 THR A N 1
ATOM 2894 C CA . THR A 1 368 ? -11.694 -7.769 14.515 1.00 82.88 368 THR A CA 1
ATOM 2895 C C . THR A 1 368 ? -10.723 -7.637 15.681 1.00 82.88 368 THR A C 1
ATOM 2897 O O . THR A 1 368 ? -10.975 -8.197 16.748 1.00 82.88 368 THR A O 1
ATOM 2900 N N . SER A 1 369 ? -9.643 -6.871 15.508 1.00 74.00 369 SER A N 1
ATOM 2901 C CA . SER A 1 369 ? -8.701 -6.536 16.580 1.00 74.00 369 SER A CA 1
ATOM 2902 C C . SER A 1 369 ? -7.787 -5.373 16.199 1.00 74.00 369 SER A C 1
ATOM 2904 O O . SER A 1 369 ? -7.442 -5.247 15.026 1.00 74.00 369 SER A O 1
ATOM 2906 N N . VAL A 1 370 ? -7.305 -4.613 17.180 1.00 75.69 370 VAL A N 1
ATOM 2907 C CA . VAL A 1 370 ? -6.133 -3.735 17.037 1.00 75.69 370 VAL A CA 1
ATOM 2908 C C . VAL A 1 370 ? -4.987 -4.288 17.873 1.00 75.69 370 VAL A C 1
ATOM 2910 O O . VAL A 1 370 ? -5.186 -4.636 19.030 1.00 75.69 370 VAL A O 1
ATOM 2913 N N . THR A 1 371 ? -3.787 -4.380 17.310 1.00 72.12 371 THR A N 1
ATOM 2914 C CA . THR A 1 371 ? -2.559 -4.632 18.075 1.00 72.12 371 THR A CA 1
ATOM 2915 C C . THR A 1 371 ? -1.808 -3.322 18.222 1.00 72.12 371 THR A C 1
ATOM 2917 O O . THR A 1 371 ? -1.489 -2.708 17.208 1.00 72.12 371 THR A O 1
ATOM 2920 N N . THR A 1 372 ? -1.530 -2.886 19.448 1.00 66.12 372 THR A N 1
ATOM 2921 C CA . THR A 1 372 ? -0.783 -1.644 19.702 1.00 66.12 372 THR A CA 1
ATOM 2922 C C . THR A 1 372 ? 0.696 -1.791 19.311 1.00 66.12 372 THR A C 1
ATOM 2924 O O . THR A 1 372 ? 1.191 -2.921 19.212 1.00 66.12 372 THR A O 1
ATOM 2927 N N . PRO A 1 373 ? 1.466 -0.692 19.189 1.00 64.12 373 PRO A N 1
ATOM 2928 C CA . PRO A 1 373 ? 2.921 -0.750 19.003 1.00 64.12 373 PRO A CA 1
ATOM 2929 C C . PRO A 1 373 ? 3.640 -1.547 20.104 1.00 64.12 373 PRO A C 1
ATOM 2931 O O . PRO A 1 373 ? 4.663 -2.194 19.871 1.00 64.12 373 PRO A O 1
ATOM 2934 N N . ALA A 1 374 ? 3.073 -1.551 21.316 1.00 59.75 374 ALA A N 1
ATOM 2935 C CA . ALA A 1 374 ? 3.556 -2.331 22.450 1.00 59.75 374 ALA A CA 1
ATOM 2936 C C . ALA A 1 374 ? 3.232 -3.837 22.346 1.00 59.75 374 ALA A C 1
ATOM 2938 O O . ALA A 1 374 ? 3.706 -4.606 23.182 1.00 59.75 374 ALA A O 1
ATOM 2939 N N . GLY A 1 375 ? 2.512 -4.277 21.308 1.00 58.31 375 GLY A N 1
ATOM 2940 C CA . GLY A 1 375 ? 2.174 -5.675 21.027 1.00 58.31 375 GLY A CA 1
ATOM 2941 C C . GLY A 1 375 ? 0.910 -6.174 21.723 1.00 58.31 375 GLY A C 1
ATOM 2942 O O . GLY A 1 375 ? 0.710 -7.382 21.839 1.00 58.31 375 GLY A O 1
ATOM 2943 N N . GLU A 1 376 ? 0.066 -5.271 22.212 1.00 66.19 376 GLU A N 1
ATOM 2944 C CA . GLU A 1 376 ? -1.125 -5.636 22.971 1.00 66.19 376 GLU A CA 1
ATOM 2945 C C . GLU A 1 376 ? -2.347 -5.725 22.082 1.00 66.19 376 GLU A C 1
ATOM 2947 O O . GLU A 1 376 ? -2.624 -4.807 21.320 1.00 66.19 376 GLU A O 1
ATOM 2952 N N . ILE A 1 377 ? -3.111 -6.804 22.233 1.00 70.94 377 ILE A N 1
ATOM 2953 C CA . ILE A 1 377 ? -4.267 -7.076 21.386 1.00 70.94 377 ILE A CA 1
ATOM 2954 C C . ILE A 1 377 ? -5.533 -6.543 22.057 1.00 70.94 377 ILE A C 1
ATOM 2956 O O . ILE A 1 377 ? -5.880 -6.929 23.173 1.00 70.94 377 ILE A O 1
ATOM 2960 N N . ILE A 1 378 ? -6.229 -5.672 21.343 1.00 72.38 378 ILE A N 1
ATOM 2961 C CA . ILE A 1 378 ? -7.537 -5.119 21.662 1.00 72.38 378 ILE A CA 1
ATOM 2962 C C . ILE A 1 378 ? -8.556 -5.818 20.753 1.00 72.38 378 ILE A C 1
ATOM 2964 O O . ILE A 1 378 ? -8.530 -5.589 19.543 1.00 72.38 378 ILE A O 1
ATOM 2968 N N . PRO A 1 379 ? -9.423 -6.707 21.267 1.00 74.12 379 PRO A N 1
ATOM 2969 C CA . PRO A 1 379 ? -10.399 -7.398 20.432 1.00 74.12 379 PRO A CA 1
ATOM 2970 C C . PRO A 1 379 ? -11.545 -6.459 20.031 1.00 74.12 379 PRO A C 1
ATOM 2972 O O . PRO A 1 379 ? -12.058 -5.700 20.846 1.00 74.12 379 PRO A O 1
ATOM 2975 N N . GLY A 1 380 ? -12.017 -6.564 18.790 1.00 73.88 380 GLY A N 1
ATOM 2976 C CA . GLY A 1 380 ? -13.177 -5.808 18.296 1.00 73.88 380 GLY A CA 1
ATOM 2977 C C . GLY A 1 380 ? -14.531 -6.356 18.767 1.00 73.88 380 GLY A C 1
ATOM 2978 O O . GLY A 1 380 ? -15.570 -5.774 18.469 1.00 73.88 380 GLY A O 1
ATOM 2979 N N . ASN A 1 381 ? -14.541 -7.481 19.493 1.00 79.25 381 ASN A N 1
ATOM 2980 C CA . ASN A 1 381 ? -15.754 -8.106 20.024 1.00 79.25 381 ASN A CA 1
ATOM 2981 C C . ASN A 1 381 ? -15.568 -8.543 21.494 1.00 79.25 381 ASN A C 1
ATOM 2983 O O . ASN A 1 381 ? -15.285 -9.720 21.747 1.00 79.25 381 ASN A O 1
ATOM 2987 N N . PRO A 1 382 ? -15.674 -7.615 22.460 1.00 79.94 382 PRO A N 1
ATOM 2988 C CA . PRO A 1 382 ? -15.636 -7.935 23.889 1.00 79.94 382 PRO A CA 1
ATOM 2989 C C . PRO A 1 382 ? -16.737 -8.918 24.302 1.00 79.94 382 PRO A C 1
ATOM 2991 O O . PRO A 1 382 ? -17.854 -8.880 23.785 1.00 79.94 382 PRO A O 1
ATOM 2994 N N . LYS A 1 383 ? -16.459 -9.785 25.281 1.00 83.00 383 LYS A N 1
ATOM 2995 C CA . LYS A 1 383 ? -17.410 -10.816 25.734 1.00 83.00 383 LYS A CA 1
ATOM 2996 C C . LYS A 1 383 ? -18.441 -10.291 26.728 1.00 83.00 383 LYS A C 1
ATOM 2998 O O . LYS A 1 383 ? -19.490 -10.907 26.895 1.00 83.00 383 LYS A O 1
ATOM 3003 N N . ASN A 1 384 ? -18.134 -9.212 27.443 1.00 85.88 384 ASN A N 1
ATOM 3004 C CA . ASN A 1 384 ? -19.013 -8.619 28.451 1.00 85.88 384 ASN A CA 1
ATOM 3005 C C . ASN A 1 384 ? -18.787 -7.104 28.584 1.00 85.88 384 ASN A C 1
ATOM 3007 O O . ASN A 1 384 ? -17.808 -6.571 28.061 1.00 85.88 384 ASN A O 1
ATOM 3011 N N . PHE A 1 385 ? -19.696 -6.430 29.298 1.00 86.69 385 PHE A N 1
ATOM 3012 C CA . PHE A 1 385 ? -19.652 -4.985 29.551 1.00 86.69 385 PHE A CA 1
ATOM 3013 C C . PHE A 1 385 ? -18.281 -4.517 30.055 1.00 86.69 385 PHE A C 1
ATOM 3015 O O . PHE A 1 385 ? -17.725 -3.572 29.511 1.00 86.69 385 PHE A O 1
ATOM 3022 N N . MET A 1 386 ? -17.708 -5.217 31.041 1.00 85.81 386 MET A N 1
ATOM 3023 C CA . MET A 1 386 ? -16.428 -4.844 31.647 1.00 85.81 386 MET A CA 1
ATOM 3024 C C . MET A 1 386 ? -15.255 -4.947 30.675 1.00 85.81 386 MET A C 1
ATOM 3026 O O . MET A 1 386 ? -14.387 -4.080 30.668 1.00 85.81 386 MET A O 1
ATOM 3030 N N . GLU A 1 387 ? -15.225 -5.987 29.843 1.00 81.19 387 GLU A N 1
ATOM 3031 C CA . GLU A 1 387 ? -14.218 -6.127 28.790 1.00 81.19 387 GLU A CA 1
ATOM 3032 C C . GLU A 1 387 ? -14.363 -5.012 27.747 1.00 81.19 387 GLU A C 1
ATOM 3034 O O . GLU A 1 387 ? -13.364 -4.411 27.368 1.00 81.19 387 GLU A O 1
ATOM 3039 N N . GLY A 1 388 ? -15.595 -4.675 27.348 1.00 81.81 388 GLY A N 1
ATOM 3040 C CA . GLY A 1 388 ? -15.860 -3.572 26.421 1.00 81.81 388 GLY A CA 1
ATOM 3041 C C . GLY A 1 388 ? -15.465 -2.209 26.986 1.00 81.81 388 GLY A C 1
ATOM 3042 O O . GLY A 1 388 ? -14.815 -1.433 26.294 1.00 81.81 388 GLY A O 1
ATOM 3043 N N . LEU A 1 389 ? -15.786 -1.952 28.256 1.00 83.38 389 LEU A N 1
ATOM 3044 C CA . LEU A 1 389 ? -15.419 -0.728 28.963 1.00 83.38 389 LEU A CA 1
ATOM 3045 C C . LEU A 1 389 ? -13.896 -0.587 29.089 1.00 83.38 389 LEU A C 1
ATOM 3047 O O . LEU A 1 389 ? -13.341 0.454 28.753 1.00 83.38 389 LEU A O 1
ATOM 3051 N N . ASN A 1 390 ? -13.207 -1.652 29.509 1.00 80.12 390 ASN A N 1
ATOM 3052 C CA . ASN A 1 390 ? -11.747 -1.652 29.617 1.00 80.12 390 ASN A CA 1
ATOM 3053 C C . ASN A 1 390 ? -11.068 -1.455 28.262 1.00 80.12 390 ASN A C 1
ATOM 3055 O O . ASN A 1 390 ? -10.042 -0.781 28.190 1.00 80.12 390 ASN A O 1
ATOM 3059 N N . ILE A 1 391 ? -11.637 -2.018 27.194 1.00 76.44 391 ILE A N 1
ATOM 3060 C CA . ILE A 1 391 ? -11.158 -1.782 25.835 1.00 76.44 391 ILE A CA 1
ATOM 3061 C C . ILE A 1 391 ? -11.375 -0.329 25.427 1.00 76.44 391 ILE A C 1
ATOM 3063 O O . ILE A 1 391 ? -10.419 0.270 24.955 1.00 76.44 391 ILE A O 1
ATOM 3067 N N . ALA A 1 392 ? -12.569 0.239 25.613 1.00 75.69 392 ALA A N 1
ATOM 3068 C CA . ALA A 1 392 ? -12.863 1.623 25.237 1.00 75.69 392 ALA A CA 1
ATOM 3069 C C . ALA A 1 392 ? -11.914 2.612 25.935 1.00 75.69 392 ALA A C 1
ATOM 3071 O O . ALA A 1 392 ? -11.320 3.453 25.275 1.00 75.69 392 ALA A O 1
ATOM 3072 N N . ILE A 1 393 ? -11.674 2.429 27.237 1.00 75.88 393 ILE A N 1
ATOM 3073 C CA . ILE A 1 393 ? -10.737 3.255 28.020 1.00 75.88 393 ILE A CA 1
ATOM 3074 C C . ILE A 1 393 ? -9.287 3.048 27.565 1.00 75.88 393 ILE A C 1
ATOM 3076 O O . ILE A 1 393 ? -8.523 3.995 27.467 1.00 75.88 393 ILE A O 1
ATOM 3080 N N . LYS A 1 394 ? -8.880 1.808 27.266 1.00 71.38 394 LYS A N 1
ATOM 3081 C CA . LYS A 1 394 ? -7.548 1.523 26.703 1.00 71.38 394 LYS A CA 1
ATOM 3082 C C . LYS A 1 394 ? -7.367 2.091 25.287 1.00 71.38 394 LYS A C 1
ATOM 3084 O O . LYS A 1 394 ? -6.241 2.288 24.851 1.00 71.38 394 LYS A O 1
ATOM 3089 N N . SER A 1 395 ? -8.475 2.273 24.579 1.00 62.03 395 SER A N 1
ATOM 3090 C CA . SER A 1 395 ? -8.561 2.781 23.212 1.00 62.03 395 SER A CA 1
ATOM 3091 C C . SER A 1 395 ? -8.735 4.300 23.156 1.00 62.03 395 SER A C 1
ATOM 3093 O O . SER A 1 395 ? -8.970 4.814 22.067 1.00 62.03 395 SER A O 1
ATOM 3095 N N . TYR A 1 396 ? -8.630 4.996 24.300 1.00 63.84 396 TYR A N 1
ATOM 3096 C CA . TYR A 1 396 ? -8.445 6.451 24.358 1.00 63.84 396 TYR A CA 1
ATOM 3097 C C . TYR A 1 396 ? -7.314 6.864 23.382 1.00 63.84 396 TYR A C 1
ATOM 3099 O O . TYR A 1 396 ? -6.486 5.999 23.064 1.00 63.84 396 TYR A O 1
ATOM 3107 N N . PRO A 1 397 ? -7.325 8.098 22.839 1.00 54.38 397 PRO A N 1
ATOM 3108 C CA . PRO A 1 397 ? -6.841 8.444 21.506 1.00 54.38 397 PRO A CA 1
ATOM 3109 C C . PRO A 1 397 ? -5.533 7.772 21.089 1.00 54.38 397 PRO A C 1
ATOM 3111 O O . PRO A 1 397 ? -5.517 7.192 20.020 1.00 54.38 397 PRO A O 1
ATOM 3114 N N . ASP A 1 398 ? -4.524 7.637 21.946 1.00 52.81 398 ASP A N 1
ATOM 3115 C CA . ASP A 1 398 ? -3.239 6.947 21.718 1.00 52.81 398 ASP A CA 1
ATOM 3116 C C . ASP A 1 398 ? -3.210 5.754 20.726 1.00 52.81 398 ASP A C 1
ATOM 3118 O O . ASP A 1 398 ? -2.269 5.592 19.938 1.00 52.81 398 ASP A O 1
ATOM 3122 N N . VAL A 1 399 ? -4.197 4.847 20.772 1.00 52.75 399 VAL A N 1
ATOM 3123 C CA . VAL A 1 399 ? -4.258 3.676 19.869 1.00 52.75 399 VAL A CA 1
ATOM 3124 C C . VAL A 1 399 ? -4.891 4.018 18.516 1.00 52.75 399 VAL A C 1
ATOM 3126 O O . VAL A 1 399 ? -4.485 3.470 17.484 1.00 52.75 399 VAL A O 1
ATOM 3129 N N . PHE A 1 400 ? -5.883 4.904 18.527 1.00 51.50 400 PHE A N 1
ATOM 3130 C CA . PHE A 1 400 ? -6.719 5.277 17.388 1.00 51.50 400 PHE A CA 1
ATOM 3131 C C . PHE A 1 400 ? -6.415 6.668 16.811 1.00 51.50 400 PHE A C 1
ATOM 3133 O O . PHE A 1 400 ? -6.953 6.978 15.757 1.00 51.50 400 PHE A O 1
ATOM 3140 N N . ASP A 1 401 ? -5.475 7.424 17.386 1.00 47.75 401 ASP A N 1
ATOM 3141 C CA . ASP A 1 401 ? -4.930 8.704 16.901 1.00 47.75 401 ASP A CA 1
ATOM 3142 C C . ASP A 1 401 ? -4.439 8.584 15.464 1.00 47.75 401 ASP A C 1
ATOM 3144 O O . ASP A 1 401 ? -4.424 9.529 14.695 1.00 47.75 401 ASP A O 1
ATOM 3148 N N . ASN A 1 402 ? -4.056 7.371 15.072 1.00 46.97 402 ASN A N 1
ATOM 3149 C CA . ASN A 1 402 ? -3.575 7.063 13.733 1.00 46.97 402 ASN A CA 1
ATOM 3150 C C . ASN A 1 402 ? -4.712 6.647 12.777 1.00 46.97 402 ASN A C 1
ATOM 3152 O O . ASN A 1 402 ? -4.463 6.181 11.666 1.00 46.97 402 ASN A O 1
ATOM 3156 N N . ILE A 1 403 ? -5.972 6.740 13.206 1.00 43.75 403 ILE A N 1
ATOM 3157 C CA . ILE A 1 403 ? -7.177 6.566 12.393 1.00 43.75 403 ILE A CA 1
ATOM 3158 C C . ILE A 1 403 ? -7.901 7.925 12.334 1.00 43.75 403 ILE A C 1
ATOM 3160 O O . ILE A 1 403 ? -9.016 8.060 12.815 1.00 43.75 403 ILE A O 1
ATOM 3164 N N . TYR A 1 404 ? -7.248 8.939 11.759 1.00 39.25 404 TYR A N 1
ATOM 3165 C CA . TYR A 1 404 ? -7.843 10.266 11.563 1.00 39.25 404 TYR A CA 1
ATOM 3166 C C . TYR A 1 404 ? -9.082 10.210 10.673 1.00 39.25 404 TYR A C 1
ATOM 3168 O O . TYR A 1 404 ? -9.047 9.547 9.644 1.00 39.25 404 TYR A O 1
ATOM 3176 N N . GLY A 1 405 ? -10.136 10.939 11.032 1.00 42.75 405 GLY A N 1
ATOM 3177 C CA . GLY A 1 405 ? -11.313 11.163 10.199 1.00 42.75 405 GLY A CA 1
ATOM 3178 C C . GLY A 1 405 ? -12.255 12.177 10.834 1.00 42.75 405 GLY A C 1
ATOM 3179 O O . GLY A 1 405 ? -12.525 12.081 12.026 1.00 42.75 405 GLY A O 1
ATOM 3180 N N . SER A 1 406 ? -12.726 13.144 10.047 1.00 34.59 406 SER A N 1
ATOM 3181 C CA . SER A 1 406 ? -13.730 14.125 10.468 1.00 34.59 406 SER A CA 1
ATOM 3182 C C . SER A 1 406 ? -15.137 13.572 10.214 1.00 34.59 406 SER A C 1
ATOM 3184 O O . SER A 1 406 ? -15.410 12.996 9.154 1.00 34.59 406 SER A O 1
ATOM 3186 N N . LEU A 1 407 ? -16.032 13.734 11.191 1.00 37.81 407 LEU A N 1
ATOM 3187 C CA . LEU A 1 407 ? -17.460 13.491 11.028 1.00 37.81 407 LEU A CA 1
ATOM 3188 C C . LEU A 1 407 ? -18.155 14.812 10.709 1.00 37.81 407 LEU A C 1
ATOM 3190 O O . LEU A 1 407 ? -18.174 15.726 11.523 1.00 37.81 407 LEU A O 1
ATOM 3194 N N . VAL A 1 408 ? -18.750 14.882 9.520 1.00 33.44 408 VAL A N 1
ATOM 3195 C CA . VAL A 1 408 ? -19.812 15.845 9.234 1.00 33.44 408 VAL A CA 1
ATOM 3196 C C . VAL A 1 408 ? -21.098 15.221 9.764 1.00 33.44 408 VAL A C 1
ATOM 3198 O O . VAL A 1 408 ? -21.660 14.332 9.122 1.00 33.44 408 VAL A O 1
ATOM 3201 N N . ASP A 1 409 ? -21.519 15.640 10.952 1.00 33.66 409 ASP A N 1
ATOM 3202 C CA . ASP A 1 409 ? -22.853 15.360 11.475 1.00 33.66 409 ASP A CA 1
ATOM 3203 C C . ASP A 1 409 ? -23.741 16.565 11.163 1.00 33.66 409 ASP A C 1
ATOM 3205 O O . ASP A 1 409 ? -23.653 17.598 11.811 1.00 33.66 409 ASP A O 1
ATOM 3209 N N . ASP A 1 410 ? -24.588 16.437 10.145 1.00 34.50 410 ASP A N 1
ATOM 3210 C CA . ASP A 1 410 ? -25.929 17.009 10.217 1.00 34.50 410 ASP A CA 1
ATOM 3211 C C . ASP A 1 410 ? -26.828 16.365 9.157 1.00 34.50 410 ASP A C 1
ATOM 3213 O O . ASP A 1 410 ? -26.599 16.473 7.949 1.00 34.50 410 ASP A O 1
ATOM 3217 N N . GLU A 1 411 ? -27.902 15.711 9.612 1.00 37.12 411 GLU A N 1
ATOM 3218 C CA . GLU A 1 411 ? -28.971 15.194 8.744 1.00 37.12 411 GLU A CA 1
ATOM 3219 C C . GLU A 1 411 ? -29.705 16.322 7.975 1.00 37.12 411 GLU A C 1
ATOM 3221 O O . GLU A 1 411 ? -30.459 16.025 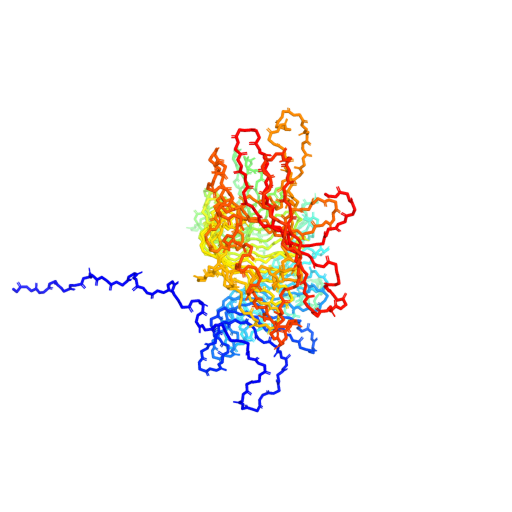7.049 1.00 37.12 411 GLU A O 1
ATOM 3226 N N . ASP A 1 412 ? -29.434 17.600 8.282 1.00 32.66 412 ASP A N 1
ATOM 3227 C CA . ASP A 1 412 ? -30.089 18.778 7.692 1.00 32.66 412 ASP A CA 1
ATOM 3228 C C . ASP A 1 412 ? -29.232 19.582 6.677 1.00 32.66 412 ASP A C 1
ATOM 3230 O O . ASP A 1 412 ? -29.749 20.513 6.058 1.00 32.66 412 ASP A O 1
ATOM 3234 N N . VAL A 1 413 ? -27.963 19.227 6.416 1.00 33.78 413 VAL A N 1
ATOM 3235 C CA . VAL A 1 413 ? -27.048 20.013 5.536 1.00 33.78 413 VAL A CA 1
ATOM 3236 C C . VAL A 1 413 ? -26.854 19.383 4.137 1.00 33.78 413 VAL A C 1
ATOM 3238 O O . VAL A 1 413 ? -25.944 19.720 3.388 1.00 33.78 413 VAL A O 1
ATOM 3241 N N . ILE A 1 414 ? -27.743 18.481 3.704 1.00 32.09 414 ILE A N 1
ATOM 3242 C CA . ILE A 1 414 ? -27.587 17.767 2.415 1.00 32.09 414 ILE A CA 1
ATOM 3243 C C . ILE A 1 414 ? -27.867 18.646 1.172 1.00 32.09 414 ILE A C 1
ATOM 3245 O O . ILE A 1 414 ? -27.557 18.229 0.057 1.00 32.09 414 ILE A O 1
ATOM 3249 N N . SER A 1 415 ? -28.432 19.854 1.288 1.00 28.84 415 SER A N 1
ATOM 3250 C CA . SER A 1 415 ? -28.869 20.588 0.085 1.00 28.84 415 SER A CA 1
ATOM 3251 C C . SER A 1 415 ? -27.917 21.640 -0.476 1.00 28.84 415 SER A C 1
ATOM 3253 O O . SER A 1 415 ? -28.048 21.948 -1.657 1.00 28.84 415 SER A O 1
ATOM 3255 N N . GLU A 1 416 ? -26.985 22.206 0.287 1.00 35.53 416 GLU A N 1
ATOM 3256 C CA . GLU A 1 416 ? -26.174 23.322 -0.219 1.00 35.53 416 GLU A CA 1
ATOM 3257 C C . GLU A 1 416 ? -24.802 23.356 0.450 1.00 35.53 416 GLU A C 1
ATOM 3259 O O . GLU A 1 416 ? -24.649 24.021 1.465 1.00 35.53 416 GLU A O 1
ATOM 3264 N N . MET A 1 417 ? -23.802 22.669 -0.114 1.00 29.95 417 MET A N 1
ATOM 3265 C CA . MET A 1 417 ? -22.407 23.117 -0.030 1.00 29.95 417 MET A CA 1
ATOM 3266 C C . MET A 1 417 ? -21.503 22.362 -1.011 1.00 29.95 417 MET A C 1
ATOM 3268 O O . MET A 1 417 ? -21.538 21.139 -1.122 1.00 29.95 417 MET A O 1
ATOM 3272 N N . GLU A 1 418 ? -20.755 23.154 -1.775 1.00 34.59 418 GLU A N 1
ATOM 3273 C CA . GLU A 1 418 ? -19.891 22.770 -2.886 1.00 34.59 418 GLU A CA 1
ATOM 3274 C C . GLU A 1 418 ? -18.638 22.000 -2.433 1.00 34.59 418 GLU A C 1
ATOM 3276 O O . GLU A 1 418 ? -18.052 22.300 -1.397 1.00 34.59 418 GLU A O 1
ATOM 3281 N N . GLU A 1 419 ? -18.262 21.024 -3.268 1.00 33.56 419 GLU A N 1
ATOM 3282 C CA . GLU A 1 419 ? -16.948 20.383 -3.446 1.00 33.56 419 GLU A CA 1
ATOM 3283 C C . GLU A 1 419 ? -15.946 20.474 -2.276 1.00 33.56 419 GLU A C 1
ATOM 3285 O O . GLU A 1 419 ? -15.091 21.357 -2.222 1.00 33.56 419 GLU A O 1
ATOM 3290 N N . ILE A 1 420 ? -15.969 19.462 -1.404 1.00 34.06 420 ILE A N 1
ATOM 3291 C CA . ILE A 1 420 ? -14.784 19.032 -0.648 1.00 34.06 420 ILE A CA 1
ATOM 3292 C C . ILE A 1 420 ? -14.189 17.829 -1.395 1.00 34.06 420 ILE A C 1
ATOM 3294 O O . ILE A 1 420 ? -14.920 16.898 -1.737 1.00 34.06 420 ILE A O 1
ATOM 3298 N N . ASP A 1 421 ? -12.881 17.866 -1.662 1.00 37.62 421 ASP A N 1
ATOM 3299 C CA . ASP A 1 421 ? -12.123 16.794 -2.323 1.00 37.62 421 ASP A CA 1
ATOM 3300 C C . ASP A 1 421 ? -12.331 15.445 -1.601 1.00 37.62 421 ASP A C 1
ATOM 3302 O O . ASP A 1 421 ? -12.060 15.306 -0.407 1.00 37.62 421 ASP A O 1
ATOM 3306 N N . GLU A 1 422 ? -12.805 14.433 -2.334 1.00 40.50 422 GLU A N 1
ATOM 3307 C CA . GLU A 1 422 ? -13.204 13.106 -1.824 1.00 40.50 422 GLU A CA 1
ATOM 3308 C C . GLU A 1 422 ? -12.053 12.258 -1.226 1.00 40.50 422 GLU A C 1
ATOM 3310 O O . GLU A 1 422 ? -12.303 11.150 -0.741 1.00 40.50 422 GLU A O 1
ATOM 3315 N N . ASP A 1 423 ? -10.804 12.736 -1.255 1.00 40.19 423 ASP A N 1
ATOM 3316 C CA . ASP A 1 423 ? -9.613 11.920 -0.979 1.00 40.19 423 ASP A CA 1
ATOM 3317 C C . ASP A 1 423 ? -9.176 11.871 0.507 1.00 40.19 423 ASP A C 1
ATOM 3319 O O . ASP A 1 423 ? -8.475 10.927 0.873 1.00 40.19 423 ASP A O 1
ATOM 3323 N N . ASP A 1 424 ? -9.634 12.778 1.387 1.00 37.09 424 ASP A N 1
ATOM 3324 C CA . ASP A 1 424 ? -9.081 12.907 2.759 1.00 37.09 424 ASP A CA 1
ATOM 3325 C C . ASP A 1 424 ? -10.086 12.750 3.929 1.00 37.09 424 ASP A C 1
ATOM 3327 O O . ASP A 1 424 ? -9.701 12.829 5.098 1.00 37.09 424 ASP A O 1
ATOM 3331 N N . ALA A 1 425 ? -11.369 12.459 3.677 1.00 36.03 425 ALA A N 1
ATOM 3332 C CA . ALA A 1 425 ? -12.381 12.366 4.740 1.00 36.03 425 ALA A CA 1
ATOM 3333 C C . ALA A 1 425 ? -12.724 10.913 5.145 1.00 36.03 425 ALA A C 1
ATOM 3335 O O . ALA A 1 425 ? -13.457 10.192 4.462 1.00 36.03 425 ALA A O 1
ATOM 3336 N N . LEU A 1 426 ? -12.245 10.473 6.314 1.00 39.78 426 LEU A N 1
ATOM 3337 C CA . LEU A 1 426 ? -12.732 9.263 6.990 1.00 39.78 426 LEU A CA 1
ATOM 3338 C C . LEU A 1 426 ? -14.035 9.582 7.746 1.00 39.78 426 LEU A C 1
ATOM 3340 O O . LEU A 1 426 ? -14.017 10.036 8.882 1.00 39.78 426 LEU A O 1
ATOM 3344 N N . THR A 1 427 ? -15.179 9.316 7.118 1.00 41.59 427 THR A N 1
ATOM 3345 C CA . THR A 1 427 ? -16.501 9.426 7.751 1.00 41.59 427 THR A CA 1
ATOM 3346 C C . THR A 1 427 ? -16.804 8.184 8.601 1.00 41.59 427 THR A C 1
ATOM 3348 O O . THR A 1 427 ? -17.178 7.125 8.087 1.00 41.59 427 THR A O 1
ATOM 3351 N N . PHE A 1 428 ? -16.652 8.272 9.927 1.00 45.47 428 PHE A N 1
ATOM 3352 C CA . PHE A 1 428 ? -16.936 7.152 10.837 1.00 45.47 428 PHE A CA 1
ATOM 3353 C C . PHE A 1 428 ? -18.432 6.945 11.073 1.00 45.47 428 PHE A C 1
ATOM 3355 O O . PHE A 1 428 ? -18.991 7.281 12.106 1.00 45.47 428 PHE A O 1
ATOM 3362 N N . THR A 1 429 ? -19.104 6.285 10.141 1.00 44.34 429 THR A N 1
ATOM 3363 C CA . THR A 1 429 ? -20.515 5.912 10.318 1.00 44.34 429 THR A CA 1
ATOM 3364 C C . THR A 1 429 ? -20.708 4.561 11.025 1.00 44.34 429 THR A C 1
ATOM 3366 O O . THR A 1 429 ? -21.820 4.027 10.999 1.00 44.34 429 THR A O 1
ATOM 3369 N N . TYR A 1 430 ? -19.680 3.976 11.659 1.00 49.06 430 TYR A N 1
ATOM 3370 C CA . TYR A 1 430 ? -19.721 2.608 12.204 1.00 49.06 430 TYR A CA 1
ATOM 3371 C C . TYR A 1 430 ? -18.951 2.429 13.519 1.00 49.06 430 TYR A C 1
ATOM 3373 O O . TYR A 1 430 ? -17.961 3.098 13.789 1.00 49.06 430 TYR A O 1
ATOM 3381 N N . SER A 1 431 ? -19.382 1.446 14.316 1.00 58.22 431 SER A N 1
ATOM 3382 C CA . SER A 1 431 ? -18.722 1.070 15.567 1.00 58.22 431 SER A CA 1
ATOM 3383 C C . SER A 1 431 ? -17.404 0.342 15.372 1.00 58.22 431 SER A C 1
ATOM 3385 O O . SER A 1 431 ? -17.388 -0.796 14.900 1.00 58.22 431 SER A O 1
ATOM 3387 N N . LEU A 1 432 ? -16.312 0.953 15.842 1.00 60.88 432 LEU A N 1
ATOM 3388 C CA . LEU A 1 432 ? -14.997 0.311 15.913 1.00 60.88 432 LEU A CA 1
ATOM 3389 C C . LEU A 1 432 ? -14.912 -0.692 17.075 1.00 60.88 432 LEU A C 1
ATOM 3391 O O . LEU A 1 432 ? -14.406 -1.791 16.890 1.00 60.88 432 LEU A O 1
ATOM 3395 N N . VAL A 1 433 ? -15.472 -0.382 18.247 1.00 69.50 433 VAL A N 1
ATOM 3396 C CA . VAL A 1 433 ? -15.645 -1.334 19.362 1.00 69.50 433 VAL A CA 1
ATOM 3397 C C . VAL A 1 433 ? -17.057 -1.201 19.913 1.00 69.50 433 VAL A C 1
ATOM 3399 O O . VAL A 1 433 ? -17.556 -0.097 20.120 1.00 69.50 433 VAL A O 1
ATOM 3402 N N . ASN A 1 434 ? -17.709 -2.329 20.179 1.00 73.94 434 ASN A N 1
ATOM 3403 C CA . ASN A 1 434 ? -19.061 -2.365 20.723 1.00 73.94 434 ASN A CA 1
ATOM 3404 C C . ASN A 1 434 ? -19.029 -2.758 22.212 1.00 73.94 434 ASN A C 1
ATOM 3406 O O . ASN A 1 434 ? -18.541 -3.843 22.526 1.00 73.94 434 ASN A O 1
ATOM 3410 N N . ILE A 1 435 ? -19.543 -1.923 23.128 1.00 82.50 435 ILE A N 1
ATOM 3411 C CA . ILE A 1 435 ? -19.745 -2.354 24.521 1.00 82.50 435 ILE A CA 1
ATOM 3412 C C . ILE A 1 435 ? -20.929 -3.332 24.559 1.00 82.50 435 ILE A C 1
ATOM 3414 O O . ILE A 1 435 ? -22.041 -2.953 24.183 1.00 82.50 435 ILE A O 1
ATOM 3418 N N . PRO A 1 436 ? -20.754 -4.576 25.042 1.00 86.44 436 PRO A N 1
ATOM 3419 C CA . PRO A 1 436 ? -21.818 -5.571 25.011 1.00 86.44 436 PRO A CA 1
ATOM 3420 C C . PRO A 1 436 ? -23.090 -5.087 25.712 1.00 86.44 436 PRO A C 1
ATOM 3422 O O . PRO A 1 436 ? -23.048 -4.629 26.853 1.00 86.44 436 PRO A O 1
ATOM 3425 N N . GLY A 1 437 ? -24.224 -5.210 25.020 1.00 85.81 437 GLY A N 1
ATOM 3426 C CA . GLY A 1 437 ? -25.532 -4.744 25.490 1.00 85.81 437 GLY A CA 1
ATOM 3427 C C . GLY A 1 437 ? -25.911 -3.328 25.046 1.00 85.81 437 GLY A C 1
ATOM 3428 O O . GLY A 1 437 ? -27.033 -2.907 25.323 1.00 85.81 437 GLY A O 1
ATOM 3429 N N . SER A 1 438 ? -25.020 -2.613 24.362 1.00 87.94 438 SER A N 1
ATOM 3430 C CA . SER A 1 438 ? -25.364 -1.375 23.661 1.00 87.94 438 SER A CA 1
ATOM 3431 C C . SER A 1 438 ? -26.113 -1.648 22.344 1.00 87.94 438 SER A C 1
ATOM 3433 O O . SER A 1 438 ? -26.112 -2.766 21.819 1.00 87.94 438 SER A O 1
ATOM 3435 N N . ILE A 1 439 ? -26.806 -0.633 21.834 1.00 84.75 439 ILE A N 1
ATOM 3436 C CA . ILE A 1 439 ? -27.655 -0.649 20.646 1.00 84.75 439 ILE A CA 1
ATOM 3437 C C . ILE A 1 439 ? -27.274 0.492 19.700 1.00 84.75 439 ILE A C 1
ATOM 3439 O O . ILE A 1 439 ? -26.833 1.558 20.121 1.00 84.75 439 ILE A O 1
ATOM 3443 N N . GLY A 1 440 ? -27.534 0.294 18.410 1.00 72.38 440 GLY A N 1
ATOM 3444 C CA . GLY A 1 440 ? -27.183 1.274 17.387 1.00 72.38 440 GLY A CA 1
ATOM 3445 C C . GLY A 1 440 ? -25.677 1.325 17.129 1.00 72.38 440 GLY A C 1
ATOM 3446 O O . GLY A 1 440 ? -24.958 0.352 17.361 1.00 72.38 440 GLY A O 1
ATOM 3447 N N . LYS A 1 441 ? -25.219 2.452 16.587 1.00 64.69 441 LYS A N 1
ATOM 3448 C CA . LYS A 1 441 ? -23.805 2.707 16.321 1.00 64.69 441 LYS A CA 1
ATOM 3449 C C . LYS A 1 441 ? -23.187 3.281 17.595 1.00 64.69 441 LYS A C 1
ATOM 3451 O O . LYS A 1 441 ? -23.479 4.412 17.959 1.00 64.69 441 LYS A O 1
ATOM 3456 N N . ASN A 1 442 ? -22.369 2.494 18.283 1.00 68.25 442 ASN A N 1
ATOM 3457 C CA . ASN A 1 442 ? -21.409 3.045 19.238 1.00 68.25 442 ASN A CA 1
ATOM 3458 C C . ASN A 1 442 ? -20.275 3.671 18.446 1.00 68.25 442 ASN A C 1
ATOM 3460 O O . ASN A 1 442 ? -19.781 3.018 17.533 1.00 68.25 442 ASN A O 1
ATOM 3464 N N . LEU A 1 443 ? -19.878 4.890 18.742 1.00 61.84 443 LEU A N 1
ATOM 3465 C CA . LEU A 1 443 ? -18.853 5.590 17.979 1.00 61.84 443 LEU A CA 1
ATOM 3466 C C . LEU A 1 443 ? -17.607 5.740 18.842 1.00 61.84 443 LEU A C 1
ATOM 3468 O O . LEU A 1 443 ? -17.691 5.812 20.068 1.00 61.84 443 LEU A O 1
ATOM 3472 N N . ILE A 1 444 ? -16.455 5.717 18.186 1.00 61.25 444 ILE A N 1
ATOM 3473 C CA . ILE A 1 444 ? -15.177 6.097 18.781 1.00 61.25 444 ILE A CA 1
ATOM 3474 C C . ILE A 1 444 ? -14.664 7.207 17.881 1.00 61.25 444 ILE A C 1
ATOM 3476 O O . ILE A 1 444 ? -14.491 6.941 16.694 1.00 61.25 444 ILE A O 1
ATOM 3480 N N . ALA A 1 445 ? -14.452 8.385 18.459 1.00 55.28 445 ALA A N 1
ATOM 3481 C CA . ALA A 1 445 ? -14.150 9.650 17.798 1.00 55.28 445 ALA A CA 1
ATOM 3482 C C . ALA A 1 445 ? -15.366 10.316 17.134 1.00 55.28 445 ALA A C 1
ATOM 3484 O O . ALA A 1 445 ? -15.846 9.904 16.082 1.00 55.28 445 ALA A O 1
ATOM 3485 N N . GLU A 1 446 ? -15.830 11.376 17.785 1.00 47.03 446 GLU A N 1
ATOM 3486 C CA . GLU A 1 446 ? -16.619 12.459 17.215 1.00 47.03 446 GLU A CA 1
ATOM 3487 C C . GLU A 1 446 ? -15.774 13.701 17.492 1.00 47.03 446 GLU A C 1
ATOM 3489 O O . GLU A 1 446 ? -15.639 14.071 18.654 1.00 47.03 446 GLU A O 1
ATOM 3494 N N . ASP A 1 447 ? -15.099 14.231 16.469 1.00 47.19 447 ASP A N 1
ATOM 3495 C CA . ASP A 1 447 ? -14.269 15.434 16.584 1.00 47.19 447 ASP A CA 1
ATOM 3496 C C . ASP A 1 447 ? -15.192 16.655 16.609 1.00 47.19 447 ASP A C 1
ATOM 3498 O O . ASP A 1 447 ? -15.483 17.265 15.581 1.00 47.19 447 ASP A O 1
ATOM 3502 N N . TYR A 1 448 ? -15.730 16.939 17.791 1.00 43.03 448 TYR A N 1
ATOM 3503 C CA . TYR A 1 448 ? -16.352 18.222 18.091 1.00 43.03 448 TYR A CA 1
ATOM 3504 C C . TYR A 1 448 ? -15.265 19.101 18.713 1.00 43.03 448 TYR A C 1
ATOM 3506 O O . TYR A 1 448 ? -14.877 18.885 19.866 1.00 43.03 448 TYR A O 1
ATOM 3514 N N . ASP A 1 449 ? -14.755 20.059 17.937 1.00 46.62 449 ASP A N 1
ATOM 3515 C CA . ASP A 1 449 ? -13.788 21.066 18.388 1.00 46.62 449 ASP A CA 1
ATOM 3516 C C . ASP A 1 449 ? -12.551 20.472 19.106 1.00 46.62 449 ASP A C 1
ATOM 3518 O O . ASP A 1 449 ? -12.257 20.834 20.246 1.00 46.62 449 ASP A O 1
ATOM 3522 N N . GLU A 1 450 ? -11.828 19.549 18.455 1.00 50.53 450 GLU A N 1
ATOM 3523 C CA . GLU A 1 450 ? -10.571 18.933 18.932 1.00 50.53 450 GLU A CA 1
ATOM 3524 C C . GLU A 1 450 ? -10.720 17.875 20.049 1.00 50.53 450 GLU A C 1
ATOM 3526 O O . GLU A 1 450 ? -9.725 17.447 20.638 1.00 50.53 450 GLU A O 1
ATOM 3531 N N . ASN A 1 451 ? -11.937 17.396 20.340 1.00 51.53 451 ASN A N 1
ATOM 3532 C CA . ASN A 1 451 ? -12.182 16.425 21.417 1.00 51.53 451 ASN A CA 1
ATOM 3533 C C . ASN A 1 451 ? -12.521 15.029 20.878 1.00 51.53 451 ASN A C 1
ATOM 3535 O O . ASN A 1 451 ? -13.356 14.881 19.999 1.00 51.53 451 ASN A O 1
ATOM 3539 N N . THR A 1 452 ? -11.927 13.970 21.440 1.00 56.12 452 THR A N 1
ATOM 3540 C CA . THR A 1 452 ? -12.220 12.576 21.049 1.00 56.12 452 THR A CA 1
ATOM 3541 C C . THR A 1 452 ? -13.001 11.845 22.140 1.00 56.12 452 THR A C 1
ATOM 3543 O O . THR A 1 452 ? -12.487 11.614 23.237 1.00 56.12 452 THR A O 1
ATOM 3546 N N . PHE A 1 453 ? -14.220 11.393 21.820 1.00 66.38 453 PHE A N 1
ATOM 3547 C CA . PHE A 1 453 ? -15.057 10.615 22.741 1.00 66.38 453 PHE A CA 1
ATOM 3548 C C . PHE A 1 453 ? -15.401 9.216 22.232 1.00 66.38 453 PHE A C 1
ATOM 3550 O O . PHE A 1 453 ? -15.543 8.961 21.036 1.00 66.38 453 PHE A O 1
ATOM 3557 N N . TYR A 1 454 ? -15.614 8.302 23.177 1.00 76.38 454 TYR A N 1
ATOM 3558 C CA . TYR A 1 454 ? -16.379 7.083 22.949 1.00 76.38 454 TYR A CA 1
ATOM 3559 C C . TYR A 1 454 ? -17.837 7.314 23.351 1.00 76.38 454 TYR A C 1
ATOM 3561 O O . TYR A 1 454 ? -18.116 7.707 24.487 1.00 76.38 454 TYR A O 1
ATOM 3569 N N . TYR A 1 455 ? -18.768 6.985 22.460 1.00 79.25 455 TYR A N 1
ATOM 3570 C CA . TYR A 1 455 ? -20.208 7.068 22.689 1.00 79.25 455 TYR A CA 1
ATOM 3571 C C . TYR A 1 455 ? -20.860 5.691 22.552 1.00 79.25 455 TYR A C 1
ATOM 3573 O O . TYR A 1 455 ? -20.715 5.030 21.523 1.00 79.25 455 TYR A O 1
ATOM 3581 N N . ALA A 1 456 ? -21.630 5.263 23.558 1.00 84.06 456 ALA A N 1
ATOM 3582 C CA . ALA A 1 456 ? -22.475 4.073 23.461 1.00 84.06 456 ALA A CA 1
ATOM 3583 C C . ALA A 1 456 ? -23.893 4.297 23.977 1.00 84.06 456 ALA A C 1
ATOM 3585 O O . ALA A 1 456 ? -24.115 4.626 25.143 1.00 84.06 456 ALA A O 1
ATOM 3586 N N . LYS A 1 457 ? -24.873 3.997 23.124 1.00 87.94 457 LYS A N 1
ATOM 3587 C CA . LYS A 1 457 ? -26.298 4.007 23.462 1.00 87.94 457 LYS A CA 1
ATOM 3588 C C . LYS A 1 457 ? -26.719 2.619 23.928 1.00 87.94 457 LYS A C 1
ATOM 3590 O O . LYS A 1 457 ? -26.453 1.644 23.251 1.00 87.94 457 LYS A O 1
ATOM 3595 N N . PHE A 1 458 ? -27.414 2.492 25.052 1.00 92.75 458 PHE A N 1
ATOM 3596 C CA . PHE A 1 458 ? -27.854 1.192 25.591 1.00 92.75 458 PHE A CA 1
ATOM 3597 C C . PHE A 1 458 ? -29.350 0.953 25.487 1.00 92.75 458 PHE A C 1
ATOM 3599 O O . PHE A 1 458 ? -29.801 -0.193 25.507 1.00 92.75 458 PHE A O 1
ATOM 3606 N N . LEU A 1 459 ? -30.131 2.025 25.403 1.00 93.38 459 LEU A N 1
ATOM 3607 C CA . LEU A 1 459 ? -31.575 1.937 25.287 1.00 93.38 459 LEU A CA 1
ATOM 3608 C C . LEU A 1 459 ? -32.128 3.223 24.684 1.00 93.38 459 LEU A C 1
ATOM 3610 O O . LEU A 1 459 ? -31.703 4.313 25.057 1.00 93.38 459 LEU A O 1
ATOM 3614 N N . GLN A 1 460 ? -33.112 3.074 23.803 1.00 93.00 460 GLN A N 1
ATOM 3615 C CA . GLN A 1 460 ? -33.992 4.142 23.353 1.00 93.00 460 GLN A CA 1
ATOM 3616 C C . GLN A 1 460 ? -35.426 3.626 23.456 1.00 93.00 460 GLN A C 1
ATOM 3618 O O . GLN A 1 460 ? -35.742 2.563 22.919 1.00 93.00 460 GLN A O 1
ATOM 3623 N N . THR A 1 461 ? -36.259 4.306 24.239 1.00 94.19 461 THR A N 1
ATOM 3624 C CA . THR A 1 461 ? -37.610 3.833 24.567 1.00 94.19 461 THR A CA 1
ATOM 3625 C C . THR A 1 461 ? -38.507 4.981 25.008 1.00 94.19 461 THR A C 1
ATOM 3627 O O . THR A 1 461 ? -38.068 5.852 25.752 1.00 94.19 461 THR A O 1
ATOM 3630 N N . SER A 1 462 ? -39.791 4.934 24.669 1.00 94.94 462 SER A N 1
ATOM 3631 C CA . SER A 1 462 ? -40.802 5.846 25.223 1.00 94.94 462 SER A CA 1
ATOM 3632 C C . SER A 1 462 ? -41.191 5.508 26.675 1.00 94.94 462 SER A C 1
ATOM 3634 O O . SER A 1 462 ? -41.791 6.317 27.380 1.00 94.94 462 SER A O 1
ATOM 3636 N N . ASP A 1 463 ? -40.824 4.317 27.161 1.00 96.06 463 ASP A N 1
ATOM 3637 C CA . ASP A 1 463 ? -41.099 3.842 28.523 1.00 96.06 463 ASP A CA 1
ATOM 3638 C C . ASP A 1 463 ? -40.063 4.350 29.547 1.00 96.06 463 ASP A C 1
ATOM 3640 O O . ASP A 1 463 ? -38.945 3.831 29.660 1.00 96.06 463 ASP A O 1
ATOM 3644 N N . ALA A 1 464 ? -40.474 5.334 30.349 1.00 94.19 464 ALA A N 1
ATOM 3645 C CA . ALA A 1 464 ? -39.658 5.935 31.401 1.00 94.19 464 ALA A CA 1
ATOM 3646 C C . ALA A 1 464 ? -39.192 4.938 32.481 1.00 94.19 464 ALA A C 1
ATOM 3648 O O . ALA A 1 464 ? -38.104 5.101 33.041 1.00 94.19 464 ALA A O 1
ATOM 3649 N N . ALA A 1 465 ? -39.988 3.912 32.804 1.00 95.50 465 ALA A N 1
ATOM 3650 C CA . ALA A 1 465 ? -39.625 2.934 33.829 1.00 95.50 465 ALA A CA 1
ATOM 3651 C C . ALA A 1 465 ? -38.487 2.031 33.338 1.00 95.50 465 ALA A C 1
ATOM 3653 O O . ALA A 1 465 ? -37.534 1.783 34.082 1.00 95.50 465 ALA A O 1
ATOM 3654 N N . LYS A 1 466 ? -38.532 1.615 32.066 1.00 96.19 466 LYS A N 1
ATOM 3655 C CA . LYS A 1 466 ? -37.432 0.874 31.426 1.00 96.19 466 LYS A CA 1
ATOM 3656 C C . LYS A 1 466 ? -36.153 1.703 31.344 1.00 96.19 466 LYS A C 1
ATOM 3658 O O . LYS A 1 466 ? -35.083 1.178 31.646 1.00 96.19 466 LYS A O 1
ATOM 3663 N N . ALA A 1 467 ? -36.258 2.991 31.010 1.00 95.88 467 ALA A N 1
ATOM 3664 C CA . ALA A 1 467 ? -35.108 3.896 30.991 1.00 95.88 467 ALA A CA 1
ATOM 3665 C C . ALA A 1 467 ? -34.453 4.024 32.378 1.00 95.88 467 ALA A C 1
ATOM 3667 O O . ALA A 1 467 ? -33.242 3.837 32.507 1.00 95.88 467 ALA A O 1
ATOM 3668 N N . LYS A 1 468 ? -35.249 4.236 33.437 1.00 96.50 468 LYS A N 1
ATOM 3669 C CA . LYS A 1 468 ? -34.749 4.273 34.825 1.00 96.50 468 LYS A CA 1
ATOM 3670 C C . LYS A 1 468 ? -34.092 2.958 35.245 1.00 96.50 468 LYS A C 1
ATOM 3672 O O . LYS A 1 468 ? -33.028 2.978 35.860 1.00 96.50 468 LYS A O 1
ATOM 3677 N N . ALA A 1 469 ? -34.709 1.823 34.917 1.00 96.81 469 ALA A N 1
ATOM 3678 C CA . ALA A 1 469 ? -34.160 0.508 35.237 1.00 96.81 469 ALA A CA 1
ATOM 3679 C C . ALA A 1 469 ? -32.801 0.289 34.557 1.00 96.81 469 ALA A C 1
ATOM 3681 O O . ALA A 1 469 ? -31.847 -0.109 35.227 1.00 96.81 469 ALA A O 1
ATOM 3682 N N . LYS A 1 470 ? -32.686 0.624 33.264 1.00 96.69 470 LYS A N 1
ATOM 3683 C CA . LYS A 1 470 ? -31.427 0.483 32.524 1.00 96.69 470 LYS A CA 1
ATOM 3684 C C . LYS A 1 470 ? -30.337 1.425 33.033 1.00 96.69 470 LYS A C 1
ATOM 3686 O O . LYS A 1 470 ? -29.189 1.008 33.151 1.00 96.69 470 LYS A O 1
ATOM 3691 N N . TYR A 1 471 ? -30.692 2.659 33.393 1.00 96.69 471 TYR A N 1
ATOM 3692 C CA . TYR A 1 471 ? -29.764 3.601 34.022 1.00 96.69 471 TYR A CA 1
ATOM 3693 C C . TYR A 1 471 ? -29.193 3.038 35.331 1.00 96.69 471 TYR A C 1
ATOM 3695 O O . TYR A 1 471 ? -27.982 2.993 35.508 1.00 96.69 471 TYR A O 1
ATOM 3703 N N . ASN A 1 472 ? -30.046 2.536 36.228 1.00 96.00 472 ASN A N 1
ATOM 3704 C CA . ASN A 1 472 ? -29.600 1.974 37.508 1.00 96.00 472 ASN A CA 1
ATOM 3705 C C . ASN A 1 472 ? -28.754 0.697 37.338 1.00 96.00 472 ASN A C 1
ATOM 3707 O O . ASN A 1 472 ? -27.792 0.490 38.082 1.00 96.00 472 ASN A O 1
ATOM 3711 N N . GLU A 1 473 ? -29.088 -0.149 36.357 1.00 95.56 473 GLU A N 1
ATOM 3712 C CA . GLU A 1 473 ? -28.292 -1.327 35.989 1.00 95.56 473 GLU A CA 1
ATOM 3713 C C . GLU A 1 473 ? -26.861 -0.920 35.604 1.00 95.56 473 GLU A C 1
ATOM 3715 O O . GLU A 1 473 ? -25.898 -1.424 36.186 1.00 95.56 473 GLU A O 1
ATOM 3720 N N . LEU A 1 474 ? -26.718 0.033 34.676 1.00 95.19 474 LEU A N 1
ATOM 3721 C CA . LEU A 1 474 ? -25.415 0.528 34.223 1.00 95.19 474 LEU A CA 1
ATOM 3722 C C . LEU A 1 474 ? -24.663 1.277 35.328 1.00 95.19 474 LEU A C 1
ATOM 3724 O O . LEU A 1 474 ? -23.455 1.101 35.461 1.00 95.19 474 LEU A O 1
ATOM 3728 N N . ALA A 1 475 ? -25.359 2.051 36.166 1.00 94.19 475 ALA A N 1
ATOM 3729 C CA . ALA A 1 475 ? -24.756 2.729 37.315 1.00 94.19 475 ALA A CA 1
ATOM 3730 C C . ALA A 1 475 ? -24.119 1.725 38.287 1.00 94.19 475 ALA A C 1
ATOM 3732 O O . ALA A 1 475 ? -23.007 1.940 38.765 1.00 94.19 475 ALA A O 1
ATOM 3733 N N . THR A 1 476 ? -24.791 0.594 38.527 1.00 93.06 476 THR A N 1
ATOM 3734 C CA . THR A 1 476 ? -24.263 -0.496 39.361 1.00 93.06 476 THR A CA 1
ATOM 3735 C C . THR A 1 476 ? -23.038 -1.146 38.713 1.00 93.06 476 THR A C 1
ATOM 3737 O O . THR A 1 476 ? -22.034 -1.378 39.387 1.00 93.06 476 THR A O 1
ATOM 3740 N N . GLN A 1 477 ? -23.089 -1.404 37.400 1.00 92.56 477 GLN A N 1
ATOM 3741 C CA . GLN A 1 477 ? -21.960 -1.969 36.654 1.00 92.56 477 GLN A CA 1
ATOM 3742 C C . GLN A 1 477 ? -20.736 -1.043 36.710 1.00 92.56 477 GLN A C 1
ATOM 3744 O O . GLN A 1 477 ? -19.659 -1.505 37.085 1.00 92.56 477 GLN A O 1
ATOM 3749 N N . LEU A 1 478 ? -20.914 0.257 36.445 1.00 92.31 478 LEU A N 1
ATOM 3750 C CA . LEU A 1 478 ? -19.861 1.278 36.526 1.00 92.31 478 LEU A CA 1
ATOM 3751 C C . LEU A 1 478 ? -19.289 1.421 37.941 1.00 92.31 478 LEU A C 1
ATOM 3753 O O . LEU A 1 478 ? -18.077 1.485 38.107 1.00 92.31 478 LEU A O 1
ATOM 3757 N N . GLN A 1 479 ? -20.125 1.394 38.980 1.00 90.06 479 GLN A N 1
ATOM 3758 C CA . GLN A 1 479 ? -19.648 1.475 40.365 1.00 90.06 479 GLN A CA 1
ATOM 3759 C C . GLN A 1 479 ? -18.814 0.254 40.782 1.00 90.06 479 GLN A C 1
ATOM 3761 O O . GLN A 1 479 ? -17.911 0.363 41.612 1.00 90.06 479 GLN A O 1
ATOM 3766 N N . SER A 1 480 ? -19.106 -0.914 40.207 1.00 88.94 480 SER A N 1
ATOM 3767 C CA . SER A 1 480 ? -18.335 -2.145 40.416 1.00 88.94 480 SER A CA 1
ATOM 3768 C C . SER A 1 480 ? -17.152 -2.309 39.455 1.00 88.94 480 SER A C 1
ATOM 3770 O O . SER A 1 480 ? -16.407 -3.287 39.568 1.00 88.94 480 SER A O 1
ATOM 3772 N N . ALA A 1 481 ? -16.981 -1.381 38.509 1.00 87.19 481 ALA A N 1
ATOM 3773 C CA . ALA A 1 481 ? -16.009 -1.501 37.440 1.00 87.19 481 ALA A CA 1
ATOM 3774 C C . ALA A 1 481 ? -14.576 -1.483 37.976 1.00 87.19 481 ALA A C 1
ATOM 3776 O O . ALA A 1 481 ? -14.191 -0.649 38.799 1.00 87.19 481 ALA A O 1
ATOM 3777 N N . VAL A 1 482 ? -13.777 -2.418 37.463 1.00 82.94 482 VAL A N 1
ATOM 3778 C CA . VAL A 1 482 ? -12.338 -2.482 37.692 1.00 82.94 482 VAL A CA 1
ATOM 3779 C C . VAL A 1 482 ? -11.632 -2.355 36.355 1.00 82.94 482 VAL A C 1
ATOM 3781 O O . VAL A 1 482 ? -11.817 -3.192 35.464 1.00 82.94 482 VAL A O 1
ATOM 3784 N N . ILE A 1 483 ? -10.805 -1.324 36.259 1.00 77.62 483 ILE A N 1
ATOM 3785 C CA . ILE A 1 483 ? -10.019 -0.995 35.084 1.00 77.62 483 ILE A CA 1
ATOM 3786 C C . ILE A 1 483 ? -8.618 -1.555 35.269 1.00 77.62 483 ILE A C 1
ATOM 3788 O O . ILE A 1 483 ? -7.984 -1.369 36.305 1.00 77.62 483 ILE A O 1
ATOM 3792 N N . SER A 1 484 ? -8.161 -2.290 34.264 1.00 68.06 484 SER A N 1
ATOM 3793 C CA . SER A 1 484 ? -6.791 -2.781 34.175 1.00 68.06 484 SER A CA 1
ATOM 3794 C C . SER A 1 484 ? -6.386 -2.767 32.712 1.00 68.06 484 SER A C 1
ATOM 3796 O O . SER A 1 484 ? -6.996 -3.465 31.894 1.00 68.06 484 SER A O 1
ATOM 3798 N N . ASN A 1 485 ? -5.375 -1.981 32.382 1.00 64.00 485 ASN A N 1
ATOM 3799 C CA . ASN A 1 485 ? -4.768 -1.982 31.062 1.00 64.00 485 ASN A CA 1
ATOM 3800 C C . ASN A 1 485 ? -3.254 -1.771 31.212 1.00 64.00 485 ASN A C 1
ATOM 3802 O O . ASN A 1 485 ? -2.695 -1.943 32.289 1.00 64.00 485 ASN A O 1
ATOM 3806 N N . SER A 1 486 ? -2.568 -1.478 30.123 1.00 55.00 486 SER A N 1
ATOM 3807 C CA . SER A 1 486 ? -1.120 -1.299 30.120 1.00 55.00 486 SER A CA 1
ATOM 3808 C C . SER A 1 486 ? -0.634 0.036 30.657 1.00 55.00 486 SER A C 1
ATOM 3810 O O . SER A 1 486 ? 0.463 0.094 31.203 1.00 55.00 486 SER A O 1
ATOM 3812 N N . PHE A 1 487 ? -1.469 1.070 30.582 1.00 55.06 487 PHE A N 1
ATOM 3813 C CA . PHE A 1 487 ? -1.260 2.351 31.255 1.00 55.06 487 PHE A CA 1
ATOM 3814 C C . PHE A 1 487 ? -1.504 2.234 32.764 1.00 55.06 487 PHE A C 1
ATOM 3816 O O . PHE A 1 487 ? -0.832 2.873 33.570 1.00 55.06 487 PHE A O 1
ATOM 3823 N N . PHE A 1 488 ? -2.422 1.346 33.148 1.00 63.56 488 PHE A N 1
ATOM 3824 C CA . PHE A 1 488 ? -2.803 1.057 34.523 1.00 63.56 488 PHE A CA 1
ATOM 3825 C C . PHE A 1 488 ? -2.534 -0.414 34.854 1.00 63.56 488 PHE A C 1
ATOM 3827 O O . PHE A 1 488 ? -3.470 -1.220 34.914 1.00 63.56 488 PHE A O 1
ATOM 3834 N N . PRO A 1 489 ? -1.265 -0.800 35.086 1.00 57.97 489 PRO A N 1
ATOM 3835 C CA . PRO A 1 489 ? -0.923 -2.180 35.427 1.00 57.97 489 PRO A CA 1
ATOM 3836 C C . PRO A 1 489 ? -1.538 -2.638 36.768 1.00 57.97 489 PRO A C 1
ATOM 3838 O O . PRO A 1 489 ? -1.517 -3.829 37.085 1.00 57.97 489 PRO A O 1
ATOM 3841 N N . GLY A 1 490 ? -2.118 -1.713 37.547 1.00 66.75 490 GLY A N 1
ATOM 3842 C CA . GLY A 1 490 ? -2.933 -1.973 38.733 1.00 66.75 490 GLY A CA 1
ATOM 3843 C C . GLY A 1 490 ? -4.443 -2.002 38.456 1.00 66.75 490 GLY A C 1
ATOM 3844 O O . GLY A 1 490 ? -4.938 -1.464 37.473 1.00 66.75 490 GLY A O 1
ATOM 3845 N N . LYS A 1 491 ? -5.202 -2.631 39.360 1.00 76.12 491 LYS A N 1
ATOM 3846 C CA . LYS A 1 491 ? -6.673 -2.602 39.340 1.00 76.12 491 LYS A CA 1
ATOM 3847 C C . LYS A 1 491 ? -7.171 -1.249 39.852 1.00 76.12 491 LYS A C 1
ATOM 3849 O O . LYS A 1 491 ? -7.275 -1.066 41.064 1.00 76.12 491 LYS A O 1
ATOM 3854 N N . ILE A 1 492 ? -7.514 -0.346 38.942 1.00 80.94 492 ILE A N 1
ATOM 3855 C CA . ILE A 1 492 ? -8.083 0.967 39.261 1.00 80.94 492 ILE A CA 1
ATOM 3856 C C . ILE A 1 492 ? -9.601 0.849 39.368 1.00 80.94 492 ILE A C 1
ATOM 3858 O O . ILE A 1 492 ? -10.242 0.161 38.571 1.00 80.94 492 ILE A O 1
ATOM 3862 N N . LYS A 1 493 ? -10.191 1.498 40.371 1.00 85.50 493 LYS A N 1
ATOM 3863 C CA . LYS A 1 493 ? -11.649 1.575 40.517 1.00 85.50 493 LYS A CA 1
ATOM 3864 C C . LYS A 1 493 ? -12.157 2.880 39.925 1.00 85.50 493 LYS A C 1
ATOM 3866 O O . LYS A 1 493 ? -11.440 3.875 39.903 1.00 85.50 493 LYS A O 1
ATOM 3871 N N . LEU A 1 494 ? -13.419 2.890 39.518 1.00 87.62 494 LEU A N 1
ATOM 3872 C CA . LEU A 1 494 ? -14.120 4.142 39.269 1.00 87.62 494 LEU A CA 1
ATOM 3873 C C . LEU A 1 494 ? -14.630 4.733 40.585 1.00 87.62 494 LEU A C 1
ATOM 3875 O O . LEU A 1 494 ? -15.191 4.027 41.427 1.00 87.62 494 LEU A O 1
ATOM 3879 N N . THR A 1 495 ? -14.442 6.034 40.760 1.00 85.81 495 THR A N 1
ATOM 3880 C CA . THR A 1 495 ? -15.050 6.824 41.832 1.00 85.81 495 THR A CA 1
ATOM 3881 C C . THR A 1 495 ? -15.989 7.839 41.203 1.00 85.81 495 THR A C 1
ATOM 3883 O O . THR A 1 495 ? -15.707 8.396 40.152 1.00 85.81 495 THR A O 1
ATOM 3886 N N . GLY A 1 496 ? -17.156 8.054 41.797 1.00 83.75 496 GLY A N 1
ATOM 3887 C CA . GLY A 1 496 ? -18.167 8.895 41.169 1.00 83.75 496 GLY A CA 1
ATOM 3888 C C . GLY A 1 496 ? -19.419 9.019 42.011 1.00 83.75 496 GLY A C 1
ATOM 3889 O O . GLY A 1 496 ? -19.710 8.161 42.854 1.00 83.75 496 GLY A O 1
ATOM 3890 N N . LYS A 1 497 ? -20.160 10.104 41.797 1.00 84.06 497 LYS A N 1
ATOM 3891 C CA . LYS A 1 497 ? -21.440 10.337 42.465 1.00 84.06 497 LYS A CA 1
ATOM 3892 C C . LYS A 1 497 ? -22.561 9.874 41.545 1.00 84.06 497 LYS A C 1
ATOM 3894 O O . LYS A 1 497 ? -22.844 10.516 40.539 1.00 84.06 497 LYS A O 1
ATOM 3899 N N . ILE A 1 498 ? -23.238 8.796 41.938 1.00 90.19 498 ILE A N 1
ATOM 3900 C CA . ILE A 1 498 ? -24.460 8.361 41.260 1.00 90.19 498 ILE A CA 1
ATOM 3901 C C . ILE A 1 498 ? -25.575 9.350 41.594 1.00 90.19 498 ILE A C 1
ATOM 3903 O O . ILE A 1 498 ? -25.942 9.530 42.759 1.00 90.19 498 ILE A O 1
ATOM 3907 N N . ILE A 1 499 ? -26.117 9.979 40.563 1.00 93.88 499 ILE A N 1
ATOM 3908 C CA . ILE A 1 499 ? -27.303 10.820 40.642 1.00 93.88 499 ILE A CA 1
ATOM 3909 C C . ILE A 1 499 ? -28.512 9.946 40.274 1.00 93.88 499 ILE A C 1
ATOM 3911 O O . ILE A 1 499 ? -28.537 9.370 39.186 1.00 93.88 499 ILE A O 1
ATOM 3915 N N . PRO A 1 500 ? -29.517 9.808 41.161 1.00 93.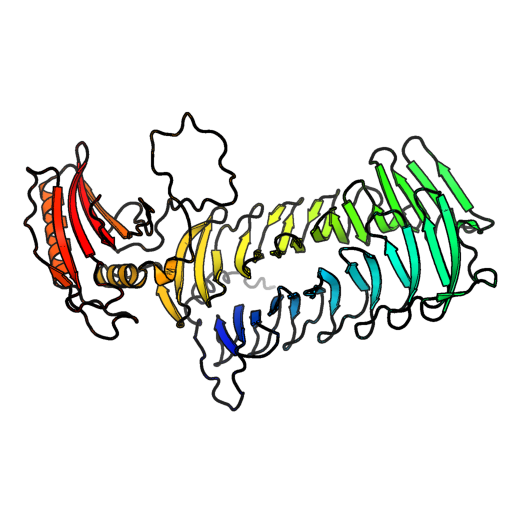31 500 PRO A N 1
ATOM 3916 C CA . PRO A 1 500 ? -30.723 9.044 40.854 1.00 93.31 500 PRO A CA 1
ATOM 3917 C C . PRO A 1 500 ? -31.429 9.573 39.593 1.00 93.31 500 PRO A C 1
ATOM 3919 O O . PRO A 1 500 ? -31.564 10.791 39.461 1.00 93.31 500 PRO A O 1
ATOM 3922 N N . PRO A 1 501 ? -31.919 8.699 38.691 1.00 93.62 501 PRO A N 1
ATOM 3923 C CA . PRO A 1 501 ? -32.494 9.121 37.416 1.00 93.62 501 PRO A CA 1
ATOM 3924 C C . PRO A 1 501 ? -33.794 9.921 37.593 1.00 93.62 501 PRO A C 1
ATOM 3926 O O . PRO A 1 501 ? -34.812 9.394 38.060 1.00 93.62 501 PRO A O 1
ATOM 3929 N N . ASP A 1 502 ? -33.771 11.180 37.154 1.00 91.06 502 ASP A N 1
ATOM 3930 C CA . ASP A 1 502 ? -34.884 12.124 37.221 1.00 91.06 502 ASP A CA 1
ATOM 3931 C C . ASP A 1 502 ? -35.410 12.456 35.816 1.00 91.06 502 ASP A C 1
ATOM 3933 O O . ASP A 1 502 ? -34.784 13.170 35.038 1.00 91.06 502 ASP A O 1
ATOM 3937 N N . ILE A 1 503 ? -36.594 11.925 35.503 1.00 88.06 503 ILE A N 1
ATOM 3938 C CA . ILE A 1 503 ? -37.261 12.089 34.200 1.00 88.06 503 ILE A CA 1
ATOM 3939 C C . ILE A 1 503 ? -37.991 13.430 34.044 1.00 88.06 503 ILE A C 1
ATOM 3941 O O . ILE A 1 503 ? -38.548 13.683 32.977 1.00 88.06 503 ILE A O 1
ATOM 3945 N N . SER A 1 504 ? -38.058 14.246 35.103 1.00 86.81 504 SER A N 1
ATOM 3946 C CA . SER A 1 504 ? -38.633 15.596 35.030 1.00 86.81 504 SER A CA 1
ATOM 3947 C C . SER A 1 504 ? -37.670 16.609 34.408 1.00 86.81 504 SER A C 1
ATOM 3949 O O . SER A 1 504 ? -38.097 17.684 33.997 1.00 86.81 504 SER A O 1
ATOM 3951 N N . LYS A 1 505 ? -36.386 16.248 34.311 1.00 87.44 505 LYS A N 1
ATOM 3952 C CA . LYS A 1 505 ? -35.326 17.050 33.706 1.00 87.44 505 LYS A CA 1
ATOM 3953 C C . LYS A 1 505 ? -35.047 16.591 32.279 1.00 87.44 505 LYS A C 1
ATOM 3955 O O . LYS A 1 505 ? -35.234 15.420 31.952 1.00 87.44 505 LYS A O 1
ATOM 3960 N N . ASP A 1 506 ? -34.500 17.495 31.471 1.00 85.81 506 ASP A N 1
ATOM 3961 C CA . ASP A 1 506 ? -34.064 17.178 30.105 1.00 85.81 506 ASP A CA 1
ATOM 3962 C C . ASP A 1 506 ? -32.934 16.140 30.086 1.00 85.81 506 ASP A C 1
ATOM 3964 O O . ASP A 1 506 ? -32.875 15.290 29.193 1.00 85.81 506 ASP A O 1
ATOM 3968 N N . LYS A 1 507 ? -32.076 16.156 31.117 1.00 91.81 507 LYS A N 1
ATOM 3969 C CA . LYS A 1 507 ? -31.062 15.128 31.362 1.00 91.81 507 LYS A CA 1
ATOM 3970 C C . LYS A 1 507 ? -30.797 14.883 32.849 1.00 91.81 507 LYS A C 1
ATOM 3972 O O . LYS A 1 507 ? -30.852 15.795 33.673 1.00 91.81 507 LYS A O 1
ATOM 3977 N N . THR A 1 508 ? -30.453 13.640 33.168 1.00 93.25 508 THR A N 1
ATOM 3978 C CA . THR A 1 508 ? -29.774 13.219 34.398 1.00 93.25 508 THR A CA 1
ATOM 3979 C C . THR A 1 508 ? -28.439 12.590 34.025 1.00 93.25 508 THR A C 1
ATOM 3981 O O . THR A 1 508 ? -28.385 11.724 33.155 1.00 93.25 508 THR A O 1
ATOM 3984 N N . GLU A 1 509 ? -27.367 12.993 34.695 1.00 92.94 509 GLU A N 1
ATOM 3985 C CA . GLU A 1 509 ? -26.007 12.559 34.385 1.00 92.94 509 GLU A CA 1
ATOM 3986 C C . GLU A 1 509 ? -25.276 12.192 35.678 1.00 92.94 509 GLU A C 1
ATOM 3988 O O . GLU A 1 509 ? -25.358 12.930 36.655 1.00 92.94 509 GLU A O 1
ATOM 3993 N N . SER A 1 510 ? -24.610 11.038 35.694 1.00 94.25 510 SER A N 1
ATOM 3994 C CA . SER A 1 510 ? -23.695 10.628 36.763 1.00 94.25 510 SER A CA 1
ATOM 3995 C C . SER A 1 510 ? -22.283 10.633 36.205 1.00 94.25 510 SER A C 1
ATOM 3997 O O . SER A 1 510 ? -22.049 10.061 35.141 1.00 94.25 510 SER A O 1
ATOM 3999 N N . GLU A 1 511 ? -21.360 11.246 36.936 1.00 92.25 511 GLU A N 1
ATOM 4000 C CA . GLU A 1 511 ? -19.950 11.334 36.562 1.00 92.25 511 GLU A CA 1
ATOM 4001 C C . GLU A 1 511 ? -19.127 10.316 37.354 1.00 92.25 511 GLU A C 1
ATOM 4003 O O . GLU A 1 511 ? -19.297 10.165 38.572 1.00 92.25 511 GLU A O 1
ATOM 4008 N N . PHE A 1 512 ? -18.224 9.643 36.648 1.00 90.62 512 PHE A N 1
ATOM 4009 C CA . PHE A 1 512 ? -17.224 8.744 37.197 1.00 90.62 512 PHE A CA 1
ATOM 4010 C C . PHE A 1 512 ? -15.836 9.144 36.693 1.00 90.62 512 PHE A C 1
ATOM 4012 O O . PHE A 1 512 ? -15.654 9.470 35.521 1.00 90.62 512 PHE A O 1
ATOM 4019 N N . VAL A 1 513 ? -14.856 9.066 37.584 1.00 87.12 513 VAL A N 1
ATOM 4020 C CA . VAL A 1 513 ? -13.438 9.319 37.329 1.00 87.12 513 VAL A CA 1
ATOM 4021 C C . VAL A 1 513 ? -12.608 8.134 37.810 1.00 87.12 513 VAL A C 1
ATOM 4023 O O . VAL A 1 513 ? -13.075 7.284 38.576 1.00 87.12 513 VAL A O 1
ATOM 4026 N N . LEU A 1 514 ? -11.362 8.064 37.362 1.00 83.25 514 LEU A N 1
ATOM 4027 C CA . LEU A 1 514 ? -10.407 7.075 37.849 1.00 83.25 514 LEU A CA 1
ATOM 4028 C C . LEU A 1 514 ? -10.039 7.378 39.313 1.00 83.25 514 LEU A C 1
ATOM 4030 O O . LEU A 1 514 ? -9.773 8.525 39.673 1.00 83.25 514 LEU A O 1
ATOM 4034 N N . SER A 1 515 ? -10.007 6.353 40.174 1.00 82.19 515 SER A N 1
ATOM 4035 C CA . SER A 1 515 ? -9.643 6.512 41.593 1.00 82.19 515 SER A CA 1
ATOM 4036 C C . SER A 1 515 ? -8.199 6.973 41.802 1.00 82.19 515 SER A C 1
ATOM 4038 O O . SER A 1 515 ? -7.878 7.535 42.846 1.00 82.19 515 SER A O 1
ATOM 4040 N N . GLU A 1 516 ? -7.336 6.700 40.827 1.00 74.56 516 GLU A N 1
ATOM 4041 C CA . GLU A 1 516 ? -5.949 7.149 40.773 1.00 74.56 516 GLU A CA 1
ATOM 4042 C C . GLU A 1 516 ? -5.792 8.042 39.541 1.00 74.56 516 GLU A C 1
ATOM 4044 O O . GLU A 1 516 ? -6.138 7.635 38.432 1.00 74.56 516 GLU A O 1
ATOM 4049 N N . LYS A 1 517 ? -5.299 9.268 39.743 1.00 65.19 517 LYS A N 1
ATOM 4050 C CA . LYS A 1 517 ? -5.032 10.207 38.652 1.00 65.19 517 LYS A CA 1
ATOM 4051 C C . LYS A 1 517 ? -3.656 9.912 38.056 1.00 65.19 517 LYS A C 1
ATOM 4053 O O . LYS A 1 517 ? -2.655 9.990 38.765 1.00 65.19 517 LYS A O 1
ATOM 4058 N N . SER A 1 518 ? -3.616 9.574 36.770 1.00 62.31 518 SER A N 1
ATOM 4059 C CA . SER A 1 518 ? -2.398 9.670 35.958 1.00 62.31 518 SER A CA 1
ATOM 4060 C C . SER A 1 518 ? -2.369 11.044 35.306 1.00 62.31 518 SER A C 1
ATOM 4062 O O . SER A 1 518 ? -3.424 11.518 34.899 1.00 62.31 518 SER A O 1
ATOM 4064 N N . LYS A 1 519 ? -1.180 11.640 35.161 1.00 63.62 519 LYS A N 1
ATOM 4065 C CA . LYS A 1 519 ? -0.987 12.928 34.477 1.00 63.62 519 LYS A CA 1
ATOM 4066 C C . LYS A 1 519 ? -1.583 12.930 33.061 1.00 63.62 519 LYS A C 1
ATOM 4068 O O . LYS A 1 519 ? -2.099 13.946 32.624 1.00 63.62 519 LYS A O 1
ATOM 4073 N N . ASP A 1 520 ? -1.548 11.777 32.394 1.00 59.81 520 ASP A N 1
ATOM 4074 C CA . ASP A 1 520 ? -2.036 11.601 31.021 1.00 59.81 520 ASP A CA 1
ATOM 4075 C C . ASP A 1 520 ? -3.560 11.359 30.942 1.00 59.81 520 ASP A C 1
ATOM 4077 O O . ASP A 1 520 ? -4.113 11.243 29.859 1.00 59.81 520 ASP A O 1
ATOM 4081 N N . PHE A 1 521 ? -4.250 11.250 32.086 1.00 67.88 521 PHE A N 1
ATOM 4082 C CA . PHE A 1 521 ? -5.693 10.976 32.171 1.00 67.88 521 PHE A CA 1
ATOM 4083 C C . PHE A 1 521 ? -6.378 11.840 33.244 1.00 67.88 521 PHE A C 1
ATOM 4085 O O . PHE A 1 521 ? -7.411 11.443 33.790 1.00 67.88 521 PHE A O 1
ATOM 4092 N N . GLU A 1 522 ? -5.798 12.989 33.614 1.00 70.44 522 GLU A N 1
ATOM 4093 C CA . GLU A 1 522 ? -6.355 13.838 34.681 1.00 70.44 522 GLU A CA 1
ATOM 4094 C C . GLU A 1 522 ? -7.760 14.350 34.348 1.00 70.44 522 GLU A C 1
ATOM 4096 O O . GLU A 1 522 ? -8.582 14.488 35.264 1.00 70.44 522 GLU A O 1
ATOM 4101 N N . ASP A 1 523 ? -8.035 14.537 33.057 1.00 74.19 523 ASP A N 1
ATOM 4102 C CA . ASP A 1 523 ? -9.283 15.084 32.529 1.00 74.19 523 ASP A CA 1
ATOM 4103 C C . ASP A 1 523 ? -10.216 14.019 31.925 1.00 74.19 523 ASP A C 1
ATOM 4105 O O . ASP A 1 523 ? -11.337 14.330 31.512 1.00 74.19 523 ASP A O 1
ATOM 4109 N N . PHE A 1 524 ? -9.811 12.743 31.955 1.00 79.06 524 PHE A N 1
ATOM 4110 C CA . PHE A 1 524 ? -10.626 11.631 31.471 1.00 79.06 524 PHE A CA 1
ATOM 4111 C C . PHE A 1 524 ? -11.830 11.376 32.386 1.00 79.06 524 PHE A C 1
ATOM 4113 O O . PHE A 1 524 ? -11.686 11.066 33.577 1.00 79.06 524 PHE A O 1
ATOM 4120 N N . LYS A 1 525 ? -13.036 11.435 31.816 1.00 84.44 525 LYS A N 1
ATOM 4121 C CA . LYS A 1 525 ? -14.296 11.251 32.545 1.00 84.44 525 LYS A CA 1
ATOM 4122 C C . LYS A 1 525 ? -15.202 10.241 31.855 1.00 84.44 525 LYS A C 1
ATOM 4124 O O . LYS A 1 525 ? -15.175 10.064 30.639 1.00 84.44 525 LYS A O 1
ATOM 4129 N N . ILE A 1 526 ? -16.035 9.582 32.658 1.00 88.50 526 ILE A N 1
ATOM 4130 C CA . ILE A 1 526 ? -17.089 8.681 32.192 1.00 88.50 526 ILE A CA 1
ATOM 4131 C C . ILE A 1 526 ? -18.430 9.224 32.667 1.00 88.50 526 ILE A C 1
ATOM 4133 O O . ILE A 1 526 ? -18.673 9.353 33.869 1.00 88.50 526 ILE A O 1
ATOM 4137 N N . TYR A 1 527 ? -19.323 9.481 31.722 1.00 89.94 527 TYR A N 1
ATOM 4138 C CA . TYR A 1 527 ? -20.661 9.988 31.982 1.00 89.94 527 TYR A CA 1
ATOM 4139 C C . TYR A 1 527 ? -21.699 8.921 31.681 1.00 89.94 527 TYR A C 1
ATOM 4141 O O . TYR A 1 527 ? -21.808 8.453 30.551 1.00 89.94 527 TYR A O 1
ATOM 4149 N N . LEU A 1 528 ? -22.504 8.570 32.682 1.00 94.19 528 LEU A N 1
ATOM 4150 C CA . LEU A 1 528 ? -23.738 7.817 32.481 1.00 94.19 528 LEU A CA 1
ATOM 4151 C C . LEU A 1 528 ? -24.900 8.801 32.391 1.00 94.19 528 LEU A C 1
ATOM 4153 O O . LEU A 1 528 ? -25.250 9.452 33.384 1.00 94.19 528 LEU A O 1
ATOM 4157 N N . ARG A 1 529 ? -25.534 8.870 31.223 1.00 93.38 529 ARG A N 1
ATOM 4158 C CA . ARG A 1 529 ? -26.574 9.851 30.919 1.00 93.38 529 ARG A CA 1
ATOM 4159 C C . ARG A 1 529 ? -27.914 9.176 30.636 1.00 93.38 529 ARG A C 1
ATOM 4161 O O . ARG A 1 529 ? -28.003 8.196 29.902 1.00 93.38 529 ARG A O 1
ATOM 4168 N N . LEU A 1 530 ? -28.969 9.733 31.222 1.00 95.06 530 LEU A N 1
ATOM 4169 C CA . LEU A 1 530 ? -30.359 9.541 30.821 1.00 95.06 530 LEU A CA 1
ATOM 4170 C C . LEU A 1 530 ? -30.868 10.887 30.327 1.00 95.06 530 LEU A C 1
ATOM 4172 O O . LEU A 1 530 ? -30.886 11.844 31.097 1.00 95.06 530 LEU A O 1
ATOM 4176 N N . ARG A 1 531 ? -31.281 10.976 29.066 1.00 93.75 531 ARG A N 1
ATOM 4177 C CA . ARG A 1 531 ? -31.807 12.217 28.482 1.00 93.75 531 ARG A CA 1
ATOM 4178 C C . ARG A 1 531 ? -33.115 11.990 27.747 1.00 93.75 531 ARG A C 1
ATOM 4180 O O . ARG A 1 531 ? -33.400 10.877 27.300 1.00 93.75 531 ARG A O 1
ATOM 4187 N N . LYS A 1 532 ? -33.892 13.056 27.604 1.00 87.75 532 LYS A N 1
ATOM 4188 C CA . LYS A 1 532 ? -35.086 13.079 26.762 1.00 87.75 532 LYS A CA 1
ATOM 4189 C C . LYS A 1 532 ? -34.691 13.435 25.325 1.00 87.75 532 LYS A C 1
ATOM 4191 O O . LYS A 1 532 ? -33.896 14.343 25.109 1.00 87.75 532 LYS A O 1
ATOM 4196 N N . SER A 1 533 ? -35.219 12.706 24.348 1.00 83.56 533 SER A N 1
ATOM 4197 C CA . SER A 1 533 ? -34.972 12.919 22.919 1.00 83.56 533 SER A CA 1
ATOM 4198 C C . SER A 1 533 ? -36.305 12.861 22.185 1.00 83.56 533 SER A C 1
ATOM 4200 O O . SER A 1 533 ? -36.853 11.779 21.982 1.00 83.56 533 SER A O 1
ATOM 4202 N N . SER A 1 534 ? -36.853 14.019 21.821 1.00 82.44 534 SER A N 1
ATOM 4203 C CA . SER A 1 534 ? -38.195 14.145 21.234 1.00 82.44 534 SER A CA 1
ATOM 4204 C C . SER A 1 534 ? -39.272 13.453 22.097 1.00 82.44 534 SER A C 1
ATOM 4206 O O . SER A 1 534 ? -39.684 14.006 23.120 1.00 82.44 534 SER A O 1
ATOM 4208 N N . ASN A 1 535 ? -39.685 12.231 21.731 1.00 84.56 535 ASN A N 1
ATOM 4209 C CA . ASN A 1 535 ? -40.701 11.427 22.425 1.00 84.56 535 ASN A CA 1
ATOM 4210 C C . ASN A 1 535 ? -40.138 10.225 23.209 1.00 84.56 535 ASN A C 1
ATOM 4212 O O . ASN A 1 535 ? -40.903 9.518 23.865 1.00 84.56 535 ASN A O 1
ATOM 4216 N N . ASP A 1 536 ? -38.825 10.002 23.162 1.00 91.38 536 ASP A N 1
ATOM 4217 C CA . ASP A 1 536 ? -38.157 8.869 23.798 1.00 91.38 536 ASP A CA 1
ATOM 4218 C C . ASP A 1 536 ? -37.219 9.310 24.929 1.00 91.38 536 ASP A C 1
ATOM 4220 O O . ASP A 1 536 ? -36.780 10.458 25.025 1.00 91.38 536 ASP A O 1
ATOM 4224 N N . TYR A 1 537 ? -36.864 8.345 25.769 1.00 93.31 537 TYR A N 1
ATOM 4225 C CA . TYR A 1 537 ? -35.750 8.403 26.701 1.00 93.31 537 TYR A CA 1
ATOM 4226 C C . TYR A 1 537 ? -34.575 7.610 26.138 1.00 93.31 537 TYR A C 1
ATOM 4228 O O . TYR A 1 537 ? -34.741 6.472 25.686 1.00 93.31 537 TYR A O 1
ATOM 4236 N N . VAL A 1 538 ? -33.384 8.196 26.214 1.00 92.06 538 VAL A N 1
ATOM 4237 C CA . VAL A 1 538 ? -32.128 7.581 25.779 1.00 92.06 538 VAL A CA 1
ATOM 4238 C C . VAL A 1 538 ? -31.231 7.373 26.993 1.00 92.06 538 VAL A C 1
ATOM 4240 O O . VAL A 1 538 ? -31.041 8.297 27.784 1.00 92.06 538 VAL A O 1
ATOM 4243 N N . VAL A 1 539 ? -30.700 6.157 27.146 1.00 94.50 539 VAL A N 1
ATOM 4244 C CA . VAL A 1 539 ? -29.688 5.816 28.158 1.00 94.50 539 VAL A CA 1
ATOM 4245 C C . VAL A 1 539 ? -28.374 5.529 27.447 1.00 94.50 539 VAL A C 1
ATOM 4247 O O . VAL A 1 539 ? -28.320 4.634 26.600 1.00 94.50 539 VAL A O 1
ATOM 4250 N N . GLU A 1 540 ? -27.330 6.272 27.790 1.00 91.31 540 GLU A N 1
ATOM 4251 C CA . GLU A 1 540 ? -26.050 6.273 27.079 1.00 91.31 540 GLU A CA 1
ATOM 4252 C C . GLU A 1 540 ? -24.856 6.451 28.027 1.00 91.31 540 GLU A C 1
ATOM 4254 O O . GLU A 1 540 ? -25.000 6.946 29.148 1.00 91.31 540 GLU A O 1
ATOM 4259 N N . ILE A 1 541 ? -23.682 6.008 27.575 1.00 89.75 541 ILE A N 1
ATOM 4260 C CA . ILE A 1 541 ? -22.394 6.235 28.229 1.00 89.75 541 ILE A CA 1
ATOM 4261 C C . ILE A 1 541 ? -21.506 7.029 27.274 1.00 89.75 541 ILE A C 1
ATOM 4263 O O . ILE A 1 541 ? -21.370 6.652 26.109 1.00 89.75 541 ILE A O 1
ATOM 4267 N N . LEU A 1 542 ? -20.891 8.090 27.793 1.00 85.12 542 LEU A N 1
ATOM 4268 C CA . LEU A 1 542 ? -19.854 8.868 27.115 1.00 85.12 542 LEU A CA 1
ATOM 4269 C C . LEU A 1 542 ? -18.537 8.713 27.878 1.00 85.12 542 LEU A C 1
ATOM 4271 O O . LEU A 1 542 ? -18.547 8.726 29.112 1.00 85.12 542 LEU A O 1
ATOM 4275 N N . LEU A 1 543 ? -17.421 8.563 27.168 1.00 81.38 543 LEU A N 1
ATOM 4276 C CA . LEU A 1 543 ? -16.084 8.500 27.758 1.00 81.38 543 LEU A CA 1
ATOM 4277 C C . LEU A 1 543 ? -15.141 9.451 27.024 1.00 81.38 543 LEU A C 1
ATOM 4279 O O . LEU A 1 543 ? -15.010 9.328 25.808 1.00 81.38 543 LEU A O 1
ATOM 4283 N N . GLY A 1 544 ? -14.476 10.343 27.755 1.00 77.81 544 GLY A N 1
ATOM 4284 C CA . GLY A 1 544 ? -13.431 11.218 27.222 1.00 77.81 544 GLY A CA 1
ATOM 4285 C C . GLY A 1 544 ? -13.229 12.504 28.021 1.00 77.81 544 GLY A C 1
ATOM 4286 O O . GLY A 1 544 ? -13.680 12.607 29.166 1.00 77.81 544 GLY A O 1
ATOM 4287 N N . GLU A 1 545 ? -12.530 13.462 27.418 1.00 70.12 545 GLU A N 1
ATOM 4288 C CA . GLU A 1 545 ? -12.209 14.772 27.991 1.00 70.12 545 GLU A CA 1
ATOM 4289 C C . GLU A 1 545 ? -13.343 15.771 27.783 1.00 70.12 545 GLU A C 1
ATOM 4291 O O . GLU A 1 545 ? -13.615 16.194 26.670 1.00 70.12 545 GLU A O 1
ATOM 4296 N N . LYS A 1 546 ? -14.026 16.165 28.860 1.00 59.34 546 LYS A N 1
ATOM 4297 C CA . LYS A 1 546 ? -15.069 17.193 28.777 1.00 59.34 546 LYS A CA 1
ATOM 4298 C C . LYS A 1 546 ? -14.460 18.591 28.923 1.00 59.34 546 LYS A C 1
ATOM 4300 O O . LYS A 1 546 ? -14.122 18.969 30.049 1.00 59.34 546 LYS A O 1
ATOM 4305 N N . THR A 1 547 ? -14.394 19.350 27.832 1.00 55.22 547 THR A N 1
ATOM 4306 C CA . THR A 1 547 ? -14.130 20.801 27.825 1.00 55.22 547 THR A CA 1
ATOM 4307 C C . THR A 1 547 ? -15.396 21.586 28.215 1.00 55.22 547 THR A C 1
ATOM 4309 O O . THR A 1 547 ? -16.497 21.030 28.263 1.00 55.22 547 THR A O 1
ATOM 4312 N N . GLU A 1 548 ? -15.250 22.856 28.614 1.00 46.66 548 GLU A N 1
ATOM 4313 C CA . GLU A 1 548 ? -16.332 23.657 29.227 1.00 46.66 548 GLU A CA 1
ATOM 4314 C C . GLU A 1 548 ? -17.569 23.858 28.324 1.00 46.66 548 GLU A C 1
ATOM 4316 O O . GLU A 1 548 ? -18.646 24.156 28.845 1.00 46.66 548 GLU A O 1
ATOM 4321 N N . ASP A 1 549 ? -17.449 23.604 27.017 1.00 43.91 549 ASP A N 1
ATOM 4322 C CA . ASP A 1 549 ? -18.470 23.889 26.001 1.00 43.91 549 ASP A CA 1
ATOM 4323 C C . ASP A 1 549 ? -19.434 22.713 25.673 1.00 43.91 549 ASP A C 1
ATOM 4325 O O . ASP A 1 549 ? -20.242 22.829 24.752 1.00 43.91 549 ASP A O 1
ATOM 4329 N N . PHE A 1 550 ? -19.425 21.606 26.444 1.00 41.25 550 PHE A N 1
ATOM 4330 C CA . PHE A 1 550 ? -20.184 20.357 26.156 1.00 41.25 550 PHE A CA 1
ATOM 4331 C C . PHE A 1 550 ? -21.408 20.031 27.059 1.00 41.25 550 PHE A C 1
ATOM 4333 O O . PHE A 1 550 ? -21.348 20.141 28.316 1.00 41.25 550 PHE A O 1
#

Secondary structure (DSSP, 8-state):
----------SSSSTTSTTTSB--BS--TTT---SEEEEEEEETTEEEEEEEEEESSSSEEEEEEEEETTEEEEEEEEEEGGG-EEEEEEETTEEEEEEEEE-TTSEEEEEEEETTEEEEEEEEEETTTEEEEEEEETTEEEEEEEEE-TTS-EEEEEEEETTEEEEEEEEEETTTTEEEEEEEETTEEE--S--SS--GGG-TTEEEEE-SSEEEEEE-BTTBS--S-EEEEETTTTEEEEEEEETTEEEEEEEE-SSEEEEE---TTSS-EEEEEEETTTEEEEEEEETTEEEEEEEEEETTTTEEEEEEEETTEEEEEEEEE-TT--EEEEEEETTEEEEEEEEE-TTS-EEEEEEETTEEEEEEEEE-TT--EEESS-SSHHHHHHHHHHTSGGGTTTS-------TT-SSS-----TTS-----S-SS--TT--S--EE---BTTB--EEEEEEEES-HHHHHHHHHHHHHHHHT-EE--SS--S-EEEEEEPPPP-TTSSEEEEEEEESS--GGGTTEEEEEEEEEETTEEEEEEEEEE--TT-

Nearest PDB structures (foldseek):
  7jr9-assembly1_E  TM=8.540E-01  e=1.686E-08  Chlamydomonas reinhardtii
  7jrj-assembly1_E  TM=8.498E-01  e=1.853E-08  Chlamydomonas reinhardtii
  8x2u-assembly1_N  TM=7.199E-01  e=3.069E-09  Mus musculus
  7rxq-assembly1_A  TM=6.759E-01  e=2.037E-08  Homo sapiens
  8j07-assembly1_c1  TM=5.982E-01  e=7.906E-09  Homo sapiens

Solvent-accessible surface area (backbone atoms only — not comparable to full-atom values): 29078 Å² total; per-residue (Å²): 141,81,89,84,82,84,91,77,89,88,85,89,86,66,92,71,55,76,79,76,31,63,46,64,53,92,67,67,92,76,91,62,85,74,56,46,48,42,49,31,32,43,50,97,85,23,43,18,50,55,35,34,39,40,37,83,61,82,59,50,43,34,35,43,30,27,24,49,83,60,26,40,22,49,56,35,34,40,33,33,59,79,77,15,36,39,38,31,26,25,49,83,61,23,40,37,42,54,34,37,36,39,42,64,89,51,40,34,40,40,32,30,25,56,79,61,32,39,30,50,59,35,37,40,37,35,81,82,66,15,36,40,35,31,30,26,51,85,66,24,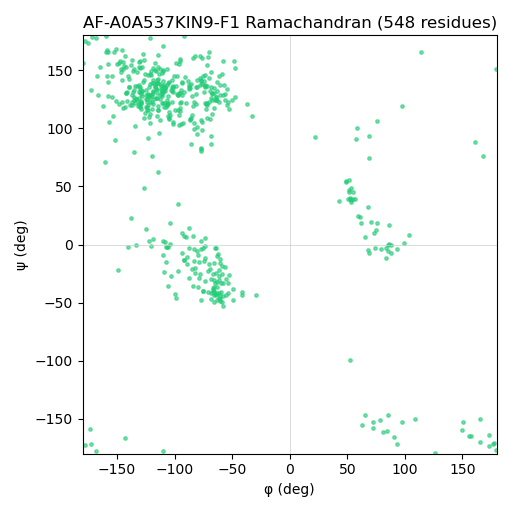40,30,46,64,28,40,35,36,36,57,87,62,46,37,41,32,44,35,21,24,50,80,65,24,40,29,44,58,34,40,39,37,33,63,87,81,68,45,78,46,77,36,35,26,54,84,58,37,82,44,94,78,70,82,50,98,60,64,49,56,93,59,40,95,43,57,50,72,51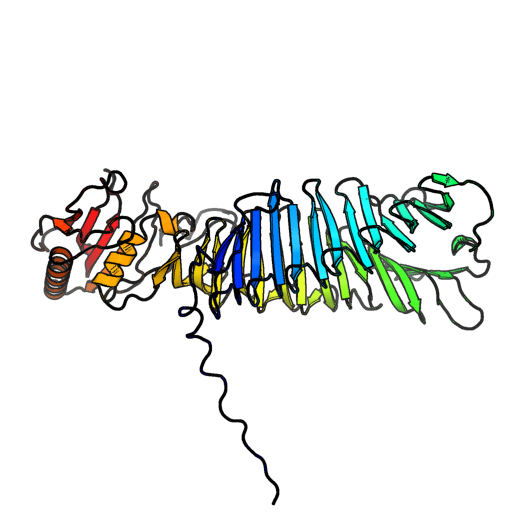,77,59,96,56,35,39,39,40,34,34,52,56,102,89,51,64,29,79,42,71,27,42,38,34,37,63,83,75,58,32,37,36,43,27,35,27,51,80,82,32,47,54,36,34,36,37,44,41,98,49,40,36,36,38,33,38,32,43,79,88,39,52,26,36,52,31,37,41,35,41,73,88,41,39,40,35,39,32,30,27,52,72,70,21,37,32,49,64,36,42,38,32,35,63,78,56,55,22,39,38,41,28,28,26,54,77,57,33,33,23,42,66,31,43,35,31,42,61,85,51,34,36,40,38,27,27,27,53,76,69,21,36,35,42,61,33,37,39,34,42,77,76,50,35,36,40,33,26,32,27,50,81,61,39,78,56,33,41,53,29,36,28,39,63,89,54,48,79,42,66,23,70,39,91,37,47,66,52,18,49,39,46,54,64,64,47,43,57,89,70,46,63,85,63,71,49,58,58,88,86,58,98,82,63,84,85,78,79,82,88,73,78,88,87,76,68,41,66,75,85,46,34,52,55,51,46,50,76,51,47,84,69,18,39,66,60,54,60,62,90,90,32,63,32,38,40,38,34,51,47,77,37,70,50,66,67,61,44,45,52,51,47,54,54,51,52,51,52,51,61,69,36,70,40,64,46,89,94,38,84,50,83,39,39,47,41,64,58,83,55,81,80,45,85,91,44,67,58,29,68,21,51,32,33,62,68,65,78,46,90,93,46,69,60,44,36,36,37,46,36,41,32,63,52,97,80,30,35,38,28,35,39,41,37,32,62,80,60,96,90,117

Foldseek 3Di:
DDDDDDDDDDPPDDVVPQPPFFDFQPDDPDDDDQQWTKTGGDDPSAQAQWIKTAGPDDFWGIKTAGDDRNAHAQWIKTAGPLLWIKTDGDDRNEQAAWIWTADSQRWIKTDGDHRNFAAQWIKIQHQQAFIKTAGDDRNFGAAWIWGAGLVRQKIKIFGDDRNAGAAWMWMAGPVVRDIDTAGDDRNDGDDDDDRPDDDQVRAPAWDWDDDPFKIKIGGDDPPAPFQDWIWMAGPVQRKIWTAGDDRNWGQWTWIDHPFKIWGTGATPPARAAWIWIDGHQFKIKTAGDDRNFGFAWMWIAGRVQSKIKTAGDDRNFGFQFIWIATSQGWIKTATDDRNAHAAWIWIAGPLGWIWTAGDDRNAGQFTQWIQASVRDIQGQEAPAQLSLVLSLVVVPCNNVVVVDAAAPDDPPPPPDDDDDDPPDHDHPLAEHHARPQFDDHFDFQHPDPNWTKTKTWNDKFLDPVVLQVVLVVVVVCLQPHWHDDPVRVDTWHWDWDDDRFDPVDQKDKIKIDTPDDDPVCNQWIKIFMWGDDPNIIITMIMITGDDPPD

Radius of gyration: 31.37 Å; Cα contacts (8 Å, |Δi|>4): 1304; chains: 1; bounding box: 76×75×93 Å